Protein AF-A0A257GWW1-F1 (afdb_monomer)

Solvent-accessible surface area (backbone atoms only — not comparable to full-atom values): 23223 Å² total; per-residue (Å²): 109,52,82,45,58,48,83,43,74,52,60,76,87,53,40,47,10,16,30,15,51,49,72,58,60,48,54,22,54,38,44,46,51,26,39,41,52,16,31,53,54,7,60,77,68,75,37,38,17,32,37,35,32,47,45,59,49,66,66,45,72,82,36,73,84,55,78,53,66,35,58,49,56,72,67,57,43,50,52,56,43,38,74,61,56,32,54,30,38,30,38,31,64,57,40,78,67,58,57,62,32,42,39,63,53,44,47,52,48,40,40,44,54,28,38,31,38,42,26,40,21,25,49,63,85,44,65,37,38,32,91,56,71,18,37,61,69,56,48,39,56,57,32,49,79,72,71,22,47,68,50,66,36,73,83,39,63,57,100,91,39,72,52,46,63,69,59,36,52,51,26,29,46,74,37,36,27,59,61,26,16,64,47,36,74,41,59,54,51,53,69,37,47,21,42,88,65,92,59,63,45,52,82,75,73,43,68,56,46,32,27,65,55,81,57,38,46,69,54,43,61,16,34,28,40,29,36,37,39,42,85,88,70,52,76,38,55,32,42,25,42,33,45,72,42,77,90,41,90,72,64,43,63,36,37,35,40,34,53,60,100,65,85,78,88,54,70,72,39,56,34,36,40,30,40,58,37,60,73,45,65,74,75,89,68,96,45,71,64,60,48,29,68,72,70,71,48,83,77,87,40,73,49,71,45,40,36,68,52,95,82,51,26,29,85,86,68,36,44,55,65,55,46,48,68,71,51,53,86,73,64,44,60,25,44,32,43,32,40,76,30,12,50,82,75,41,46,69,57,46,50,50,40,40,64,72,44,34,80,41,40,28,34,42,20,28,16,18,35,52,84,31,90,86,34,96,72,36,26,74,42,48,36,70,56,50,11,51,50,53,24,52,39,26,68,71,42,39,30,57,41,79,59,62,34,63,61,49,48,74,62,26,51,52,38,28,51,65,52,32,67,80,43,67,61,37,76,56,54,50,80,80,58,56,63,64,77,77,108

Secondary structure (DSSP, 8-state):
-EEEETTSPPPGGGTT-EEEES--TT--HHHHHHHHHHHHHHHHHTS-EEEEEEES-HHHHH-TTPPP-BSS-HHHHHHHHHHTT-SEEEEEE--HHHHH--HHHIIIIIIIIIS--SEEEEETT--BSGGG-B-HHHHHHHHHHTT-EEEEEPPPEETTEE--HHHHHHHHHHT-HHHHHHHHTS-EEEEEEPB---SHHHHTT--PPBEE-TTB--PPSEEEEEEEEPTTS-EEEEEEEEEEETTSSS-EEEEEEEETT--S--TT-EEEEEEEEEEE-----SSHHHHHHHH------EEEEEB-STT-BBTTS-BHHHHHHHHGGG--SEEEEEEEEEHHHHHHHHHHHHHH-TTSEEEEEEESSSB-TTSTTSB---HHHHHHHHHHHHHTT--SEE---TT--HHHHHHHHHHHTTSPPPPPPPHHHHTTS--

Structure (mmCIF, N/CA/C/O backbone):
data_AF-A0A257GWW1-F1
#
_entry.id   AF-A0A257GWW1-F1
#
loop_
_atom_site.group_PDB
_atom_site.id
_atom_site.type_symbol
_atom_site.label_atom_id
_atom_site.label_alt_id
_atom_site.label_comp_id
_atom_site.label_asym_id
_atom_site.label_entity_id
_atom_site.label_seq_id
_atom_site.pdbx_PDB_ins_code
_atom_site.Cartn_x
_atom_site.Cartn_y
_atom_site.Cartn_z
_atom_site.occupancy
_atom_site.B_iso_or_equiv
_atom_site.auth_seq_id
_atom_site.auth_comp_id
_atom_site.auth_asym_id
_atom_site.auth_atom_id
_atom_site.pdbx_PDB_model_num
ATOM 1 N N . MET A 1 1 ? -22.238 2.694 3.622 1.00 92.75 1 MET A N 1
ATOM 2 C CA . MET A 1 1 ? -22.025 2.794 5.081 1.00 92.75 1 MET A CA 1
ATOM 3 C C . MET A 1 1 ? -21.641 4.227 5.412 1.00 92.75 1 MET A C 1
ATOM 5 O O . MET A 1 1 ? -20.762 4.756 4.738 1.00 92.75 1 MET A O 1
ATOM 9 N N . GLU A 1 2 ? -22.294 4.856 6.386 1.00 94.31 2 GLU A N 1
ATOM 10 C CA . GLU A 1 2 ? -22.053 6.260 6.765 1.00 94.31 2 GLU A CA 1
ATOM 11 C C . GLU A 1 2 ? -20.828 6.413 7.689 1.00 94.31 2 GLU A C 1
ATOM 13 O O . GLU A 1 2 ? -20.456 5.470 8.395 1.00 94.31 2 GLU A O 1
ATOM 18 N N . ARG A 1 3 ? -20.187 7.591 7.668 1.00 96.38 3 ARG A N 1
ATOM 19 C CA . ARG A 1 3 ? -19.121 7.985 8.603 1.00 96.38 3 ARG A CA 1
ATOM 20 C C . ARG A 1 3 ? -19.656 9.078 9.528 1.00 96.38 3 ARG A C 1
ATOM 22 O O . ARG A 1 3 ? -19.929 10.180 9.068 1.00 96.38 3 ARG A O 1
ATOM 29 N N . LEU A 1 4 ? -19.778 8.763 10.812 1.00 96.31 4 LEU A N 1
ATOM 30 C CA . LEU A 1 4 ? -20.361 9.619 11.844 1.00 96.31 4 LEU A CA 1
ATOM 31 C C . LEU A 1 4 ? -19.269 10.244 12.720 1.00 96.31 4 LEU A C 1
ATOM 33 O O . LEU A 1 4 ? -18.254 9.601 13.000 1.00 96.31 4 LEU A O 1
ATOM 37 N N . ASP A 1 5 ? -19.500 11.468 13.193 1.00 94.25 5 ASP A N 1
ATOM 38 C CA . ASP A 1 5 ? -18.648 12.121 14.191 1.00 94.25 5 ASP A CA 1
ATOM 39 C C . ASP A 1 5 ? -19.022 11.637 15.599 1.00 94.25 5 ASP A C 1
ATOM 41 O O . ASP A 1 5 ? -20.127 11.880 16.082 1.00 94.25 5 ASP A O 1
ATOM 45 N N . GLY A 1 6 ? -18.097 10.943 16.264 1.00 90.12 6 GLY A N 1
ATOM 46 C CA . GLY A 1 6 ? -18.299 10.439 17.624 1.00 90.12 6 GLY A CA 1
ATOM 47 C C . GLY A 1 6 ? -18.198 11.513 18.713 1.00 90.12 6 GLY A C 1
ATOM 48 O O . GLY A 1 6 ? -18.534 11.248 19.869 1.00 90.12 6 GLY A O 1
ATOM 49 N N . ASN A 1 7 ? -17.735 12.719 18.380 1.00 88.56 7 ASN A N 1
ATOM 50 C CA . ASN A 1 7 ? -17.625 13.829 19.327 1.00 88.56 7 ASN A CA 1
ATOM 51 C C . ASN A 1 7 ? -18.934 14.614 19.479 1.00 88.56 7 ASN A C 1
ATOM 53 O O . ASN A 1 7 ? -19.032 15.461 20.367 1.00 88.56 7 ASN A O 1
ATOM 57 N N . ALA A 1 8 ? -19.928 14.322 18.642 1.00 89.62 8 ALA A N 1
ATOM 58 C CA . ALA A 1 8 ? -21.254 14.913 18.677 1.00 89.62 8 ALA A CA 1
ATOM 59 C C . ALA A 1 8 ? -22.328 13.838 18.896 1.00 89.62 8 ALA A C 1
ATOM 61 O O . ALA A 1 8 ? -22.068 12.634 18.857 1.00 89.62 8 ALA A O 1
ATOM 62 N N . LEU A 1 9 ? -23.561 14.287 19.127 1.00 92.12 9 LEU A N 1
ATOM 63 C CA . LEU A 1 9 ? -24.711 13.395 19.165 1.00 92.12 9 LEU A CA 1
ATOM 64 C C . LEU A 1 9 ? -24.921 12.779 17.773 1.00 92.12 9 LEU A C 1
ATOM 66 O O . LEU A 1 9 ? -25.033 13.512 16.789 1.00 92.12 9 LEU A O 1
ATOM 70 N N . ILE A 1 10 ? -24.978 11.449 17.690 1.00 94.94 10 ILE A N 1
ATOM 71 C CA . ILE A 1 10 ? -25.184 10.767 16.404 1.00 94.94 10 ILE A CA 1
ATOM 72 C C . ILE A 1 10 ? -26.666 10.813 15.983 1.00 94.94 10 ILE A C 1
ATOM 74 O O . ILE A 1 10 ? -27.533 10.910 16.859 1.00 94.94 10 ILE A O 1
ATOM 78 N N . PRO A 1 11 ? -26.981 10.700 14.676 1.00 95.88 11 PRO A N 1
ATOM 79 C CA . PRO A 1 11 ? -28.361 10.698 14.193 1.00 95.88 11 PRO A CA 1
ATOM 80 C C . PRO A 1 11 ? -29.212 9.590 14.826 1.00 95.88 11 PRO A C 1
ATOM 82 O O . PRO A 1 11 ? -28.728 8.478 15.044 1.00 95.88 11 PRO A O 1
ATOM 85 N N . ASP A 1 12 ? -30.502 9.866 15.044 1.00 94.25 12 ASP A N 1
ATOM 86 C CA . ASP A 1 12 ? -31.434 8.960 15.734 1.00 94.25 12 ASP A CA 1
ATOM 87 C C . ASP A 1 12 ? -31.506 7.558 15.119 1.00 94.25 12 ASP A C 1
ATOM 89 O O . ASP A 1 12 ? -31.628 6.577 15.848 1.00 94.25 12 ASP A O 1
ATOM 93 N N . ALA A 1 13 ? -31.350 7.444 13.796 1.00 95.69 13 ALA A N 1
ATOM 94 C CA . ALA A 1 13 ? -31.338 6.165 13.084 1.00 95.69 13 ALA A CA 1
ATOM 95 C C . ALA A 1 13 ? -30.204 5.216 13.525 1.00 95.69 13 ALA A C 1
ATOM 97 O O . ALA A 1 13 ? -30.311 4.007 13.328 1.00 95.69 13 ALA A O 1
ATOM 98 N N . PHE A 1 14 ? -29.130 5.750 14.116 1.00 96.19 14 PHE A N 1
ATOM 99 C CA . PHE A 1 14 ? -27.977 4.985 14.597 1.00 96.19 14 PHE A CA 1
ATOM 100 C C . PHE A 1 14 ? -27.933 4.847 16.125 1.00 96.19 14 PHE A C 1
ATOM 102 O O . PHE A 1 14 ? -27.154 4.046 16.648 1.00 96.19 14 PHE A O 1
ATOM 109 N N . ARG A 1 15 ? -28.761 5.602 16.861 1.00 94.56 15 ARG A N 1
ATOM 110 C CA . ARG A 1 15 ? -28.825 5.529 18.328 1.00 94.56 15 ARG A CA 1
ATOM 111 C C . ARG A 1 15 ? -29.354 4.167 18.781 1.00 94.56 15 ARG A C 1
ATOM 113 O O . ARG A 1 15 ? -30.108 3.507 18.073 1.00 94.56 15 ARG A O 1
ATOM 120 N N . GLY A 1 16 ? -28.956 3.718 19.971 1.00 93.69 16 GLY A N 1
ATOM 121 C CA . GLY A 1 16 ? -29.346 2.391 20.472 1.00 93.69 16 GLY A CA 1
ATOM 122 C C . GLY A 1 16 ? -28.517 1.239 19.902 1.00 93.69 16 GLY A C 1
ATOM 123 O O . GLY A 1 16 ? -28.734 0.089 20.286 1.00 93.69 16 GLY A O 1
ATOM 124 N N . GLY A 1 17 ? -27.571 1.516 19.000 1.00 96.75 17 GLY A N 1
ATOM 125 C CA . GLY A 1 17 ? -26.776 0.496 18.327 1.00 96.75 17 GLY A CA 1
ATOM 126 C C . GLY A 1 17 ? -25.852 -0.306 19.245 1.00 96.75 17 GLY A C 1
ATOM 127 O O . GLY A 1 17 ? -25.560 0.077 20.383 1.00 96.75 17 GLY A O 1
ATOM 128 N N . VAL A 1 18 ? -25.367 -1.432 18.723 1.00 98.44 18 VAL A N 1
ATOM 129 C CA . VAL A 1 18 ? -24.271 -2.194 19.336 1.00 98.44 18 VAL A CA 1
ATOM 130 C C . VAL A 1 18 ? -22.959 -1.730 18.718 1.00 98.44 18 VAL A C 1
ATOM 132 O O . VAL A 1 18 ? -22.814 -1.728 17.499 1.00 98.44 18 VAL A O 1
ATOM 135 N N . VAL A 1 19 ? -21.999 -1.358 19.560 1.00 98.25 19 VAL A N 1
ATOM 136 C CA . VAL A 1 19 ? -20.739 -0.734 19.148 1.00 98.25 19 VAL A CA 1
ATOM 137 C C . VAL A 1 19 ? -19.582 -1.724 19.264 1.00 98.25 19 VAL A C 1
ATOM 139 O O . VAL A 1 19 ? -19.234 -2.138 20.366 1.00 98.25 19 VAL A O 1
ATOM 142 N N . ALA A 1 20 ? -18.924 -2.056 18.154 1.00 98.00 20 ALA A N 1
ATOM 143 C CA . ALA A 1 20 ? -17.568 -2.602 18.188 1.00 98.00 20 ALA A CA 1
ATOM 144 C C . ALA A 1 20 ? -16.580 -1.451 18.421 1.00 98.00 20 ALA A C 1
ATOM 146 O O . ALA A 1 20 ? -16.533 -0.522 17.617 1.00 98.00 20 ALA A O 1
ATOM 147 N N . LEU A 1 21 ? -15.792 -1.491 19.495 1.00 96.12 21 LEU A N 1
ATOM 148 C CA . LEU A 1 21 ? -14.905 -0.388 19.882 1.00 96.12 21 LEU A CA 1
ATOM 149 C C . LEU A 1 21 ? -13.426 -0.797 19.803 1.00 96.12 21 LEU A C 1
ATOM 151 O O . LEU A 1 21 ? -13.012 -1.786 20.410 1.00 96.12 21 LEU A O 1
ATOM 155 N N . GLY A 1 22 ? -12.620 -0.018 19.072 1.00 93.56 22 GLY A N 1
ATOM 156 C CA . GLY A 1 22 ? -11.194 -0.295 18.882 1.00 93.56 22 GLY A CA 1
ATOM 157 C C . GLY A 1 22 ? -10.514 0.589 17.830 1.00 93.56 22 GLY A C 1
ATOM 158 O O . GLY A 1 22 ? -11.149 1.347 17.108 1.00 93.56 22 GLY A O 1
ATOM 159 N N . ASN A 1 23 ? -9.185 0.493 17.707 1.00 92.06 23 ASN A N 1
ATOM 160 C CA . ASN A 1 23 ? -8.453 1.255 16.682 1.00 92.06 23 ASN A CA 1
ATOM 161 C C . ASN A 1 23 ? -8.704 0.725 15.262 1.00 92.06 23 ASN A C 1
ATOM 163 O O . ASN A 1 23 ? -8.689 1.505 14.314 1.00 92.06 23 ASN A O 1
ATOM 167 N N . PHE A 1 24 ? -8.925 -0.585 15.114 1.00 95.44 24 PHE A N 1
ATOM 168 C CA . PHE A 1 24 ? -9.261 -1.254 13.851 1.00 95.44 24 PHE A CA 1
ATOM 169 C C . PHE A 1 24 ? -8.314 -0.965 12.667 1.00 95.44 24 PHE A C 1
ATOM 171 O O . PHE A 1 24 ? -8.699 -1.103 11.508 1.00 95.44 24 PHE A O 1
ATOM 178 N N . ASP A 1 25 ? -7.054 -0.602 12.930 1.00 95.19 25 ASP A N 1
ATOM 179 C CA . ASP A 1 25 ? -6.052 -0.391 11.880 1.00 95.19 25 ASP A CA 1
ATOM 180 C C . ASP A 1 25 ? -5.771 -1.715 11.147 1.00 95.19 25 ASP A C 1
ATOM 182 O O . ASP A 1 25 ? -5.497 -2.739 11.774 1.00 95.19 25 ASP A O 1
ATOM 186 N N . GLY A 1 26 ? -5.915 -1.732 9.821 1.00 95.19 26 GLY A N 1
ATOM 187 C CA . GLY A 1 26 ? -5.773 -2.956 9.026 1.00 95.19 26 GLY A CA 1
ATOM 188 C C . GLY A 1 26 ? -7.005 -3.865 8.971 1.00 95.19 26 GLY A C 1
ATOM 189 O O . GLY A 1 26 ? -7.067 -4.691 8.069 1.00 95.19 26 GLY A O 1
ATOM 190 N N . VAL A 1 27 ? -7.991 -3.742 9.873 1.00 97.38 27 VAL A N 1
ATOM 191 C CA . VAL A 1 27 ? -9.197 -4.615 9.911 1.00 97.38 27 VAL A CA 1
ATOM 192 C C . VAL A 1 27 ? -8.842 -6.106 9.697 1.00 97.38 27 VAL A C 1
ATOM 194 O O . VAL A 1 27 ? -9.377 -6.791 8.829 1.00 97.38 27 VAL A O 1
ATOM 197 N N . HIS A 1 28 ? -7.842 -6.586 10.438 1.00 97.62 28 HIS A N 1
ATOM 198 C CA . HIS A 1 28 ? -7.334 -7.958 10.353 1.00 97.62 28 HIS A CA 1
ATOM 199 C C . HIS A 1 28 ? -8.296 -8.984 10.963 1.00 97.62 28 HIS A C 1
ATOM 201 O O . HIS A 1 28 ? -9.263 -8.600 11.619 1.00 97.62 28 HIS A O 1
ATOM 207 N N . ALA A 1 29 ? -8.003 -10.282 10.842 1.00 97.44 29 ALA A N 1
ATOM 208 C CA . ALA A 1 29 ? -8.881 -11.356 11.329 1.00 97.44 29 ALA A CA 1
ATOM 209 C C . ALA A 1 29 ? -9.331 -11.171 12.797 1.00 97.44 29 ALA A C 1
ATOM 211 O O . ALA A 1 29 ? -10.510 -11.305 13.114 1.00 97.44 29 ALA A O 1
ATOM 212 N N . GLY A 1 30 ? -8.421 -10.753 13.690 1.00 96.50 30 GLY A N 1
ATOM 213 C CA . GLY A 1 30 ? -8.778 -10.399 15.074 1.00 96.50 30 GLY A CA 1
ATOM 214 C C . GLY A 1 30 ? -9.817 -9.269 15.193 1.00 96.50 30 GLY A C 1
ATOM 215 O O . GLY A 1 30 ? -10.769 -9.377 15.959 1.00 96.50 30 GLY A O 1
ATOM 216 N N . HIS A 1 31 ? -9.689 -8.208 14.392 1.00 97.31 31 HIS A N 1
ATOM 217 C CA . HIS A 1 31 ? -10.676 -7.127 14.334 1.00 97.31 31 HIS A CA 1
ATOM 218 C C . HIS A 1 31 ? -12.012 -7.611 13.762 1.00 97.31 31 HIS A C 1
ATOM 220 O O . HIS A 1 31 ? -13.064 -7.266 14.295 1.00 97.31 31 HIS A O 1
ATOM 226 N N . GLN A 1 32 ? -11.973 -8.432 12.712 1.00 97.69 32 GLN A N 1
ATOM 227 C CA . GLN A 1 32 ? -13.169 -8.994 12.082 1.00 97.69 32 GLN A CA 1
ATOM 228 C C . GLN A 1 32 ? -13.980 -9.851 13.062 1.00 97.69 32 GLN A C 1
ATOM 230 O O . GLN A 1 32 ? -15.205 -9.807 13.018 1.00 97.69 32 GLN A O 1
ATOM 235 N N . ALA A 1 33 ? -13.336 -10.556 13.998 1.00 97.56 33 ALA A N 1
ATOM 236 C CA . ALA A 1 33 ? -14.035 -11.302 15.045 1.00 97.56 33 ALA A CA 1
ATOM 237 C C . ALA A 1 33 ? -14.796 -10.386 16.026 1.00 97.56 33 ALA A C 1
ATOM 239 O O . ALA A 1 33 ? -15.962 -10.643 16.333 1.00 97.56 33 ALA A O 1
ATOM 240 N N . VAL A 1 34 ? -14.172 -9.286 16.472 1.00 97.88 34 VAL A N 1
ATOM 241 C CA . VAL A 1 34 ? -14.817 -8.267 17.328 1.00 97.88 34 VAL A CA 1
ATOM 242 C C . VAL A 1 34 ? -16.014 -7.639 16.607 1.00 97.88 34 VAL A C 1
ATOM 244 O O . VAL A 1 34 ? -17.113 -7.573 17.159 1.00 97.88 34 VAL A O 1
ATOM 247 N N . ILE A 1 35 ? -15.818 -7.224 15.353 1.00 98.19 35 ILE A N 1
ATOM 248 C CA . ILE A 1 35 ? -16.862 -6.602 14.528 1.00 98.19 35 ILE A CA 1
ATOM 249 C C . ILE A 1 35 ? -17.993 -7.599 14.258 1.00 98.19 35 ILE A C 1
ATOM 251 O O . ILE A 1 35 ? -19.156 -7.277 14.477 1.00 98.19 35 ILE A O 1
ATOM 255 N N . GLY A 1 36 ? -17.669 -8.831 13.863 1.00 98.19 36 GLY A N 1
ATOM 256 C CA . GLY A 1 36 ? -18.648 -9.879 13.580 1.00 98.19 36 GLY A CA 1
ATOM 257 C C . GLY A 1 36 ? -19.525 -10.210 14.788 1.00 98.19 36 GLY A C 1
ATOM 258 O O . GLY A 1 36 ? -20.736 -10.378 14.643 1.00 98.19 36 GLY A O 1
ATOM 259 N N . LYS A 1 37 ? -18.952 -10.222 15.999 1.00 98.31 37 LYS A N 1
ATOM 260 C CA . LYS A 1 37 ? -19.712 -10.389 17.246 1.00 98.31 37 LYS A CA 1
ATOM 261 C C . LYS A 1 37 ? -20.669 -9.218 17.497 1.00 98.31 37 LYS A C 1
ATOM 263 O O . LYS A 1 37 ? -21.825 -9.464 17.847 1.00 98.31 37 LYS A O 1
ATOM 268 N N . ALA A 1 38 ? -20.227 -7.976 17.287 1.00 98.38 38 ALA A N 1
ATOM 269 C CA . ALA A 1 38 ? -21.088 -6.796 17.406 1.00 98.38 38 ALA A CA 1
ATOM 270 C C . ALA A 1 38 ? -22.234 -6.818 16.386 1.00 98.38 38 ALA A C 1
ATOM 272 O O . ALA A 1 38 ? -23.387 -6.626 16.764 1.00 98.38 38 ALA A O 1
ATOM 273 N N . VAL A 1 39 ? -21.934 -7.135 15.123 1.00 98.56 39 VAL A N 1
ATOM 274 C CA . VAL A 1 39 ? -22.922 -7.257 14.040 1.00 98.56 39 VAL A CA 1
ATOM 275 C C . VAL A 1 39 ? -23.950 -8.344 14.354 1.00 98.56 39 VAL A C 1
ATOM 277 O O . VAL A 1 39 ? -25.150 -8.113 14.220 1.00 98.56 39 VAL A O 1
ATOM 280 N N . ALA A 1 40 ? -23.513 -9.517 14.820 1.00 98.44 40 ALA A N 1
ATOM 281 C CA . ALA A 1 40 ? -24.422 -10.595 15.204 1.00 98.44 40 ALA A CA 1
ATOM 282 C C . ALA A 1 40 ? -25.359 -10.178 16.352 1.00 98.44 40 ALA A C 1
ATOM 284 O O . ALA A 1 40 ? -26.560 -10.448 16.299 1.00 98.44 40 ALA A O 1
ATOM 285 N N . LEU A 1 41 ? -24.827 -9.486 17.365 1.00 98.19 41 LEU A N 1
ATOM 286 C CA . LEU A 1 41 ? -25.609 -9.005 18.502 1.00 98.19 41 LEU A CA 1
ATOM 287 C C . LEU A 1 41 ? -26.600 -7.902 18.103 1.00 98.19 41 LEU A C 1
ATOM 289 O O . LEU A 1 41 ? -27.747 -7.928 18.544 1.00 98.19 41 LEU A O 1
ATOM 293 N N . ALA A 1 42 ? -26.174 -6.967 17.252 1.00 98.19 42 ALA A N 1
ATOM 294 C CA . ALA A 1 42 ? -27.011 -5.898 16.715 1.00 98.19 42 ALA A CA 1
ATOM 295 C C . ALA A 1 42 ? -28.207 -6.470 15.942 1.00 98.19 42 ALA A C 1
ATOM 297 O O . ALA A 1 42 ? -29.361 -6.159 16.242 1.00 98.19 42 ALA A O 1
ATOM 298 N N . ARG A 1 43 ? -27.935 -7.411 15.027 1.00 98.06 43 ARG A N 1
ATOM 299 C CA . ARG A 1 43 ? -28.959 -8.108 14.235 1.00 98.06 43 ARG A CA 1
ATOM 300 C C . ARG A 1 43 ? -29.944 -8.875 15.108 1.00 98.06 43 ARG A C 1
ATOM 302 O O . ARG A 1 43 ? -31.144 -8.779 14.879 1.00 98.06 43 ARG A O 1
ATOM 309 N N . ALA A 1 44 ? -29.462 -9.584 16.130 1.00 97.94 44 ALA A N 1
ATOM 310 C CA . ALA A 1 44 ? -30.326 -10.309 17.065 1.00 97.94 44 ALA A CA 1
ATOM 311 C C . 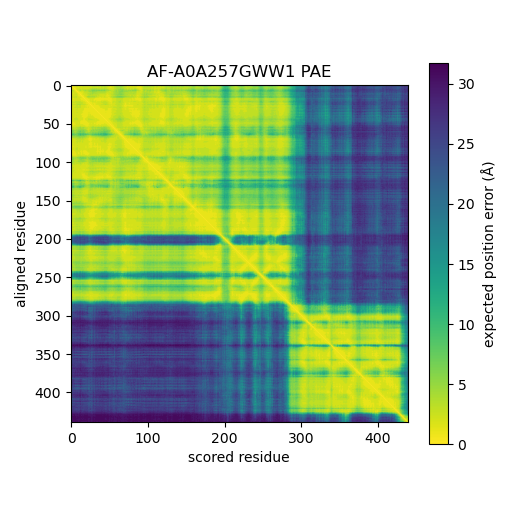ALA A 1 44 ? -31.278 -9.384 17.848 1.00 97.94 44 ALA A C 1
ATOM 313 O O . ALA A 1 44 ? -32.336 -9.824 18.289 1.00 97.94 44 ALA A O 1
ATOM 314 N N . ARG A 1 45 ? -30.908 -8.110 18.016 1.00 97.19 45 ARG A N 1
ATOM 315 C CA . ARG A 1 45 ? -31.694 -7.091 18.725 1.00 97.19 45 ARG A CA 1
ATOM 316 C C . ARG A 1 45 ? -32.510 -6.186 17.801 1.00 97.19 45 ARG A C 1
ATOM 318 O O . ARG A 1 45 ? -33.300 -5.397 18.305 1.00 97.19 45 ARG A O 1
ATOM 325 N N . GLY A 1 46 ? -32.320 -6.273 16.484 1.00 97.38 46 GLY A N 1
ATOM 326 C CA . GLY A 1 46 ? -32.946 -5.359 15.525 1.00 97.38 46 GLY A CA 1
ATOM 327 C C . GLY A 1 46 ? -32.473 -3.906 15.663 1.00 97.38 46 GLY A C 1
ATOM 328 O O . GLY A 1 46 ? -33.253 -2.993 15.414 1.00 97.38 46 GLY A O 1
ATOM 329 N N . VAL A 1 47 ? -31.224 -3.692 16.087 1.00 97.94 47 VAL A N 1
ATOM 330 C CA . VAL A 1 47 ? -30.596 -2.365 16.252 1.00 97.94 47 VAL A CA 1
ATOM 331 C C . VAL A 1 47 ? -29.384 -2.235 15.318 1.00 97.94 47 VAL A C 1
ATOM 333 O O . VAL A 1 47 ? -28.864 -3.263 14.878 1.00 97.94 47 VAL A O 1
ATOM 336 N N . PRO A 1 48 ? -28.902 -1.016 15.014 1.00 97.94 4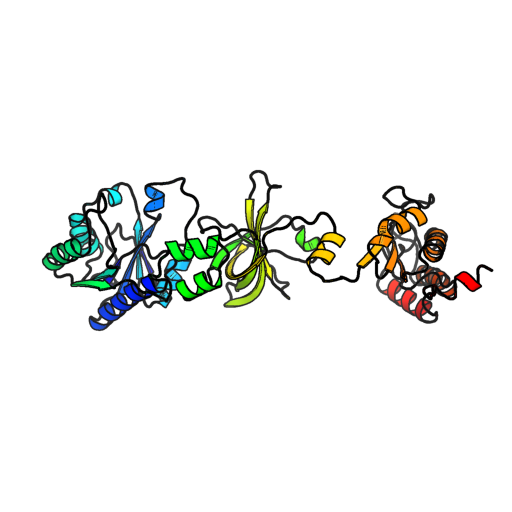8 PRO A N 1
ATOM 337 C CA . PRO A 1 48 ? -27.756 -0.827 14.125 1.00 97.94 48 PRO A CA 1
ATOM 338 C C . PRO A 1 48 ? -26.441 -1.362 14.716 1.00 97.94 48 PRO A C 1
ATOM 340 O O . PRO A 1 48 ? -26.182 -1.260 15.920 1.00 97.94 48 PRO A O 1
ATOM 343 N N . ALA A 1 49 ? -25.587 -1.911 13.855 1.00 98.38 49 ALA A N 1
ATOM 344 C CA . ALA A 1 49 ? -24.219 -2.312 14.155 1.00 98.38 49 ALA A CA 1
ATOM 345 C C . ALA A 1 49 ? -23.257 -1.157 13.852 1.00 98.38 49 ALA A C 1
ATOM 347 O O . ALA A 1 49 ? -23.044 -0.783 12.697 1.00 98.38 49 ALA A O 1
ATOM 348 N N . LEU A 1 50 ? -22.644 -0.605 14.893 1.00 98.38 50 LEU A N 1
ATOM 349 C CA . LEU A 1 50 ? -21.708 0.507 14.786 1.00 98.38 50 LEU A CA 1
ATOM 350 C C . LEU A 1 50 ? -20.282 0.013 15.010 1.00 98.38 50 LEU A C 1
ATOM 352 O O . LEU A 1 50 ? -20.033 -0.827 15.874 1.00 98.38 50 LEU A O 1
ATOM 356 N N . VAL A 1 51 ? -19.323 0.583 14.286 1.00 98.19 51 VAL A N 1
ATOM 357 C CA . VAL A 1 51 ? -17.897 0.380 14.572 1.00 98.19 51 VAL A CA 1
ATOM 358 C C . VAL A 1 51 ? -17.278 1.716 14.934 1.00 98.19 51 VAL A C 1
ATOM 360 O O . VAL A 1 51 ? -17.181 2.608 14.094 1.00 98.19 51 VAL A O 1
ATOM 363 N N . ALA A 1 52 ? -16.852 1.852 16.184 1.00 96.81 52 ALA A N 1
ATOM 364 C CA . ALA A 1 52 ? -16.237 3.060 16.694 1.00 96.81 52 ALA A CA 1
ATOM 365 C C . ALA A 1 52 ? -14.707 2.962 16.685 1.00 96.81 52 ALA A C 1
ATOM 367 O O . ALA A 1 52 ? -14.120 2.038 17.255 1.00 96.81 52 ALA A O 1
ATOM 368 N N . THR A 1 53 ? -14.070 3.942 16.047 1.00 95.19 53 THR A N 1
ATOM 369 C CA . THR A 1 53 ? -12.619 4.050 15.868 1.00 95.19 53 THR A CA 1
ATOM 370 C C . THR A 1 53 ? -12.117 5.450 16.222 1.00 95.19 53 THR A C 1
ATOM 372 O O . THR A 1 53 ? -12.896 6.331 16.577 1.00 95.19 53 THR A O 1
ATOM 375 N N . PHE A 1 54 ? -10.804 5.655 16.139 1.00 92.06 54 PHE A N 1
ATOM 376 C CA . PHE A 1 54 ? -10.136 6.896 16.520 1.00 92.06 54 PHE A CA 1
ATOM 377 C C . PHE A 1 54 ? -9.304 7.432 15.353 1.00 92.06 54 PHE A C 1
ATOM 379 O O . PHE A 1 54 ? -8.489 6.698 14.777 1.00 92.06 54 PHE A O 1
ATOM 386 N N . ASP A 1 55 ? -9.483 8.713 15.030 1.00 90.56 55 ASP A N 1
ATOM 387 C CA . ASP A 1 55 ? -8.644 9.427 14.064 1.00 90.56 55 ASP A CA 1
ATOM 388 C C . ASP A 1 55 ? -8.362 10.876 14.533 1.00 90.56 55 ASP A C 1
ATOM 390 O O . ASP A 1 55 ? -9.299 11.580 14.904 1.00 90.56 55 ASP A O 1
ATOM 394 N N . PRO A 1 56 ? -7.101 11.350 14.567 1.00 88.00 56 PRO A N 1
ATOM 395 C CA . PRO A 1 56 ? -5.884 10.617 14.231 1.00 88.00 56 PRO A CA 1
ATOM 396 C C . PRO A 1 56 ? -5.655 9.437 15.184 1.00 88.00 56 PRO A C 1
ATOM 398 O O . PRO A 1 56 ? -6.146 9.415 16.310 1.00 88.00 56 PRO A O 1
ATOM 401 N N . HIS A 1 57 ? -4.907 8.430 14.727 1.00 87.75 57 HIS A N 1
ATOM 402 C CA . HIS A 1 57 ? -4.598 7.261 15.553 1.00 87.75 57 HIS A CA 1
ATOM 403 C C . HIS A 1 57 ? -4.011 7.703 16.915 1.00 87.75 57 HIS A C 1
ATOM 405 O O . HIS A 1 57 ? -3.074 8.503 16.902 1.00 87.75 57 HIS A O 1
ATOM 411 N N . PRO A 1 58 ? -4.444 7.165 18.076 1.00 85.56 58 PRO A N 1
ATOM 412 C CA . PRO A 1 58 ? -4.063 7.692 19.395 1.00 85.56 58 PRO A CA 1
ATOM 413 C C . PRO A 1 58 ? -2.550 7.821 19.615 1.00 85.56 58 PRO A C 1
ATOM 415 O O . PRO A 1 58 ? -2.074 8.811 20.157 1.00 85.56 58 PRO A O 1
ATOM 418 N N . ILE A 1 59 ? -1.763 6.858 19.119 1.00 85.94 59 ILE A N 1
ATOM 419 C CA . ILE A 1 59 ? -0.288 6.927 19.143 1.00 85.94 59 ILE A CA 1
ATOM 420 C C . ILE A 1 59 ? 0.247 8.207 18.479 1.00 85.94 59 ILE A C 1
ATOM 422 O O . ILE A 1 59 ? 1.174 8.805 19.006 1.00 85.94 59 ILE A O 1
ATOM 426 N N . ARG A 1 60 ? -0.340 8.654 17.361 1.00 85.88 60 ARG A N 1
ATOM 427 C CA . ARG A 1 60 ? 0.078 9.869 16.645 1.00 85.88 60 ARG A CA 1
ATOM 428 C C . ARG A 1 60 ? -0.143 11.130 17.476 1.00 85.88 60 ARG A C 1
ATOM 430 O O . ARG A 1 60 ? 0.614 12.077 17.340 1.00 85.88 60 ARG A O 1
ATOM 437 N N . HIS A 1 61 ? -1.156 11.140 18.339 1.00 83.56 61 HIS A N 1
ATOM 438 C CA . HIS A 1 61 ? -1.407 12.266 19.231 1.00 83.56 61 HIS A CA 1
ATOM 439 C C . HIS A 1 61 ? -0.317 12.395 20.308 1.00 83.56 61 HIS A C 1
ATOM 441 O O . HIS A 1 61 ? 0.156 13.494 20.573 1.00 83.56 61 HIS A O 1
ATOM 447 N N . PHE A 1 62 ? 0.127 11.274 20.890 1.00 83.75 62 PHE A N 1
ATOM 448 C CA . PHE A 1 62 ? 1.199 11.265 21.897 1.00 83.75 62 PHE A CA 1
ATOM 449 C C . PHE A 1 62 ? 2.612 11.309 21.299 1.00 83.75 62 PHE A C 1
ATOM 451 O O . PHE A 1 62 ? 3.551 11.707 21.981 1.00 83.75 62 PHE A O 1
ATOM 458 N N . ALA A 1 63 ? 2.766 10.894 20.041 1.00 86.69 63 ALA A N 1
ATOM 459 C CA . ALA A 1 63 ? 4.016 10.924 19.291 1.00 86.69 63 ALA A CA 1
ATOM 460 C C . ALA A 1 63 ? 3.769 11.474 17.869 1.00 86.69 63 ALA A C 1
ATOM 462 O O . ALA A 1 63 ? 3.679 10.691 16.913 1.00 86.69 63 ALA A O 1
ATOM 463 N N . PRO A 1 64 ? 3.648 12.808 17.716 1.00 84.25 64 PRO A N 1
ATOM 464 C CA . PRO A 1 64 ? 3.393 13.455 16.426 1.00 84.25 64 PRO A CA 1
ATOM 465 C C . PRO A 1 64 ? 4.428 13.092 15.358 1.00 84.25 64 PRO A C 1
ATOM 467 O O . PRO A 1 64 ? 4.051 12.831 14.216 1.00 84.25 64 PRO A O 1
ATOM 470 N N . ASP A 1 65 ? 5.692 12.949 15.764 1.00 86.56 65 ASP A N 1
ATOM 471 C CA . ASP A 1 65 ? 6.841 12.683 14.886 1.00 86.56 65 ASP A CA 1
ATOM 472 C C . ASP A 1 65 ? 7.123 11.187 14.660 1.00 86.56 65 ASP A C 1
ATOM 474 O O . ASP A 1 65 ? 8.148 10.818 14.087 1.00 86.56 65 ASP A O 1
ATOM 478 N N . ALA A 1 66 ? 6.243 10.286 15.116 1.00 87.06 66 ALA A N 1
ATOM 479 C CA . ALA A 1 66 ? 6.443 8.850 14.925 1.00 87.06 66 ALA A CA 1
ATOM 480 C C . ALA A 1 66 ? 6.579 8.488 13.428 1.00 87.06 66 ALA A C 1
ATOM 482 O O . ALA A 1 66 ? 5.888 9.064 12.584 1.00 87.06 66 ALA A O 1
ATOM 483 N N . PRO A 1 67 ? 7.371 7.472 13.053 1.00 89.69 67 PRO A N 1
ATOM 484 C CA . PRO A 1 67 ? 7.383 6.995 11.675 1.00 89.69 67 PRO A CA 1
ATOM 485 C C . PRO A 1 67 ? 5.970 6.594 11.227 1.00 89.69 67 PRO A C 1
ATOM 487 O O . PRO A 1 67 ? 5.150 6.196 12.062 1.00 89.69 67 PRO A O 1
ATOM 490 N N . PRO A 1 68 ? 5.623 6.702 9.941 1.00 92.06 68 PRO A N 1
ATOM 491 C CA . PRO A 1 68 ? 4.315 6.265 9.474 1.00 92.06 68 PRO A CA 1
ATOM 492 C C . PRO A 1 68 ? 4.096 4.761 9.686 1.00 92.06 68 PRO A C 1
ATOM 494 O O . PRO A 1 68 ? 5.002 3.947 9.501 1.00 92.06 68 PRO A O 1
ATOM 497 N N . PHE A 1 69 ? 2.890 4.387 10.114 1.00 93.50 69 PHE A N 1
ATOM 498 C CA . PHE A 1 69 ? 2.605 3.027 10.591 1.00 93.50 69 PHE A CA 1
ATOM 499 C C . PHE A 1 69 ? 1.209 2.511 10.227 1.00 93.50 69 PHE A C 1
ATOM 501 O O . PHE A 1 69 ? 0.856 1.405 10.651 1.00 93.50 69 PHE A O 1
ATOM 508 N N . ARG A 1 70 ? 0.390 3.302 9.515 1.00 95.25 70 ARG A N 1
ATOM 509 C CA . ARG A 1 70 ? -1.002 2.926 9.234 1.00 95.25 70 ARG A CA 1
ATOM 510 C C . ARG A 1 70 ? -1.045 1.742 8.276 1.00 95.25 70 ARG A C 1
ATOM 512 O O . ARG A 1 70 ? -0.310 1.712 7.295 1.00 95.25 70 ARG A O 1
ATOM 519 N N . LEU A 1 71 ? -1.917 0.781 8.548 1.00 97.31 71 LEU A N 1
ATOM 520 C CA . LEU A 1 71 ? -2.162 -0.329 7.628 1.00 97.31 71 LEU A CA 1
ATOM 521 C C . LEU A 1 71 ? -3.253 0.008 6.607 1.00 97.31 71 LEU A C 1
ATOM 523 O O . LEU A 1 71 ? -3.318 -0.638 5.571 1.00 97.31 71 LEU A O 1
ATOM 527 N N . THR A 1 72 ? -4.100 1.000 6.894 1.00 96.69 72 THR A N 1
ATOM 528 C CA . THR A 1 72 ? -5.129 1.501 5.970 1.00 96.69 72 THR A CA 1
ATOM 529 C C . THR A 1 72 ? -5.313 3.011 6.110 1.00 96.69 72 THR A C 1
ATOM 531 O O . THR A 1 72 ? -5.094 3.581 7.191 1.00 96.69 72 THR A O 1
ATOM 534 N N . THR A 1 73 ? -5.821 3.665 5.064 1.00 94.69 73 THR A N 1
ATOM 535 C CA . THR A 1 73 ? -6.467 4.982 5.212 1.00 94.69 73 THR A CA 1
ATOM 536 C C . THR A 1 73 ? -7.781 4.856 5.990 1.00 94.69 73 THR A C 1
ATOM 538 O O . THR A 1 73 ? -8.240 3.757 6.327 1.00 94.69 73 THR A O 1
ATOM 541 N N . LEU A 1 74 ? -8.386 5.999 6.329 1.00 93.88 74 LEU A N 1
ATOM 542 C CA . LEU A 1 74 ? -9.716 6.021 6.938 1.00 93.88 74 LEU A CA 1
ATOM 543 C C . LEU A 1 74 ? -10.794 5.576 5.932 1.00 93.88 74 LEU A C 1
ATOM 545 O O . LEU A 1 74 ? -11.737 4.890 6.321 1.00 93.88 74 LEU A O 1
ATOM 549 N N . ASP A 1 75 ? -10.614 5.903 4.651 1.00 94.25 75 ASP A N 1
ATOM 550 C CA . ASP A 1 75 ? -11.527 5.545 3.559 1.00 94.25 75 ASP A CA 1
ATOM 551 C C . ASP A 1 75 ? -11.492 4.037 3.276 1.00 94.25 75 ASP A C 1
ATOM 553 O O . ASP A 1 75 ? -12.535 3.381 3.332 1.00 94.25 75 ASP A O 1
ATOM 557 N N . GLN A 1 76 ? -10.300 3.445 3.156 1.00 95.50 76 GLN A N 1
ATOM 558 C CA . GLN A 1 76 ? -10.144 1.989 3.089 1.00 95.50 76 GLN A CA 1
ATOM 559 C C . GLN A 1 76 ? -10.720 1.290 4.326 1.00 95.50 76 GLN A C 1
ATOM 561 O O . GLN A 1 76 ? -11.420 0.284 4.214 1.00 95.50 76 GLN A O 1
ATOM 566 N N . ARG A 1 77 ? -10.473 1.827 5.532 1.00 96.44 77 ARG A N 1
ATOM 567 C CA . ARG A 1 77 ? -11.049 1.264 6.764 1.00 96.44 77 ARG A CA 1
ATOM 568 C C . ARG A 1 77 ? -12.572 1.258 6.689 1.00 96.44 77 ARG A C 1
ATOM 570 O O . ARG A 1 77 ? -13.171 0.228 6.970 1.00 96.44 77 ARG A O 1
ATOM 577 N N . GLN A 1 78 ? -13.193 2.361 6.270 1.00 96.56 78 GLN A N 1
ATOM 578 C CA . GLN A 1 78 ? -14.641 2.433 6.074 1.00 96.56 78 GLN A CA 1
ATOM 579 C C . GLN A 1 78 ? -15.129 1.352 5.100 1.00 96.56 78 GLN A C 1
ATOM 581 O O . GLN A 1 78 ? -16.119 0.682 5.388 1.00 96.56 78 GLN A O 1
ATOM 586 N N . HIS A 1 79 ? -14.424 1.141 3.987 1.00 95.12 79 HIS A N 1
ATOM 587 C CA . HIS A 1 79 ? -14.771 0.101 3.021 1.00 95.12 79 HIS A CA 1
ATOM 588 C C . HIS A 1 79 ? -14.749 -1.303 3.647 1.00 95.12 79 HIS A C 1
ATOM 590 O O . HIS A 1 79 ? -15.741 -2.029 3.576 1.00 95.12 79 HIS A O 1
ATOM 596 N N . TYR A 1 80 ? -13.667 -1.666 4.340 1.00 96.44 80 TYR A N 1
ATOM 597 C CA . TYR A 1 80 ? -13.544 -2.985 4.972 1.00 96.44 80 TYR A CA 1
ATOM 598 C C . TYR A 1 80 ? -14.536 -3.197 6.123 1.00 96.44 80 TYR A C 1
ATOM 600 O O . TYR A 1 80 ? -15.042 -4.301 6.313 1.00 96.44 80 TYR A O 1
ATOM 608 N N . LEU A 1 81 ? -14.859 -2.147 6.881 1.00 97.62 81 LEU A N 1
ATOM 609 C CA . LEU A 1 81 ? -15.883 -2.216 7.926 1.00 97.62 81 LEU A CA 1
ATOM 610 C C . LEU A 1 81 ? -17.288 -2.424 7.342 1.00 97.62 81 LEU A C 1
ATOM 612 O O . LEU A 1 81 ? -18.069 -3.199 7.895 1.00 97.62 81 LEU A O 1
ATOM 616 N N . ALA A 1 82 ? -17.591 -1.800 6.201 1.00 97.00 82 ALA A N 1
ATOM 617 C CA . ALA A 1 82 ? -18.845 -2.028 5.489 1.00 97.00 82 ALA A CA 1
ATOM 618 C C . ALA A 1 82 ? -18.950 -3.478 4.987 1.00 97.00 82 ALA A C 1
ATOM 620 O O . ALA A 1 82 ? -19.986 -4.116 5.163 1.00 97.00 82 ALA A O 1
ATOM 621 N N . GLN A 1 83 ? -17.863 -4.029 4.430 1.00 95.62 83 GLN A N 1
ATOM 622 C CA . GLN A 1 83 ? -17.795 -5.441 4.026 1.00 95.62 83 GLN A CA 1
ATOM 623 C C . GLN A 1 83 ? -17.984 -6.401 5.212 1.00 95.62 83 GLN A C 1
ATOM 625 O O . GLN A 1 83 ? -18.600 -7.454 5.061 1.00 95.62 83 GLN A O 1
ATOM 630 N N . ALA A 1 84 ? -17.511 -6.024 6.405 1.00 95.88 84 ALA A N 1
ATOM 631 C CA . ALA A 1 84 ? -17.722 -6.780 7.640 1.00 95.88 84 ALA A CA 1
ATOM 632 C C . ALA A 1 84 ? -19.164 -6.684 8.191 1.00 95.88 84 ALA A C 1
ATOM 634 O O . ALA A 1 84 ? -19.487 -7.341 9.182 1.00 95.88 84 ALA A O 1
ATOM 635 N N . GLY A 1 85 ? -20.042 -5.903 7.550 1.00 96.44 85 GLY A N 1
ATOM 636 C CA . GLY A 1 85 ? -21.468 -5.821 7.867 1.00 96.44 85 GLY A CA 1
ATOM 637 C C . GLY A 1 85 ? -21.850 -4.739 8.875 1.00 96.44 85 GLY A C 1
ATOM 638 O O . GLY A 1 85 ? -22.922 -4.849 9.469 1.00 96.44 85 GLY A O 1
ATOM 639 N N . ALA A 1 86 ? -20.998 -3.732 9.088 1.00 98.00 86 ALA A N 1
ATOM 640 C CA . ALA A 1 86 ? -21.335 -2.564 9.897 1.00 98.00 86 ALA A CA 1
ATOM 641 C C . ALA A 1 86 ? -22.274 -1.599 9.147 1.00 98.00 86 ALA A C 1
ATOM 643 O O . ALA A 1 86 ? -22.125 -1.375 7.943 1.00 98.00 86 ALA A O 1
ATOM 644 N N . ASP A 1 87 ? -23.207 -0.987 9.876 1.00 98.00 87 ASP A N 1
ATOM 645 C CA . ASP A 1 87 ? -24.171 -0.020 9.336 1.00 98.00 87 ASP A CA 1
ATOM 646 C C . ASP A 1 87 ? -23.582 1.401 9.283 1.00 98.00 87 ASP A C 1
ATOM 648 O O . ASP A 1 87 ? -23.833 2.159 8.338 1.00 98.00 87 ASP A O 1
ATOM 652 N N . ALA A 1 88 ? -22.725 1.742 10.254 1.00 97.94 88 ALA A N 1
ATOM 653 C CA . ALA A 1 88 ? -21.967 2.990 10.277 1.00 97.94 88 ALA A CA 1
ATOM 654 C C . ALA A 1 88 ? -20.601 2.849 10.967 1.00 97.94 88 ALA A C 1
ATOM 656 O O . ALA A 1 88 ? -20.414 2.056 11.896 1.00 97.94 88 ALA A O 1
ATOM 657 N N . MET A 1 89 ? -19.652 3.680 10.535 1.00 98.12 89 MET A N 1
ATOM 658 C CA . MET A 1 89 ? -18.382 3.900 11.224 1.00 98.12 89 MET A CA 1
ATOM 659 C C . MET A 1 89 ? -18.470 5.190 12.038 1.00 98.12 89 MET A C 1
ATOM 661 O O . MET A 1 89 ? -18.696 6.257 11.475 1.00 98.12 89 MET A O 1
ATOM 665 N N . VAL A 1 90 ? -18.243 5.105 13.345 1.00 97.69 90 VAL A N 1
ATOM 666 C CA . VAL A 1 90 ? -18.159 6.263 14.242 1.00 97.69 90 VAL A CA 1
ATOM 667 C C . VAL A 1 90 ? -16.689 6.613 14.440 1.00 97.69 90 VAL A C 1
ATOM 669 O O . VAL A 1 90 ? -15.896 5.771 14.860 1.00 97.69 90 VAL A O 1
ATOM 672 N N . VAL A 1 91 ? -16.301 7.846 14.131 1.00 96.25 91 VAL A N 1
ATOM 673 C CA . VAL A 1 91 ? -14.920 8.311 14.285 1.00 96.25 91 VAL A CA 1
ATOM 674 C C . VAL A 1 91 ? -14.861 9.280 15.452 1.00 96.25 91 VAL A C 1
ATOM 676 O O . VAL A 1 91 ? -15.372 10.392 15.369 1.00 96.25 91 VAL A O 1
ATOM 679 N N . PHE A 1 92 ? -14.220 8.868 16.542 1.00 93.38 92 PHE A N 1
ATOM 680 C CA . PHE A 1 92 ? -13.877 9.774 17.628 1.00 93.38 92 PHE A CA 1
ATOM 681 C C . PHE A 1 92 ? -12.633 10.569 17.243 1.00 93.38 92 PHE A C 1
ATOM 683 O O . PHE A 1 92 ? -11.561 9.994 17.011 1.00 93.38 92 PHE A O 1
ATOM 690 N N . HIS A 1 93 ? -12.763 11.895 17.202 1.00 90.38 93 HIS A N 1
ATOM 691 C CA . HIS A 1 93 ? -11.625 12.754 16.923 1.00 90.38 93 HIS A CA 1
ATOM 692 C C . HIS A 1 93 ? -10.709 12.825 18.147 1.00 90.38 93 HIS A C 1
ATOM 694 O O . HIS A 1 93 ? -11.046 13.450 19.163 1.00 90.38 93 HIS A O 1
ATOM 700 N N . PHE A 1 94 ? -9.553 12.159 18.063 1.00 84.88 94 PHE A N 1
ATOM 701 C CA . PHE A 1 94 ? -8.644 12.029 19.198 1.00 84.88 94 PHE A CA 1
ATOM 702 C C . PHE A 1 94 ? -7.890 13.340 19.447 1.00 84.88 94 PHE A C 1
ATOM 704 O O . PHE A 1 94 ? -6.961 13.702 18.727 1.00 84.88 94 PHE A O 1
ATOM 711 N N . SER A 1 95 ? -8.303 14.047 20.498 1.00 85.94 95 SER A N 1
ATOM 712 C CA . SER A 1 95 ? -7.777 15.350 20.911 1.00 85.94 95 SER A CA 1
ATOM 713 C C . SER A 1 95 ? -7.317 15.334 22.372 1.00 85.94 95 SER A C 1
ATOM 715 O O . SER A 1 95 ? -7.595 14.386 23.108 1.00 85.94 95 SER A O 1
ATOM 717 N N . ASN A 1 96 ? -6.685 16.424 22.826 1.00 84.00 96 ASN A N 1
ATOM 718 C CA . ASN A 1 96 ? -6.349 16.614 24.244 1.00 84.00 96 ASN A CA 1
ATOM 719 C C . ASN A 1 96 ? -7.584 16.498 25.152 1.00 84.00 96 ASN A C 1
ATOM 721 O O . ASN A 1 96 ? -7.465 16.046 26.290 1.00 84.00 96 ASN A O 1
ATOM 725 N N . THR A 1 97 ? -8.763 16.887 24.655 1.00 85.12 97 THR A N 1
ATOM 726 C CA . THR A 1 97 ? -10.029 16.722 25.372 1.00 85.12 97 THR A CA 1
ATOM 727 C C . THR A 1 97 ? -10.309 15.241 25.588 1.00 85.12 97 THR A C 1
ATOM 729 O O . THR A 1 97 ? -10.383 14.810 26.735 1.00 85.12 97 THR A O 1
ATOM 732 N N . LEU A 1 98 ? -10.359 14.446 24.510 1.00 84.81 98 LEU A N 1
ATOM 733 C CA . LEU A 1 98 ? -10.649 13.009 24.588 1.00 84.81 98 LEU A CA 1
ATOM 734 C C . LEU A 1 98 ? -9.580 12.240 25.383 1.00 84.81 98 LEU A C 1
ATOM 736 O O . LEU A 1 98 ? -9.911 11.361 26.173 1.00 84.81 98 LEU A O 1
ATOM 740 N N . ALA A 1 99 ? -8.304 12.610 25.246 1.00 86.81 99 ALA A N 1
ATOM 741 C CA . ALA A 1 99 ? -7.197 12.007 25.990 1.00 86.81 99 ALA A CA 1
ATOM 742 C C . ALA A 1 99 ? -7.301 12.208 27.517 1.00 86.81 99 ALA A C 1
ATOM 744 O O . ALA A 1 99 ? -6.736 11.425 28.285 1.00 86.81 99 ALA A O 1
ATOM 745 N N . ASN A 1 100 ? -8.015 13.249 27.961 1.00 88.94 100 ASN A N 1
ATOM 746 C CA . ASN A 1 100 ? -8.237 13.553 29.374 1.00 88.94 100 ASN A CA 1
ATOM 747 C C . ASN A 1 100 ? -9.571 13.028 29.927 1.00 88.94 100 ASN A C 1
ATOM 749 O O . ASN A 1 100 ? -9.775 13.110 31.140 1.00 88.94 100 ASN A O 1
ATOM 753 N N . VAL A 1 101 ? -10.446 12.467 29.087 1.00 90.62 101 VAL A N 1
ATOM 754 C CA . VAL A 1 101 ? -11.714 11.860 29.518 1.00 90.62 101 VAL A CA 1
ATOM 755 C C . VAL A 1 101 ? -11.423 10.625 30.375 1.00 90.62 101 VAL A C 1
ATOM 757 O O . VAL A 1 101 ? -10.627 9.759 30.002 1.00 90.62 101 VAL A O 1
ATOM 760 N N . THR A 1 102 ? -12.041 10.536 31.553 1.00 94.19 102 THR A N 1
ATOM 761 C CA . THR A 1 102 ? -11.917 9.360 32.429 1.00 94.19 102 THR A CA 1
ATOM 762 C C . THR A 1 102 ? -12.621 8.152 31.810 1.00 94.19 102 THR A C 1
ATOM 764 O O . THR A 1 102 ? -13.488 8.297 30.954 1.00 94.19 102 THR A O 1
ATOM 767 N N . ALA A 1 103 ? -12.270 6.936 32.239 1.00 92.56 103 ALA A N 1
ATOM 768 C CA . ALA A 1 103 ? -12.968 5.739 31.765 1.00 92.56 103 ALA A CA 1
ATOM 769 C C . ALA A 1 103 ? -14.483 5.820 32.036 1.00 92.56 103 ALA A C 1
ATOM 771 O O . ALA A 1 103 ? -15.278 5.470 31.173 1.00 92.56 103 ALA A O 1
ATOM 772 N N . GLU A 1 104 ? -14.877 6.351 33.193 1.00 93.50 104 GLU A N 1
ATOM 773 C CA . GLU A 1 104 ? -16.282 6.553 33.546 1.00 93.50 104 GLU A CA 1
ATOM 774 C C . GLU A 1 104 ? -16.993 7.520 32.604 1.00 93.50 104 GLU A C 1
ATOM 776 O O . GLU A 1 104 ? -17.957 7.113 31.961 1.00 93.50 104 GLU A O 1
ATOM 781 N N . ALA A 1 105 ? -16.463 8.735 32.431 1.00 93.44 105 ALA A N 1
ATOM 782 C CA . ALA A 1 105 ? -17.058 9.738 31.550 1.00 93.44 105 ALA A CA 1
ATOM 783 C C . ALA A 1 105 ? -17.131 9.258 30.090 1.00 93.44 105 ALA A C 1
ATOM 785 O O . ALA A 1 105 ? -18.087 9.548 29.377 1.00 93.44 105 ALA A O 1
ATOM 786 N N . PHE A 1 106 ? -16.151 8.469 29.633 1.00 93.94 106 PHE A N 1
ATOM 787 C CA . PHE A 1 106 ? -16.204 7.876 28.297 1.00 93.94 106 PHE A CA 1
ATOM 788 C C . PHE A 1 106 ? -17.394 6.913 28.147 1.00 93.94 106 PHE A C 1
ATOM 790 O O . PHE A 1 106 ? -18.085 6.928 27.132 1.00 93.94 106 PHE A O 1
ATOM 797 N N . VAL A 1 107 ? -17.678 6.088 29.156 1.00 94.88 107 VAL A N 1
ATOM 798 C CA . VAL A 1 107 ? -18.801 5.141 29.091 1.00 94.88 107 VAL A CA 1
ATOM 799 C C . VAL A 1 107 ? -20.144 5.849 29.283 1.00 94.88 107 VAL A C 1
ATOM 801 O O . VAL A 1 107 ? -21.079 5.561 28.538 1.00 94.88 107 VAL A O 1
ATOM 804 N N . THR A 1 108 ? -20.254 6.773 30.239 1.00 94.69 108 THR A N 1
ATOM 805 C CA . THR A 1 108 ? -21.516 7.469 30.536 1.00 94.69 108 THR A CA 1
ATOM 806 C C . THR A 1 108 ? -21.889 8.461 29.445 1.00 94.69 108 THR A C 1
ATOM 808 O O . THR A 1 108 ? -22.995 8.396 28.911 1.00 94.69 108 THR A O 1
ATOM 811 N N . ASP A 1 109 ? -20.964 9.339 29.067 1.00 92.44 109 ASP A N 1
ATOM 812 C CA . ASP A 1 109 ? -21.295 10.523 28.275 1.00 92.44 109 ASP A CA 1
ATOM 813 C C . ASP A 1 109 ? -21.139 10.237 26.784 1.00 92.44 109 ASP A C 1
ATOM 815 O O . ASP A 1 109 ? -21.995 10.608 25.986 1.00 92.44 109 ASP A O 1
ATOM 819 N N . TRP A 1 110 ? -20.082 9.517 26.398 1.00 92.94 110 TRP A N 1
ATOM 820 C CA . TRP A 1 110 ? -19.799 9.247 24.989 1.00 92.94 110 TRP A CA 1
ATOM 821 C C . TRP A 1 110 ? -20.563 8.016 24.504 1.00 92.94 110 TRP A C 1
ATOM 823 O O . TRP A 1 110 ? -21.369 8.111 23.580 1.00 92.94 110 TRP A O 1
ATOM 833 N N . LEU A 1 111 ? -20.368 6.858 25.139 1.00 94.44 111 LEU A N 1
ATOM 834 C CA . LEU A 1 111 ? -21.067 5.639 24.720 1.00 94.44 111 LEU A CA 1
ATOM 835 C C . LEU A 1 111 ? -22.562 5.693 25.075 1.00 94.44 111 LEU A C 1
ATOM 837 O O . LEU A 1 111 ? -23.402 5.446 24.210 1.00 94.44 111 LEU A O 1
ATOM 841 N N . GLY A 1 112 ? -22.901 6.057 26.314 1.00 93.94 112 GLY A N 1
ATOM 842 C CA . GLY A 1 112 ? -24.288 6.146 26.782 1.00 93.94 112 GLY A CA 1
ATOM 843 C C . GLY A 1 112 ? -25.029 7.402 26.310 1.00 93.94 112 GLY A C 1
ATOM 844 O O . GLY A 1 112 ? -26.176 7.315 25.884 1.00 93.94 112 GLY A O 1
ATOM 845 N N . GLY A 1 113 ? -24.392 8.573 26.347 1.00 92.25 113 GLY A N 1
ATOM 846 C CA . GLY A 1 113 ? -25.020 9.841 25.964 1.00 92.25 113 GLY A CA 1
ATOM 847 C C . GLY A 1 113 ? -25.015 10.084 24.453 1.00 92.25 113 GLY A C 1
ATOM 848 O O . GLY A 1 113 ? -26.070 10.069 23.807 1.00 92.25 113 GLY A O 1
ATOM 849 N N . HIS A 1 114 ? -23.830 10.307 23.878 1.00 91.81 114 HIS A N 1
ATOM 850 C CA . HIS A 1 114 ? -23.671 10.694 22.472 1.00 91.81 114 HIS A CA 1
ATOM 851 C C . HIS A 1 114 ? -24.151 9.605 21.517 1.00 91.81 114 HIS A C 1
ATOM 853 O O . HIS A 1 114 ? -24.915 9.905 20.601 1.00 91.81 114 HIS A O 1
ATOM 859 N N . LEU A 1 115 ? -23.747 8.353 21.747 1.00 94.19 115 LEU A N 1
ATOM 860 C CA . LEU A 1 115 ? -24.124 7.223 20.894 1.00 94.19 115 LEU A CA 1
ATOM 861 C C . LEU A 1 115 ? -25.454 6.590 21.325 1.00 94.19 115 LEU A C 1
ATOM 863 O O . LEU A 1 115 ? -26.169 6.038 20.490 1.00 94.19 115 LEU A O 1
ATOM 867 N N . GLY A 1 116 ? -25.804 6.654 22.613 1.00 94.75 116 GLY A N 1
ATOM 868 C CA . GLY A 1 116 ? -26.962 5.919 23.122 1.00 94.75 116 GLY A CA 1
ATOM 869 C C . GLY A 1 116 ? -26.797 4.412 22.965 1.00 94.75 116 GLY A C 1
ATOM 870 O O . GLY A 1 116 ? -27.776 3.747 22.651 1.00 94.75 116 GLY A O 1
ATOM 871 N N . ALA A 1 117 ? -25.576 3.882 23.067 1.00 96.88 117 ALA A N 1
ATOM 872 C CA . ALA A 1 117 ? -25.297 2.480 22.780 1.00 96.88 117 ALA A CA 1
ATOM 873 C C . ALA A 1 117 ? -26.142 1.551 23.671 1.00 96.88 117 ALA A C 1
ATOM 875 O O . ALA A 1 117 ? -26.345 1.829 24.847 1.00 96.88 117 ALA A O 1
ATOM 876 N N . SER A 1 118 ? -26.619 0.428 23.126 1.00 97.00 118 SER A N 1
ATOM 877 C CA . SER A 1 118 ? -27.277 -0.635 23.916 1.00 97.00 118 SER A CA 1
ATOM 878 C C . SER A 1 118 ? -26.335 -1.802 24.226 1.00 97.00 118 SER A C 1
ATOM 880 O O . SER A 1 118 ? -26.616 -2.665 25.065 1.00 97.00 118 SER A O 1
ATOM 882 N N . GLY A 1 119 ? -25.195 -1.856 23.541 1.00 97.38 119 GLY A N 1
ATOM 883 C CA . GLY A 1 119 ? -24.162 -2.844 23.783 1.00 97.38 119 GLY A CA 1
ATOM 884 C C . GLY A 1 119 ? -22.813 -2.414 23.233 1.00 97.38 119 GLY A C 1
ATOM 885 O O . GLY A 1 119 ? -22.737 -1.648 22.276 1.00 97.38 119 GLY A O 1
ATOM 886 N N . VAL A 1 120 ? -21.749 -2.928 23.838 1.00 97.75 120 VAL A N 1
ATOM 887 C CA . VAL A 1 120 ? -20.367 -2.663 23.446 1.00 97.75 120 VAL A CA 1
ATOM 888 C C . VAL A 1 120 ? -19.623 -3.990 23.343 1.00 97.75 120 VAL A C 1
ATOM 890 O O . VAL A 1 120 ? -19.744 -4.847 24.221 1.00 97.75 120 VAL A O 1
ATOM 893 N N . VAL A 1 121 ? -18.855 -4.152 22.271 1.00 97.94 121 VAL A N 1
ATOM 894 C CA . VAL A 1 121 ? -18.003 -5.315 22.023 1.00 97.94 121 VAL A CA 1
ATOM 895 C C . VAL A 1 121 ? -16.567 -4.844 21.820 1.00 97.94 121 VAL A C 1
ATOM 897 O O . VAL A 1 121 ? -16.307 -3.968 20.994 1.00 97.94 121 VAL A O 1
ATOM 900 N N . THR A 1 122 ? -15.626 -5.423 22.563 1.00 96.25 122 THR A N 1
ATOM 901 C CA . THR A 1 122 ? -14.194 -5.083 22.478 1.00 96.25 122 THR A CA 1
ATOM 902 C C . THR A 1 122 ? -13.326 -6.334 22.354 1.00 96.25 122 THR A C 1
ATOM 904 O O . THR A 1 122 ? -13.807 -7.458 22.499 1.00 96.25 122 THR A O 1
ATOM 907 N N . GLY A 1 123 ? -12.026 -6.150 22.114 1.00 93.62 123 GLY A N 1
ATOM 908 C CA . GLY A 1 123 ? -11.032 -7.181 22.432 1.00 93.62 123 GLY A CA 1
ATOM 909 C C . GLY A 1 123 ? -10.833 -7.306 23.947 1.00 93.62 123 GLY A C 1
ATOM 910 O O . GLY A 1 123 ? -11.095 -6.351 24.686 1.00 93.62 123 GLY A O 1
ATOM 911 N N . GLU A 1 124 ? -10.378 -8.466 24.420 1.00 88.81 124 GLU A N 1
ATOM 912 C CA . GLU A 1 124 ? -10.033 -8.683 25.839 1.00 88.81 124 GLU A CA 1
ATOM 913 C C . GLU A 1 124 ? -8.887 -7.785 26.334 1.00 88.81 124 GLU A C 1
ATOM 915 O O . GLU A 1 124 ? -8.866 -7.390 27.499 1.00 88.81 124 GLU A O 1
ATOM 920 N N . ASP A 1 125 ? -7.963 -7.417 25.447 1.00 84.38 125 ASP A N 1
ATOM 921 C CA . ASP A 1 125 ? -6.808 -6.554 25.712 1.00 84.38 125 ASP A CA 1
ATOM 922 C C . ASP A 1 125 ? -7.114 -5.051 25.555 1.00 84.38 125 ASP A C 1
ATOM 924 O O . ASP A 1 125 ? -6.218 -4.204 25.643 1.00 84.38 125 ASP A O 1
ATOM 928 N N . PHE A 1 126 ? -8.382 -4.694 25.330 1.00 88.00 126 PHE A N 1
ATOM 929 C CA . PHE A 1 126 ? -8.786 -3.314 25.107 1.00 88.00 126 PHE A CA 1
ATOM 930 C C . PHE A 1 126 ? -8.629 -2.453 26.368 1.00 88.00 126 PHE A C 1
ATOM 932 O O . PHE A 1 126 ? -9.120 -2.781 27.451 1.00 88.00 126 PHE A O 1
ATOM 939 N N . THR A 1 127 ? -7.989 -1.295 26.196 1.00 89.12 127 THR A N 1
ATOM 940 C CA . THR A 1 127 ? -7.833 -0.275 27.239 1.00 89.12 127 THR A CA 1
ATOM 941 C C . THR A 1 127 ? -8.284 1.089 26.734 1.00 89.12 127 THR A C 1
ATOM 943 O O . THR A 1 127 ? -8.126 1.409 25.554 1.00 89.12 127 THR A O 1
ATOM 946 N N . PHE A 1 128 ? -8.854 1.903 27.624 1.00 89.31 128 PHE A N 1
ATOM 947 C CA . PHE A 1 128 ? -9.413 3.214 27.279 1.00 89.31 128 PHE A CA 1
ATOM 948 C C . PHE A 1 128 ? -9.389 4.190 28.463 1.00 89.31 128 PHE A C 1
ATOM 950 O O . PHE A 1 128 ? -8.998 3.839 29.577 1.00 89.31 128 PHE A O 1
ATOM 957 N N . GLY A 1 129 ? -9.797 5.434 28.207 1.00 86.19 129 GLY A N 1
ATOM 958 C CA . GLY A 1 129 ? -9.791 6.514 29.190 1.00 86.19 129 GLY A CA 1
ATOM 959 C C . GLY A 1 129 ? -8.390 7.036 29.526 1.00 86.19 129 GLY A C 1
ATOM 960 O O . GLY A 1 129 ? -7.359 6.467 29.145 1.00 86.19 129 GLY A O 1
ATOM 961 N N . LYS A 1 130 ? -8.360 8.151 30.259 1.00 86.38 130 LYS A N 1
ATOM 962 C CA . LYS A 1 130 ? -7.135 8.829 30.691 1.00 86.38 130 LYS A CA 1
ATOM 963 C C . LYS A 1 130 ? -6.173 7.848 31.362 1.00 86.38 130 LYS A C 1
ATOM 965 O O . LYS A 1 130 ? -6.545 7.115 32.276 1.00 86.38 130 LYS A O 1
ATOM 970 N N . GLY A 1 131 ? -4.928 7.833 30.886 1.00 82.69 131 GLY A N 1
ATOM 971 C CA . GLY A 1 131 ? -3.870 6.978 31.429 1.00 82.69 131 GLY A CA 1
ATOM 972 C C . GLY A 1 131 ? -4.100 5.472 31.259 1.00 82.69 131 GLY A C 1
ATOM 973 O O . GLY A 1 131 ? -3.478 4.706 31.986 1.00 82.69 131 GLY A O 1
ATOM 974 N N . ARG A 1 132 ? -4.975 5.040 30.331 1.00 85.31 132 ARG A N 1
ATOM 975 C CA . ARG A 1 132 ? -5.398 3.631 30.174 1.00 85.31 132 ARG A CA 1
ATOM 976 C C . ARG A 1 132 ? -6.053 3.056 31.441 1.00 85.31 132 ARG A C 1
ATOM 978 O O . ARG A 1 132 ? -5.910 1.873 31.730 1.00 85.31 132 ARG A O 1
ATOM 985 N N . GLY A 1 133 ? -6.759 3.895 32.205 1.00 85.38 133 GLY A N 1
ATOM 986 C CA . GLY A 1 133 ? -7.421 3.490 33.451 1.00 85.38 133 GLY A CA 1
ATOM 987 C C . GLY A 1 133 ? -8.657 2.599 33.266 1.00 85.38 133 GLY A C 1
ATOM 988 O O . GLY A 1 133 ? -9.116 1.990 34.227 1.00 85.38 133 GLY A O 1
ATOM 989 N N . GLY A 1 134 ? -9.205 2.516 32.052 1.00 88.19 134 GLY A N 1
ATOM 990 C CA . GLY A 1 134 ? -10.322 1.644 31.696 1.00 88.19 134 GLY A CA 1
ATOM 991 C C . GLY A 1 134 ? -9.855 0.333 31.069 1.00 88.19 134 GLY A C 1
ATOM 992 O O . GLY A 1 134 ? -8.958 0.320 30.227 1.00 88.19 134 GLY A O 1
ATOM 993 N N . ASN A 1 135 ? -10.510 -0.760 31.452 1.00 92.06 135 ASN A N 1
ATOM 994 C CA . ASN A 1 135 ? -10.376 -2.099 30.877 1.00 92.06 135 ASN A CA 1
ATOM 995 C C . ASN A 1 135 ? -11.768 -2.745 30.755 1.00 92.06 135 ASN A C 1
ATOM 997 O O . ASN A 1 135 ? -12.771 -2.129 31.124 1.00 92.06 135 ASN A O 1
ATOM 1001 N N . ILE A 1 136 ? -11.849 -3.987 30.271 1.00 91.31 136 ILE A N 1
ATOM 1002 C CA . ILE A 1 136 ? -13.135 -4.680 30.103 1.00 91.31 136 ILE A CA 1
ATOM 1003 C C . ILE A 1 136 ? -13.942 -4.814 31.405 1.00 91.31 136 ILE A C 1
ATOM 1005 O O 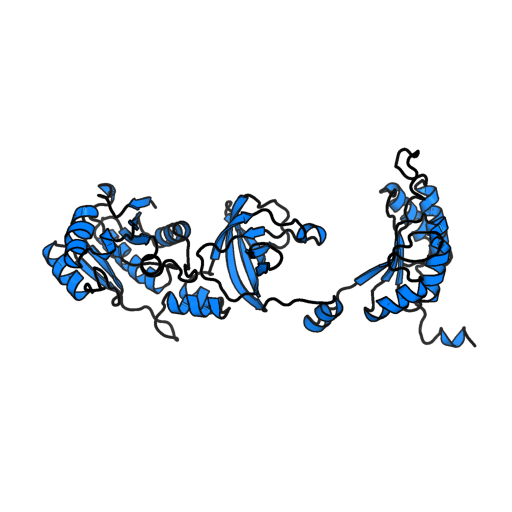. ILE A 1 136 ? -15.168 -4.719 31.379 1.00 91.31 136 ILE A O 1
ATOM 1009 N N . THR A 1 137 ? -13.282 -4.997 32.550 1.00 91.62 137 THR A N 1
ATOM 1010 C CA . THR A 1 137 ? -13.950 -5.110 33.855 1.00 91.62 137 THR A CA 1
ATOM 1011 C C . THR A 1 137 ? -14.614 -3.791 34.235 1.00 91.62 137 THR A C 1
ATOM 1013 O O . THR A 1 137 ? -15.797 -3.779 34.569 1.00 91.62 137 THR A O 1
ATOM 1016 N N . VAL A 1 138 ? -13.881 -2.679 34.104 1.00 92.38 138 VAL A N 1
ATOM 1017 C CA . VAL A 1 138 ? -14.403 -1.322 34.340 1.00 92.38 138 VAL A CA 1
ATOM 1018 C C . VAL A 1 138 ? -15.540 -1.008 33.368 1.00 92.38 138 VAL A C 1
ATOM 1020 O O . VAL A 1 138 ? -16.588 -0.518 33.780 1.00 92.38 138 VAL A O 1
ATOM 1023 N N . LEU A 1 139 ? -15.362 -1.338 32.085 1.00 93.50 139 LEU A N 1
ATOM 1024 C CA . LEU A 1 139 ? -16.388 -1.145 31.064 1.00 93.50 139 LEU A CA 1
ATOM 1025 C C . LEU A 1 139 ? -17.677 -1.878 31.444 1.00 93.50 139 LEU A C 1
ATOM 1027 O O . LEU A 1 139 ? -18.733 -1.258 31.457 1.00 93.50 139 LEU A O 1
ATOM 1031 N N . ARG A 1 140 ? -17.589 -3.161 31.817 1.00 93.94 140 ARG A N 1
ATOM 1032 C CA . ARG A 1 140 ? -18.750 -3.980 32.191 1.00 93.94 140 ARG A CA 1
ATOM 1033 C C . ARG A 1 140 ? -19.466 -3.446 33.433 1.00 93.94 140 ARG A C 1
ATOM 1035 O O . ARG A 1 140 ? -20.693 -3.457 33.462 1.00 93.94 140 ARG A O 1
ATOM 1042 N N . GLU A 1 141 ? -18.727 -2.975 34.436 1.00 94.31 141 GLU A N 1
ATOM 1043 C CA . GLU A 1 141 ? -19.323 -2.413 35.653 1.00 94.31 141 GLU A CA 1
ATOM 1044 C C . GLU A 1 141 ? -20.128 -1.138 35.357 1.00 94.31 141 GLU A C 1
ATOM 1046 O O . GLU A 1 141 ? -21.280 -1.015 35.777 1.00 94.31 141 GLU A O 1
ATOM 1051 N N . ILE A 1 142 ? -19.535 -0.193 34.624 1.00 94.44 142 ILE A N 1
ATOM 1052 C CA . ILE A 1 142 ? -20.150 1.115 34.360 1.00 94.44 142 ILE A CA 1
ATOM 1053 C C . ILE A 1 142 ? -21.278 0.980 33.334 1.00 94.44 142 ILE A C 1
ATOM 1055 O O . ILE A 1 142 ? -22.368 1.508 33.540 1.00 94.44 142 ILE A O 1
ATOM 1059 N N . ALA A 1 143 ? -21.058 0.210 32.269 1.00 93.50 143 ALA A N 1
ATOM 1060 C CA . ALA A 1 143 ? -22.070 -0.065 31.256 1.00 93.50 143 ALA A CA 1
ATOM 1061 C C . ALA A 1 143 ? -23.284 -0.806 31.834 1.00 93.50 143 ALA A C 1
ATOM 1063 O O . ALA A 1 143 ? -24.418 -0.477 31.490 1.00 93.50 143 ALA A O 1
ATOM 1064 N N . GLY A 1 144 ? -23.067 -1.735 32.773 1.00 92.81 144 GLY A N 1
ATOM 1065 C CA . GLY A 1 144 ? -24.149 -2.444 33.456 1.00 92.81 144 GLY A CA 1
ATOM 1066 C C . GLY A 1 144 ? -25.094 -1.507 34.214 1.00 92.81 144 GLY A C 1
ATOM 1067 O O . GLY A 1 144 ? -26.309 -1.687 34.150 1.00 92.81 144 GLY A O 1
ATOM 1068 N N . LYS A 1 145 ? -24.563 -0.451 34.851 1.00 93.69 145 LYS A N 1
ATOM 1069 C CA . LYS A 1 145 ? -25.369 0.590 35.525 1.00 93.69 145 LYS A CA 1
ATOM 1070 C C . LYS A 1 145 ? -26.229 1.402 34.545 1.00 93.69 145 LYS A C 1
ATOM 1072 O O . LYS A 1 145 ? -27.240 1.965 34.951 1.00 93.69 145 LYS A O 1
ATOM 1077 N N . LEU A 1 146 ? -25.847 1.437 33.268 1.00 92.62 146 LEU A N 1
ATOM 1078 C CA . LEU A 1 146 ? -26.536 2.142 32.182 1.00 92.62 146 LEU A CA 1
ATOM 1079 C C . LEU A 1 146 ? -27.451 1.221 31.354 1.00 92.62 146 LEU A C 1
ATOM 1081 O O . LEU A 1 146 ? -28.028 1.662 30.365 1.00 92.62 146 LEU A O 1
ATOM 1085 N N . GLY A 1 147 ? -27.573 -0.062 31.720 1.00 93.62 147 GLY A N 1
ATOM 1086 C CA . GLY A 1 147 ? -28.346 -1.046 30.953 1.00 93.62 147 GLY A CA 1
ATOM 1087 C C . GLY A 1 147 ? -27.685 -1.486 29.640 1.00 93.62 147 GLY A C 1
ATOM 1088 O O . GLY A 1 147 ? -28.340 -2.102 28.802 1.00 93.62 147 GLY A O 1
ATOM 1089 N N . MET A 1 148 ? -26.394 -1.196 29.454 1.00 95.69 148 MET A N 1
ATOM 1090 C CA . MET A 1 148 ? -25.618 -1.592 28.280 1.00 95.69 148 MET A CA 1
ATOM 1091 C C . MET A 1 148 ? -24.951 -2.953 28.493 1.00 95.69 148 MET A C 1
ATOM 1093 O O . MET A 1 148 ? -24.291 -3.190 29.505 1.00 95.69 148 MET A O 1
ATOM 1097 N N . SER A 1 149 ? -25.063 -3.850 27.512 1.00 95.69 149 SER A N 1
ATOM 1098 C CA . SER A 1 149 ? -24.342 -5.132 27.549 1.00 95.69 149 SER A CA 1
ATOM 1099 C C . SER A 1 149 ? -22.878 -4.975 27.136 1.00 95.69 149 SER A C 1
ATOM 1101 O O . SER A 1 149 ? -22.607 -4.290 26.151 1.00 95.69 149 SER A O 1
ATOM 1103 N N . CYS A 1 150 ? -21.955 -5.690 27.781 1.00 95.62 150 CYS A N 1
ATOM 1104 C CA . CYS A 1 150 ? -20.539 -5.681 27.405 1.00 95.62 150 CYS A CA 1
ATOM 1105 C C . CYS A 1 150 ? -19.979 -7.082 27.177 1.00 95.62 150 CYS A C 1
ATOM 1107 O O . CYS A 1 150 ? -19.818 -7.856 28.129 1.00 95.62 150 CYS A O 1
ATOM 1109 N N . ASP A 1 151 ? -19.589 -7.335 25.930 1.00 95.06 151 ASP A N 1
ATOM 1110 C CA . ASP A 1 151 ? -18.941 -8.569 25.501 1.00 95.06 151 ASP A CA 1
ATOM 1111 C C . ASP A 1 151 ? -17.474 -8.294 25.148 1.00 95.06 151 ASP A C 1
ATOM 1113 O O . ASP A 1 151 ? -17.130 -7.239 24.612 1.00 95.06 151 ASP A O 1
ATOM 1117 N N . ALA A 1 152 ? -16.606 -9.264 25.419 1.00 94.56 152 ALA A N 1
ATOM 1118 C CA . ALA A 1 152 ? -15.230 -9.249 24.942 1.00 94.56 152 ALA A CA 1
ATOM 1119 C C . ALA A 1 152 ? -14.972 -10.473 24.073 1.00 94.56 152 ALA A C 1
ATOM 1121 O O . ALA A 1 152 ? -15.488 -11.560 24.342 1.00 94.56 152 ALA A O 1
ATOM 1122 N N . VAL A 1 153 ? -14.185 -10.272 23.024 1.00 95.88 153 VAL A N 1
ATOM 1123 C CA . VAL A 1 153 ? -13.715 -11.334 22.143 1.00 95.88 153 VAL A CA 1
ATOM 1124 C C . VAL A 1 153 ? -12.252 -11.599 22.469 1.00 95.88 153 VAL A C 1
ATOM 1126 O O . VAL A 1 153 ? -11.431 -10.677 22.462 1.00 95.88 153 VAL A O 1
ATOM 1129 N N . GLY A 1 154 ? -11.945 -12.858 22.778 1.00 93.75 154 GLY A N 1
ATOM 1130 C CA . GLY A 1 154 ? -10.575 -13.307 22.993 1.00 93.75 154 GLY A CA 1
ATOM 1131 C C . GLY A 1 154 ? -9.714 -13.169 21.734 1.00 93.75 154 GLY A C 1
ATOM 1132 O O . GLY A 1 154 ? -10.242 -13.038 20.624 1.00 93.75 154 GLY A O 1
ATOM 1133 N N . PRO A 1 155 ? -8.381 -13.182 21.881 1.00 93.06 155 PRO A N 1
ATOM 1134 C CA . PRO A 1 155 ? -7.478 -13.029 20.752 1.00 93.06 155 PRO A CA 1
ATOM 1135 C C . PRO A 1 155 ? -7.685 -14.155 19.735 1.00 93.06 155 PRO A C 1
ATOM 1137 O O . PRO A 1 155 ? -7.692 -15.336 20.078 1.00 93.06 155 PRO A O 1
ATOM 1140 N N . VAL A 1 156 ? -7.815 -13.783 18.462 1.00 96.00 156 VAL A N 1
ATOM 1141 C CA . VAL A 1 156 ? -7.748 -14.746 17.359 1.00 96.00 156 VAL A CA 1
ATOM 1142 C C . VAL A 1 156 ? -6.283 -15.110 17.148 1.00 96.00 156 VAL A C 1
ATOM 1144 O O . VAL A 1 156 ? -5.446 -14.216 17.006 1.00 96.00 156 VAL A O 1
ATOM 1147 N N . CYS A 1 157 ? -5.984 -16.405 17.113 1.00 96.00 157 CYS A N 1
ATOM 1148 C CA . CYS A 1 157 ? -4.633 -16.930 16.941 1.00 96.00 157 CYS A CA 1
ATOM 1149 C C . CYS A 1 157 ? -4.514 -17.751 15.654 1.00 96.00 157 CYS A C 1
ATOM 1151 O O . CYS A 1 157 ? -5.479 -18.378 15.221 1.00 96.00 157 CYS A O 1
ATOM 1153 N N . ASP A 1 158 ? -3.315 -17.760 15.084 1.00 94.19 158 ASP A N 1
ATOM 1154 C CA . ASP A 1 158 ? -2.841 -18.796 14.163 1.00 94.19 158 ASP A CA 1
ATOM 1155 C C . ASP A 1 158 ? -1.713 -19.600 14.836 1.00 94.19 158 ASP A C 1
ATOM 1157 O O . ASP A 1 158 ? -1.474 -19.456 16.041 1.00 94.19 158 ASP A O 1
ATOM 1161 N N . ASP A 1 159 ? -1.014 -20.431 14.063 1.00 91.56 159 ASP A N 1
ATOM 1162 C CA . ASP A 1 159 ? 0.085 -21.273 14.552 1.00 91.56 159 ASP A CA 1
ATOM 1163 C C . ASP A 1 159 ? 1.234 -20.462 15.191 1.00 91.56 159 ASP A C 1
ATOM 1165 O O . ASP A 1 159 ? 1.932 -20.962 16.073 1.00 91.56 159 ASP A O 1
ATOM 1169 N N . ASP A 1 160 ? 1.381 -19.183 14.823 1.00 92.19 160 ASP A N 1
ATOM 1170 C CA . ASP A 1 160 ? 2.414 -18.266 15.322 1.00 92.19 160 ASP A CA 1
ATOM 1171 C C . ASP A 1 160 ? 1.915 -17.369 16.479 1.00 92.19 160 ASP A C 1
ATOM 1173 O O . ASP A 1 160 ? 2.584 -16.405 16.880 1.00 92.19 160 ASP A O 1
ATOM 1177 N N . GLY A 1 161 ? 0.706 -17.617 17.001 1.00 94.44 161 GLY A N 1
ATOM 1178 C CA . GLY A 1 161 ? 0.109 -16.904 18.137 1.00 94.44 161 GLY A CA 1
ATOM 1179 C C . GLY A 1 161 ? -0.925 -15.828 17.756 1.00 94.44 161 GLY A C 1
ATOM 1180 O O . GLY A 1 161 ? -1.557 -15.925 16.703 1.00 94.44 161 GLY A O 1
ATOM 1181 N N . PRO A 1 162 ? -1.125 -14.782 18.585 1.00 95.62 162 PRO A N 1
ATOM 1182 C CA . PRO A 1 162 ? -2.177 -13.785 18.368 1.00 95.62 162 PRO A CA 1
ATOM 1183 C C . PRO A 1 162 ? -2.002 -12.925 17.106 1.00 95.62 162 PRO A C 1
ATOM 1185 O O . PRO A 1 162 ? -0.968 -12.279 16.893 1.00 95.62 162 PRO A O 1
ATOM 1188 N N . ILE A 1 163 ? -3.071 -12.822 16.317 1.00 96.94 163 ILE A N 1
ATOM 1189 C CA . ILE A 1 163 ? -3.155 -11.955 15.138 1.00 96.94 163 ILE A CA 1
ATOM 1190 C C . ILE A 1 163 ? -3.300 -10.495 15.584 1.00 96.94 163 ILE A C 1
ATOM 1192 O O . ILE A 1 163 ? -4.304 -10.109 16.183 1.00 96.94 163 ILE A O 1
ATOM 1196 N N . SER A 1 164 ? -2.317 -9.654 15.253 1.00 95.94 164 SER A N 1
ATOM 1197 C CA . SER A 1 164 ? -2.296 -8.240 15.648 1.00 95.94 164 SER A CA 1
ATOM 1198 C C . SER A 1 164 ? -1.714 -7.324 14.573 1.00 95.94 164 SER A C 1
ATOM 1200 O O . SER A 1 164 ? -0.872 -7.731 13.767 1.00 95.94 164 SER A O 1
ATOM 1202 N N . SER A 1 165 ? -2.083 -6.039 14.627 1.00 95.69 165 SER A N 1
ATOM 1203 C CA . SER A 1 165 ? -1.505 -4.996 13.765 1.00 95.69 165 SER A CA 1
ATOM 1204 C C . SER A 1 165 ? 0.023 -4.938 13.873 1.00 95.69 165 SER A C 1
ATOM 1206 O O . SER A 1 165 ? 0.709 -4.744 12.877 1.00 95.69 165 SER A O 1
ATOM 1208 N N . SER A 1 166 ? 0.586 -5.150 15.067 1.00 95.25 166 SER A N 1
ATOM 1209 C CA . SER A 1 166 ? 2.040 -5.166 15.272 1.00 95.25 166 SER A CA 1
ATOM 1210 C C . SER A 1 166 ? 2.727 -6.312 14.528 1.00 95.25 166 SER A C 1
ATOM 1212 O O . SER A 1 166 ? 3.808 -6.112 13.977 1.00 95.25 166 SER A O 1
ATOM 1214 N N . ARG A 1 167 ? 2.109 -7.500 14.476 1.00 97.19 167 ARG A N 1
ATOM 1215 C CA . ARG A 1 167 ? 2.663 -8.654 13.753 1.00 97.19 167 ARG A CA 1
ATOM 1216 C C . ARG A 1 167 ? 2.574 -8.467 12.237 1.00 97.19 167 ARG A C 1
ATOM 1218 O O . ARG A 1 167 ? 3.537 -8.759 11.539 1.00 97.19 167 ARG A O 1
ATOM 1225 N N . ILE A 1 168 ? 1.484 -7.866 11.753 1.00 98.44 168 ILE A N 1
ATOM 1226 C CA . ILE A 1 168 ? 1.326 -7.482 10.340 1.00 98.44 168 ILE A CA 1
ATOM 1227 C C . ILE A 1 168 ? 2.391 -6.462 9.931 1.00 98.44 168 ILE A C 1
ATOM 1229 O O . ILE A 1 168 ? 3.051 -6.638 8.910 1.00 98.44 168 ILE A O 1
ATOM 1233 N N . ARG A 1 169 ? 2.612 -5.422 10.748 1.00 98.06 169 ARG A N 1
ATOM 1234 C CA . ARG A 1 169 ? 3.644 -4.414 10.468 1.00 98.06 169 ARG A CA 1
ATOM 1235 C C . ARG A 1 169 ? 5.035 -5.039 10.368 1.00 98.06 169 ARG A C 1
ATOM 1237 O O . ARG A 1 169 ? 5.761 -4.726 9.432 1.00 98.06 169 ARG A O 1
ATOM 1244 N N . LYS A 1 170 ? 5.376 -5.962 11.276 1.00 98.06 170 LYS A N 1
ATOM 1245 C CA . LYS A 1 170 ? 6.647 -6.704 11.226 1.00 98.06 170 LYS A CA 1
ATOM 1246 C C . LYS A 1 170 ? 6.787 -7.527 9.944 1.00 98.06 170 LYS A C 1
ATOM 1248 O O . LYS A 1 170 ? 7.831 -7.439 9.309 1.00 98.06 170 LYS A O 1
ATOM 1253 N N . ALA A 1 171 ? 5.745 -8.264 9.551 1.00 98.19 171 ALA A N 1
ATOM 1254 C CA . ALA A 1 171 ? 5.752 -9.065 8.325 1.00 98.19 171 ALA A CA 1
ATOM 1255 C C . ALA A 1 171 ? 5.980 -8.193 7.076 1.00 98.19 171 ALA A C 1
ATOM 1257 O O . ALA A 1 171 ? 6.861 -8.469 6.266 1.00 98.19 171 ALA A O 1
ATOM 1258 N N . LEU A 1 172 ? 5.270 -7.067 6.959 1.00 98.31 172 LEU A N 1
ATOM 1259 C CA . LEU A 1 172 ? 5.458 -6.128 5.847 1.00 98.31 172 LEU A CA 1
ATOM 1260 C C . LEU A 1 172 ? 6.866 -5.511 5.837 1.00 98.31 172 LEU A C 1
ATOM 1262 O O . LEU A 1 172 ? 7.491 -5.406 4.782 1.00 98.31 172 LEU A O 1
ATOM 1266 N N . GLN A 1 173 ? 7.403 -5.148 7.005 1.00 97.50 173 GLN A N 1
ATOM 1267 C CA . GLN A 1 173 ? 8.759 -4.601 7.139 1.00 97.50 173 GLN A CA 1
ATOM 1268 C C . GLN A 1 173 ? 9.860 -5.617 6.797 1.00 97.50 173 GLN A C 1
ATOM 1270 O O . GLN A 1 173 ? 10.937 -5.213 6.359 1.00 97.50 173 GLN A O 1
ATOM 1275 N N . SER A 1 174 ? 9.610 -6.923 6.950 1.00 96.69 174 SER A N 1
ATOM 1276 C CA . SER A 1 174 ? 10.529 -7.978 6.497 1.00 96.69 174 SER A CA 1
ATOM 1277 C C . SER A 1 174 ? 10.340 -8.375 5.026 1.00 96.69 174 SER A C 1
ATOM 1279 O O . SER A 1 174 ? 11.194 -9.076 4.474 1.00 96.69 174 SER A O 1
ATOM 1281 N N . GLY A 1 175 ? 9.276 -7.893 4.371 1.00 96.00 175 GLY A N 1
ATOM 1282 C CA . GLY A 1 175 ? 8.892 -8.262 3.003 1.00 96.00 175 GLY A CA 1
ATOM 1283 C C . GLY A 1 175 ? 8.070 -9.555 2.915 1.00 96.00 175 GLY A C 1
ATOM 1284 O O . GLY A 1 175 ? 7.932 -10.116 1.835 1.00 96.00 175 GLY A O 1
ATOM 1285 N N . ASP A 1 176 ? 7.533 -10.046 4.033 1.00 97.81 176 ASP A N 1
ATOM 1286 C CA . ASP A 1 176 ? 6.678 -11.236 4.089 1.00 97.81 176 ASP A CA 1
ATOM 1287 C C . ASP A 1 176 ? 5.212 -10.861 3.799 1.00 97.81 176 ASP A C 1
ATOM 1289 O O . ASP A 1 176 ? 4.381 -10.669 4.695 1.00 97.81 176 ASP A O 1
ATOM 1293 N N . CYS A 1 177 ? 4.911 -10.699 2.507 1.00 97.75 177 CYS A N 1
ATOM 1294 C CA . CYS A 1 177 ? 3.565 -10.389 2.022 1.00 97.75 177 CYS A CA 1
ATOM 1295 C C . CYS A 1 177 ? 2.565 -11.519 2.294 1.00 97.75 177 CYS A C 1
ATOM 1297 O O . CYS A 1 177 ? 1.381 -11.242 2.488 1.00 97.75 177 CYS A O 1
ATOM 1299 N N . GLU A 1 178 ? 3.016 -12.773 2.328 1.00 97.06 178 GLU A N 1
ATOM 1300 C CA . GLU A 1 178 ? 2.152 -13.938 2.521 1.00 97.06 178 GLU A CA 1
ATOM 1301 C C . GLU A 1 178 ? 1.589 -13.965 3.942 1.00 97.06 178 GLU A C 1
ATOM 1303 O O . GLU A 1 178 ? 0.370 -14.028 4.130 1.00 97.06 178 GLU A O 1
ATOM 1308 N N . THR A 1 179 ? 2.456 -13.820 4.949 1.00 98.00 179 THR A N 1
ATOM 1309 C CA . THR A 1 179 ? 2.010 -13.698 6.338 1.00 98.00 179 THR A CA 1
ATOM 1310 C C . THR A 1 179 ? 1.111 -12.482 6.498 1.00 98.00 179 THR A C 1
ATOM 1312 O O . THR A 1 179 ? 0.013 -12.614 7.035 1.00 98.00 179 THR A O 1
ATOM 1315 N N . ALA A 1 180 ? 1.499 -11.307 5.989 1.00 98.44 180 ALA A N 1
ATOM 1316 C CA . ALA A 1 180 ? 0.646 -10.120 6.072 1.00 98.44 180 ALA A CA 1
ATOM 1317 C C . ALA A 1 180 ? -0.754 -10.367 5.476 1.00 98.44 180 ALA A C 1
ATOM 1319 O O . ALA A 1 180 ? -1.751 -10.031 6.117 1.00 98.44 180 ALA A O 1
ATOM 1320 N N . THR A 1 181 ? -0.822 -11.022 4.314 1.00 98.38 181 THR A N 1
ATOM 1321 C CA . THR A 1 181 ? -2.070 -11.377 3.624 1.00 98.38 181 THR A CA 1
ATOM 1322 C C . THR A 1 181 ? -2.939 -12.308 4.458 1.00 98.38 181 THR A C 1
ATOM 1324 O O . THR A 1 181 ? -4.127 -12.041 4.645 1.00 98.38 181 THR A O 1
ATOM 1327 N N . ARG A 1 182 ? -2.351 -13.374 5.014 1.00 97.94 182 ARG A N 1
ATOM 1328 C CA . ARG A 1 182 ? -3.053 -14.327 5.886 1.00 97.94 182 ARG A CA 1
ATOM 1329 C C . ARG A 1 182 ? -3.674 -13.626 7.094 1.00 97.94 182 ARG A C 1
ATOM 1331 O O . ARG A 1 182 ? -4.848 -13.825 7.387 1.00 97.94 182 ARG A O 1
ATOM 1338 N N . LEU A 1 183 ? -2.907 -12.764 7.763 1.00 98.38 183 LEU A N 1
ATOM 1339 C CA . LEU A 1 183 ? -3.358 -12.048 8.960 1.00 98.38 183 LEU A CA 1
ATOM 1340 C C . LEU A 1 183 ? -4.437 -10.998 8.654 1.00 98.38 183 LEU A C 1
ATOM 1342 O O . LEU A 1 183 ? -5.379 -10.830 9.433 1.00 98.38 183 LEU A O 1
ATOM 1346 N N . LEU A 1 184 ? -4.306 -10.290 7.531 1.00 98.12 184 LEU A N 1
ATOM 1347 C CA . LEU A 1 184 ? -5.271 -9.294 7.055 1.00 98.12 184 LEU A CA 1
ATOM 1348 C C . LEU A 1 184 ? -6.509 -9.911 6.390 1.00 98.12 184 LEU A C 1
ATOM 1350 O O . LEU A 1 184 ? -7.474 -9.181 6.170 1.00 98.12 184 LEU A O 1
ATOM 1354 N N . THR A 1 185 ? -6.459 -11.211 6.074 1.00 97.38 185 THR A N 1
ATOM 1355 C CA . THR A 1 185 ? -7.405 -11.969 5.232 1.00 97.38 185 THR A CA 1
ATOM 1356 C C . THR A 1 185 ? -7.539 -11.439 3.799 1.00 97.38 185 THR A C 1
ATOM 1358 O O . THR A 1 185 ? -8.524 -11.725 3.121 1.00 97.38 185 THR A O 1
ATOM 1361 N N . ARG A 1 186 ? -6.575 -10.627 3.360 1.00 97.62 186 ARG A N 1
ATOM 1362 C CA . ARG A 1 186 ? -6.480 -9.982 2.043 1.00 97.62 186 ARG A CA 1
ATOM 1363 C C . ARG A 1 186 ? -5.072 -9.401 1.863 1.00 97.62 186 ARG A C 1
ATOM 1365 O O . ARG A 1 186 ? -4.424 -9.141 2.880 1.00 97.62 186 ARG A O 1
ATOM 1372 N N . PRO A 1 187 ? -4.598 -9.159 0.631 1.00 98.06 187 PRO A N 1
ATOM 1373 C CA . PRO A 1 187 ? -3.329 -8.474 0.409 1.00 98.06 187 PRO A CA 1
ATOM 1374 C C . PRO A 1 187 ? -3.275 -7.114 1.113 1.00 98.06 187 PRO A C 1
ATOM 1376 O O . PRO A 1 187 ? -4.278 -6.407 1.210 1.00 98.06 187 PRO A O 1
ATOM 1379 N N . PHE A 1 188 ? -2.097 -6.729 1.607 1.00 98.50 188 PHE A N 1
ATOM 1380 C CA . PHE A 1 188 ? -1.880 -5.340 2.012 1.00 98.50 188 PHE A CA 1
ATOM 1381 C C . PHE A 1 188 ? -1.940 -4.456 0.769 1.00 98.50 188 PHE A C 1
ATOM 1383 O O . PHE A 1 188 ? -1.336 -4.804 -0.244 1.00 98.50 188 PHE A O 1
ATOM 1390 N N . ALA A 1 189 ? -2.633 -3.324 0.850 1.00 97.75 189 ALA A N 1
ATOM 1391 C CA . ALA A 1 189 ? -2.831 -2.464 -0.300 1.00 97.75 189 ALA A CA 1
ATOM 1392 C C . ALA A 1 189 ? -2.626 -0.987 0.034 1.00 97.75 189 ALA A C 1
ATOM 1394 O O . ALA A 1 189 ? -3.014 -0.514 1.106 1.00 97.75 189 ALA A O 1
ATOM 1395 N N . VAL A 1 190 ? -2.021 -0.267 -0.909 1.00 97.69 190 VAL A N 1
ATOM 1396 C CA . VAL A 1 190 ? -1.833 1.184 -0.847 1.00 97.69 190 VAL A CA 1
ATOM 1397 C C . VAL A 1 190 ? -2.755 1.828 -1.867 1.00 97.69 190 VAL A C 1
ATOM 1399 O O . VAL A 1 190 ? -2.639 1.565 -3.060 1.00 97.69 190 VAL A O 1
ATOM 1402 N N . GLU A 1 191 ? -3.650 2.682 -1.390 1.00 95.62 191 GLU A N 1
ATOM 1403 C CA . GLU A 1 191 ? -4.537 3.495 -2.219 1.00 95.62 191 GLU A CA 1
ATOM 1404 C C . GLU A 1 191 ? -4.032 4.940 -2.291 1.00 95.62 191 GLU A C 1
ATOM 1406 O O . GLU A 1 191 ? -3.691 5.535 -1.261 1.00 95.62 191 GLU A O 1
ATOM 1411 N N . GLY A 1 192 ? -4.013 5.510 -3.498 1.00 93.94 192 GLY A N 1
ATOM 1412 C CA . GLY A 1 192 ? -3.700 6.922 -3.700 1.00 93.94 192 GLY A CA 1
ATOM 1413 C C . GLY A 1 192 ? -3.833 7.382 -5.155 1.00 93.94 192 GLY A C 1
ATOM 1414 O O . GLY A 1 192 ? -3.911 6.555 -6.066 1.00 93.94 192 GLY A O 1
ATOM 1415 N N . PRO A 1 193 ? -3.871 8.707 -5.390 1.00 93.56 193 PRO A N 1
ATOM 1416 C CA . PRO A 1 193 ? -3.914 9.266 -6.733 1.00 93.56 193 PRO A CA 1
ATOM 1417 C C . PRO A 1 193 ? -2.589 9.038 -7.463 1.00 93.56 193 PRO A C 1
ATOM 1419 O O . PRO A 1 193 ? -1.510 9.258 -6.903 1.00 93.56 193 PRO A O 1
ATOM 1422 N N . VAL A 1 194 ? -2.668 8.658 -8.737 1.00 91.50 194 VAL A N 1
ATOM 1423 C CA . VAL A 1 194 ? -1.488 8.529 -9.593 1.00 91.50 194 VAL A CA 1
ATOM 1424 C C . VAL A 1 194 ? -0.947 9.910 -9.951 1.00 91.50 194 VAL A C 1
ATOM 1426 O O . VAL A 1 194 ? -1.600 10.716 -10.616 1.00 91.50 194 VAL A O 1
ATOM 1429 N N . GLN A 1 195 ? 0.290 10.166 -9.543 1.00 87.62 195 GLN A N 1
ATOM 1430 C CA . GLN A 1 195 ? 1.007 11.406 -9.794 1.00 87.62 195 GLN A CA 1
ATOM 1431 C C . GLN A 1 195 ? 1.720 11.389 -11.148 1.00 87.62 195 GLN A C 1
ATOM 1433 O O . GLN A 1 195 ? 2.191 10.356 -11.636 1.00 87.62 195 GLN A O 1
ATOM 1438 N N . HIS A 1 196 ? 1.885 12.575 -11.732 1.00 75.00 196 HIS A N 1
ATOM 1439 C CA . HIS A 1 196 ? 2.771 12.763 -12.873 1.00 75.00 196 HIS A CA 1
ATOM 1440 C C . HIS A 1 196 ? 4.240 12.594 -12.448 1.00 75.00 196 HIS A C 1
ATOM 1442 O O . HIS A 1 196 ? 4.768 13.390 -11.678 1.00 75.00 196 HIS A O 1
ATOM 1448 N N . GLY A 1 197 ? 4.909 11.562 -12.968 1.00 67.06 197 GLY A N 1
ATOM 1449 C CA . GLY A 1 197 ? 6.362 11.392 -12.844 1.00 67.06 197 GLY A CA 1
ATOM 1450 C C . GLY A 1 197 ? 7.163 12.083 -13.954 1.00 67.06 197 GLY A C 1
ATOM 1451 O O . GLY A 1 197 ? 6.593 12.591 -14.922 1.00 67.06 197 GLY A O 1
ATOM 1452 N N . ASP A 1 198 ? 8.497 11.990 -13.884 1.00 58.12 198 ASP A N 1
ATOM 1453 C CA . ASP A 1 198 ? 9.474 12.611 -14.810 1.00 58.12 198 ASP A CA 1
ATOM 1454 C C . ASP A 1 198 ? 9.409 12.117 -16.272 1.00 58.12 198 ASP A C 1
ATOM 1456 O O . ASP A 1 198 ? 10.256 12.453 -17.098 1.00 58.12 198 ASP A O 1
ATOM 1460 N N . LYS A 1 199 ? 8.429 11.272 -16.620 1.00 57.91 199 LYS A N 1
ATOM 1461 C CA . LYS A 1 199 ? 8.230 10.658 -17.949 1.00 57.91 199 LYS A CA 1
ATOM 1462 C C . LYS A 1 199 ? 9.432 9.847 -18.476 1.00 57.91 199 LYS A C 1
ATOM 1464 O O . LYS A 1 199 ? 9.369 9.353 -19.600 1.00 57.91 199 LYS A O 1
ATOM 1469 N N . ASN A 1 200 ? 10.482 9.633 -17.677 1.00 53.50 200 ASN A N 1
ATOM 1470 C CA . ASN A 1 200 ? 11.685 8.887 -18.067 1.00 53.50 200 ASN A CA 1
ATOM 1471 C C . ASN A 1 200 ? 11.392 7.413 -18.401 1.00 53.50 200 ASN A C 1
ATOM 1473 O O . ASN A 1 200 ? 11.918 6.906 -19.389 1.00 53.50 200 ASN A O 1
ATOM 1477 N N . GLY A 1 201 ? 10.484 6.754 -17.669 1.00 51.12 201 GLY A N 1
ATOM 1478 C CA . GLY A 1 201 ? 10.056 5.377 -17.960 1.00 51.12 201 GLY A CA 1
ATOM 1479 C C . GLY A 1 201 ? 9.399 5.214 -19.337 1.00 51.12 201 GLY A C 1
ATOM 1480 O O . GLY A 1 201 ? 9.603 4.202 -20.005 1.00 51.12 201 GLY A O 1
ATOM 1481 N N . ARG A 1 202 ? 8.714 6.254 -19.846 1.00 53.19 202 ARG A N 1
ATOM 1482 C CA . ARG A 1 202 ? 8.087 6.216 -21.181 1.00 53.19 202 ARG A CA 1
ATOM 1483 C C . ARG A 1 202 ? 9.112 6.103 -22.309 1.00 53.19 202 ARG A C 1
ATOM 1485 O O . ARG A 1 202 ? 8.813 5.473 -23.316 1.00 53.19 202 ARG A O 1
ATOM 1492 N N . LYS A 1 203 ? 10.320 6.659 -22.139 1.00 44.03 203 LYS A N 1
ATOM 1493 C CA . LYS A 1 203 ? 11.410 6.530 -23.128 1.00 44.03 203 LYS A CA 1
ATOM 1494 C C . LYS A 1 203 ? 11.936 5.093 -23.237 1.00 44.03 203 LYS A C 1
ATOM 1496 O O . LYS A 1 203 ? 12.481 4.736 -24.272 1.00 44.03 203 LYS A O 1
ATOM 1501 N N . LEU A 1 204 ? 11.746 4.287 -22.190 1.00 42.44 204 LEU A N 1
ATOM 1502 C CA . LEU A 1 204 ? 12.103 2.866 -22.129 1.00 42.44 204 LEU A CA 1
ATOM 1503 C C . LEU A 1 204 ? 10.904 1.936 -22.410 1.00 42.44 204 LEU A C 1
ATOM 1505 O O . LEU A 1 204 ? 11.078 0.725 -22.401 1.00 42.44 204 LEU A O 1
ATOM 1509 N N . GLY A 1 205 ? 9.704 2.479 -22.663 1.00 44.41 205 GLY A N 1
ATOM 1510 C CA . GLY A 1 205 ? 8.482 1.700 -22.910 1.00 44.41 205 GLY A CA 1
ATOM 1511 C C . GLY A 1 205 ? 7.675 1.314 -21.660 1.00 44.41 205 GLY A C 1
ATOM 1512 O O . GLY A 1 205 ? 6.698 0.584 -21.786 1.00 44.41 205 GLY A O 1
ATOM 1513 N N . PHE A 1 206 ? 8.026 1.826 -20.474 1.00 52.56 206 PHE A N 1
ATOM 1514 C CA . PHE A 1 206 ? 7.396 1.475 -19.195 1.00 52.56 206 PHE A CA 1
ATOM 1515 C C . PHE A 1 206 ? 6.686 2.696 -18.574 1.00 52.56 206 PHE A C 1
ATOM 1517 O O . PHE A 1 206 ? 7.325 3.491 -17.876 1.00 52.56 206 PHE A O 1
ATOM 1524 N N . PRO A 1 207 ? 5.380 2.916 -18.821 1.00 58.28 207 PRO A N 1
ATOM 1525 C CA . PRO A 1 207 ? 4.620 3.917 -18.079 1.00 58.28 207 PRO A CA 1
ATOM 1526 C C . PRO A 1 207 ? 4.483 3.446 -16.624 1.00 58.28 207 PRO A C 1
ATOM 1528 O O . PRO A 1 207 ? 3.829 2.441 -16.355 1.00 58.28 207 PRO A O 1
ATOM 1531 N N . THR A 1 208 ? 5.141 4.132 -15.690 1.00 64.62 208 THR A N 1
ATOM 1532 C CA . THR A 1 208 ? 4.971 3.896 -14.251 1.00 64.62 208 THR A CA 1
ATOM 1533 C C . THR A 1 208 ? 3.950 4.876 -13.689 1.00 64.62 208 THR A C 1
ATOM 1535 O O . THR A 1 208 ? 3.989 6.075 -13.994 1.00 64.62 208 THR A O 1
ATOM 1538 N N . ALA A 1 209 ? 3.023 4.362 -12.886 1.00 81.44 209 ALA A N 1
ATOM 1539 C CA . ALA A 1 209 ? 2.103 5.173 -12.101 1.00 81.44 209 ALA A CA 1
ATOM 1540 C C . ALA A 1 209 ? 2.768 5.454 -10.749 1.00 81.44 209 ALA A C 1
ATOM 1542 O O . ALA A 1 209 ? 3.131 4.518 -10.054 1.00 81.44 209 ALA A O 1
ATOM 1543 N N . ASN A 1 210 ? 2.977 6.721 -10.389 1.00 88.31 210 ASN A N 1
ATOM 1544 C CA . ASN A 1 210 ? 3.654 7.073 -9.139 1.00 88.31 210 ASN A CA 1
ATOM 1545 C C . ASN A 1 210 ? 2.618 7.344 -8.048 1.00 88.31 210 ASN A C 1
ATOM 1547 O O . ASN A 1 210 ? 1.741 8.180 -8.246 1.00 88.31 210 ASN A O 1
ATOM 1551 N N . ILE A 1 211 ? 2.735 6.687 -6.897 1.00 92.00 211 ILE A N 1
ATOM 1552 C CA . ILE A 1 211 ? 1.821 6.841 -5.760 1.00 92.00 211 ILE A CA 1
ATOM 1553 C C . ILE A 1 211 ? 2.624 7.227 -4.513 1.00 92.00 211 ILE A C 1
ATOM 1555 O O . ILE A 1 211 ? 3.684 6.659 -4.240 1.00 92.00 211 ILE A O 1
ATOM 1559 N N . ASP A 1 212 ? 2.113 8.199 -3.757 1.00 91.81 212 ASP A N 1
ATOM 1560 C CA . ASP A 1 212 ? 2.683 8.621 -2.475 1.00 91.81 212 ASP A CA 1
ATOM 1561 C C . ASP A 1 212 ? 2.280 7.651 -1.355 1.00 91.81 212 ASP A C 1
ATOM 1563 O O . ASP A 1 212 ? 1.106 7.313 -1.195 1.00 91.81 212 ASP A O 1
ATOM 1567 N N . MET A 1 213 ? 3.253 7.221 -0.552 1.00 92.81 213 MET A N 1
ATOM 1568 C CA . MET A 1 213 ? 3.028 6.324 0.587 1.00 92.81 213 MET A CA 1
ATOM 1569 C C . MET A 1 213 ? 2.377 7.020 1.794 1.00 92.81 213 MET A C 1
ATOM 1571 O O . MET A 1 213 ? 1.940 6.351 2.732 1.00 92.81 213 MET A O 1
ATOM 1575 N N . GLY A 1 214 ? 2.325 8.352 1.824 1.00 91.38 214 GLY A N 1
ATOM 1576 C CA . GLY A 1 214 ? 1.630 9.160 2.822 1.00 91.38 214 GLY A CA 1
ATOM 1577 C C . GLY A 1 214 ? 1.882 8.695 4.257 1.00 91.38 214 GLY A C 1
ATOM 1578 O O . GLY A 1 214 ? 3.016 8.682 4.736 1.00 91.38 214 GLY A O 1
ATOM 1579 N N . ASN A 1 215 ? 0.818 8.272 4.948 1.00 91.62 215 ASN A N 1
ATOM 1580 C CA . ASN A 1 215 ? 0.870 7.777 6.330 1.00 91.62 215 ASN A CA 1
ATOM 1581 C C . ASN A 1 215 ? 0.899 6.243 6.466 1.00 91.62 215 ASN A C 1
ATOM 1583 O O . ASN A 1 215 ? 0.874 5.737 7.598 1.00 91.62 215 ASN A O 1
ATOM 1587 N N . TYR A 1 216 ? 0.937 5.507 5.353 1.00 95.50 216 TYR A N 1
ATOM 1588 C CA . TYR A 1 216 ? 1.017 4.050 5.383 1.00 95.50 216 TYR A CA 1
ATOM 1589 C C . TYR A 1 216 ? 2.306 3.587 6.064 1.00 95.50 216 TYR A C 1
ATOM 1591 O O . TYR A 1 216 ? 3.333 4.260 6.035 1.00 95.50 216 TYR A O 1
ATOM 1599 N N . LEU A 1 217 ? 2.280 2.412 6.676 1.00 95.81 217 LEU A N 1
ATOM 1600 C CA . LEU A 1 217 ? 3.503 1.688 6.990 1.00 95.81 217 LEU A CA 1
ATOM 1601 C C . LEU A 1 217 ? 4.358 1.585 5.719 1.00 95.81 217 LEU A C 1
ATOM 1603 O O . LEU A 1 217 ? 3.818 1.423 4.628 1.00 95.81 217 LEU A O 1
ATOM 1607 N N . ARG A 1 218 ? 5.681 1.645 5.864 1.00 94.25 218 ARG A N 1
ATOM 1608 C CA . ARG A 1 218 ? 6.611 1.302 4.785 1.00 94.25 218 ARG A CA 1
ATOM 1609 C C . ARG A 1 218 ? 6.919 -0.194 4.861 1.00 94.25 218 ARG A C 1
ATOM 1611 O O . ARG A 1 218 ? 7.563 -0.608 5.832 1.00 94.25 218 ARG A O 1
ATOM 1618 N N . PRO A 1 219 ? 6.461 -1.015 3.894 1.00 96.44 219 PRO A N 1
ATOM 1619 C CA . PRO A 1 219 ? 7.026 -2.340 3.690 1.00 96.44 219 PRO A CA 1
ATOM 1620 C C . PRO A 1 219 ? 8.530 -2.265 3.413 1.00 96.44 219 PRO A C 1
ATOM 1622 O O . PRO A 1 219 ? 9.096 -1.189 3.207 1.00 96.44 219 PRO A O 1
ATOM 1625 N N . ARG A 1 220 ? 9.185 -3.423 3.367 1.00 96.00 220 ARG A N 1
ATOM 1626 C CA . ARG A 1 220 ? 10.588 -3.518 2.950 1.00 96.00 220 ARG A CA 1
ATOM 1627 C C . ARG A 1 220 ? 10.805 -2.830 1.592 1.00 96.00 220 ARG A C 1
ATOM 1629 O O . ARG A 1 220 ? 10.117 -3.154 0.632 1.00 96.00 220 ARG A O 1
ATOM 1636 N N . TYR A 1 221 ? 11.772 -1.925 1.474 1.00 94.81 221 TYR A N 1
ATOM 1637 C CA . TYR A 1 221 ? 12.091 -1.319 0.175 1.00 94.81 221 TYR A CA 1
ATOM 1638 C C . TYR A 1 221 ? 12.563 -2.377 -0.838 1.00 94.81 221 TYR A C 1
ATOM 1640 O O . TYR A 1 221 ? 13.345 -3.277 -0.500 1.00 94.81 221 TYR A O 1
ATOM 1648 N N . GLY A 1 222 ? 12.068 -2.293 -2.073 1.00 92.81 222 GLY A N 1
ATOM 1649 C CA . GLY A 1 222 ? 12.342 -3.266 -3.125 1.00 92.81 222 GLY A CA 1
ATOM 1650 C C . GLY A 1 222 ? 11.234 -3.420 -4.160 1.00 92.81 222 GLY A C 1
ATOM 1651 O O . GLY A 1 222 ? 10.299 -2.629 -4.247 1.00 92.81 222 GLY A O 1
ATOM 1652 N N . ILE A 1 223 ? 11.371 -4.481 -4.950 1.00 92.56 223 ILE A N 1
ATOM 1653 C CA . ILE A 1 223 ? 10.475 -4.843 -6.042 1.00 92.56 223 ILE A CA 1
ATOM 1654 C C . ILE A 1 223 ? 9.457 -5.870 -5.551 1.00 92.56 223 ILE A C 1
ATOM 1656 O O . ILE A 1 223 ? 9.830 -6.867 -4.926 1.00 92.56 223 ILE A O 1
ATOM 1660 N N . TYR A 1 224 ? 8.193 -5.653 -5.894 1.00 97.38 224 TYR A N 1
ATOM 1661 C CA . TYR A 1 224 ? 7.062 -6.497 -5.524 1.00 97.38 224 TYR A CA 1
ATOM 1662 C C . TYR A 1 224 ? 6.280 -6.961 -6.750 1.00 97.38 224 TYR A C 1
ATOM 1664 O O . TYR A 1 224 ? 6.145 -6.212 -7.714 1.00 97.38 224 TYR A O 1
ATOM 1672 N N . ALA A 1 225 ? 5.715 -8.165 -6.684 1.00 96.56 225 ALA A N 1
ATOM 1673 C CA . ALA A 1 225 ? 4.597 -8.565 -7.528 1.00 96.56 225 ALA A CA 1
ATOM 1674 C C . ALA A 1 225 ? 3.318 -7.946 -6.953 1.00 96.56 225 ALA A C 1
ATOM 1676 O O . ALA A 1 225 ? 3.036 -8.112 -5.758 1.00 96.56 225 ALA A O 1
ATOM 1677 N N . VAL A 1 226 ? 2.565 -7.232 -7.789 1.00 97.81 226 VAL A N 1
ATOM 1678 C CA . VAL A 1 226 ? 1.395 -6.455 -7.364 1.00 97.81 226 VAL A CA 1
ATOM 1679 C C . VAL A 1 226 ? 0.190 -6.656 -8.276 1.00 97.81 226 VAL A C 1
ATOM 1681 O O . VAL A 1 226 ? 0.327 -7.070 -9.432 1.00 97.81 226 VAL A O 1
ATOM 1684 N N . ARG A 1 227 ? -0.990 -6.295 -7.767 1.00 97.94 227 ARG A N 1
ATOM 1685 C CA . ARG A 1 227 ? -2.187 -6.062 -8.581 1.00 97.94 227 ARG A CA 1
ATOM 1686 C C . ARG A 1 227 ? -2.718 -4.655 -8.342 1.00 97.94 227 ARG A C 1
ATOM 1688 O O . ARG A 1 227 ? -2.774 -4.206 -7.208 1.00 97.94 227 ARG A O 1
ATOM 1695 N N . GLY A 1 228 ? -3.069 -3.952 -9.410 1.00 96.81 228 GLY A N 1
ATOM 1696 C CA . GLY A 1 228 ? -3.723 -2.648 -9.350 1.00 96.81 228 GLY A CA 1
ATOM 1697 C C . GLY A 1 228 ? -5.224 -2.797 -9.540 1.00 96.81 228 GLY A C 1
ATOM 1698 O O . GLY A 1 228 ? -5.637 -3.388 -10.535 1.00 96.81 228 GLY A O 1
ATOM 1699 N N . LEU A 1 229 ? -6.023 -2.259 -8.627 1.00 96.25 229 LEU A N 1
ATOM 1700 C CA . LEU A 1 229 ? -7.468 -2.114 -8.752 1.00 96.25 229 LEU A CA 1
ATOM 1701 C C . LEU A 1 229 ? -7.793 -0.692 -9.226 1.00 96.25 229 LEU A C 1
ATOM 1703 O O . LEU A 1 229 ? -7.428 0.291 -8.575 1.00 96.25 229 LEU A O 1
ATOM 1707 N N . LEU A 1 230 ? -8.465 -0.596 -10.372 1.00 94.81 230 LEU A N 1
ATOM 1708 C CA . LEU A 1 230 ? -8.911 0.667 -10.960 1.00 94.81 230 LEU A CA 1
ATOM 1709 C C . LEU A 1 230 ? -10.291 1.094 -10.420 1.00 94.81 230 LEU A C 1
ATOM 1711 O O . LEU A 1 230 ? -11.056 0.237 -9.966 1.00 94.81 230 LEU A O 1
ATOM 1715 N N . PRO A 1 231 ? -10.674 2.383 -10.545 1.00 91.62 231 PRO A N 1
ATOM 1716 C CA . PRO A 1 231 ? -11.991 2.878 -10.125 1.00 91.62 231 PRO A CA 1
ATOM 1717 C C . PRO A 1 231 ? -13.184 2.169 -10.778 1.00 91.62 231 PRO A C 1
ATOM 1719 O O . PRO A 1 231 ? -14.268 2.114 -10.202 1.00 91.62 231 PRO A O 1
ATOM 1722 N N . ASP A 1 232 ? -12.997 1.630 -11.984 1.00 92.88 232 ASP A N 1
ATOM 1723 C CA . ASP A 1 232 ? -14.018 0.880 -12.721 1.00 92.88 232 ASP A CA 1
ATOM 1724 C C . ASP A 1 232 ? -14.113 -0.605 -12.314 1.00 92.88 232 ASP A C 1
ATOM 1726 O O . ASP A 1 232 ? -14.927 -1.349 -12.864 1.00 92.88 232 ASP A O 1
ATOM 1730 N N . GLY A 1 233 ? -13.298 -1.040 -11.347 1.00 93.50 233 GLY A N 1
ATOM 1731 C CA . GLY A 1 233 ? -13.273 -2.402 -10.818 1.00 93.50 233 GLY A CA 1
ATOM 1732 C C . GLY A 1 233 ? -12.354 -3.370 -11.567 1.00 93.50 233 GLY A C 1
ATOM 1733 O O . GLY A 1 233 ? -12.276 -4.542 -11.187 1.00 93.50 233 GLY A O 1
ATOM 1734 N N . ARG A 1 234 ? -11.649 -2.935 -12.622 1.00 94.88 234 ARG A N 1
ATOM 1735 C CA . ARG A 1 234 ? -10.669 -3.787 -13.315 1.00 94.88 234 ARG A CA 1
ATOM 1736 C C . ARG A 1 234 ? -9.432 -4.023 -12.452 1.00 94.88 234 ARG A C 1
ATOM 1738 O O . ARG A 1 234 ? -8.932 -3.113 -11.797 1.00 94.88 234 ARG A O 1
ATOM 1745 N N . PHE A 1 235 ? -8.897 -5.240 -12.540 1.00 96.38 235 PHE A N 1
ATOM 1746 C CA . PHE A 1 235 ? -7.609 -5.601 -11.953 1.00 96.38 235 PHE A CA 1
ATOM 1747 C C . PHE A 1 235 ? -6.520 -5.704 -13.019 1.00 96.38 235 PHE A C 1
ATOM 1749 O O . PHE A 1 235 ? -6.702 -6.381 -14.033 1.00 96.38 235 PHE A O 1
ATOM 1756 N N . LEU A 1 236 ? -5.362 -5.115 -12.737 1.00 95.00 236 LEU A N 1
ATOM 1757 C CA . LEU A 1 236 ? -4.167 -5.164 -13.572 1.00 95.00 236 LEU A CA 1
ATOM 1758 C C . LEU A 1 236 ? -3.037 -5.872 -12.831 1.00 95.00 236 LEU A C 1
ATOM 1760 O O . LEU A 1 236 ? -2.730 -5.522 -11.697 1.00 95.00 236 LEU A O 1
ATOM 1764 N N . ASN A 1 237 ? -2.384 -6.842 -13.465 1.00 96.00 237 ASN A N 1
ATOM 1765 C CA . ASN A 1 237 ? -1.194 -7.468 -12.889 1.00 96.00 237 ASN A CA 1
ATOM 1766 C C . ASN A 1 237 ? 0.038 -6.609 -13.190 1.00 96.00 237 ASN A C 1
ATOM 1768 O O . ASN A 1 237 ? 0.142 -6.027 -14.271 1.00 96.00 237 ASN A O 1
ATOM 1772 N N . GLY A 1 238 ? 0.982 -6.544 -12.255 1.00 92.62 238 GLY A N 1
ATOM 1773 C CA . GLY A 1 238 ? 2.182 -5.744 -12.449 1.00 92.62 238 GLY A CA 1
ATOM 1774 C C . GLY A 1 238 ? 3.316 -6.065 -11.490 1.00 92.62 238 GLY A C 1
ATOM 1775 O O . GLY A 1 238 ? 3.224 -6.937 -10.623 1.00 92.62 238 GLY A O 1
ATOM 1776 N N . ALA A 1 239 ? 4.393 -5.305 -11.645 1.00 93.56 239 ALA A N 1
ATOM 1777 C CA . ALA A 1 239 ? 5.474 -5.223 -10.678 1.00 93.56 239 ALA A CA 1
ATOM 1778 C C . ALA A 1 239 ? 5.576 -3.786 -10.167 1.00 93.56 239 ALA A C 1
ATOM 1780 O O . ALA A 1 239 ? 5.432 -2.855 -10.953 1.00 93.56 239 ALA A O 1
ATOM 1781 N N . ALA A 1 240 ? 5.835 -3.587 -8.879 1.00 93.19 240 ALA A N 1
ATOM 1782 C CA . ALA A 1 240 ? 6.023 -2.254 -8.315 1.00 93.19 240 ALA A CA 1
ATOM 1783 C C . ALA A 1 240 ? 7.397 -2.107 -7.680 1.00 93.19 240 ALA A C 1
ATOM 1785 O O . ALA A 1 240 ? 7.858 -3.013 -6.982 1.00 93.19 240 ALA A O 1
ATOM 1786 N N . ASN A 1 241 ? 8.025 -0.953 -7.897 1.00 92.50 241 ASN A N 1
ATOM 1787 C CA . ASN A 1 241 ? 9.163 -0.525 -7.097 1.00 92.50 241 ASN A CA 1
ATOM 1788 C C . ASN A 1 241 ? 8.666 0.314 -5.918 1.00 92.50 241 ASN A C 1
ATOM 1790 O O . ASN A 1 241 ? 8.008 1.329 -6.129 1.00 92.50 241 ASN A O 1
ATOM 1794 N N . LEU A 1 242 ? 8.987 -0.091 -4.694 1.00 93.25 242 LEU A N 1
ATOM 1795 C CA . LEU A 1 242 ? 8.857 0.754 -3.513 1.00 93.25 242 LEU A CA 1
ATOM 1796 C C . LEU A 1 242 ? 10.261 1.190 -3.107 1.00 93.25 242 LEU A C 1
ATOM 1798 O O . LEU A 1 242 ? 11.047 0.355 -2.649 1.00 93.25 242 LEU A O 1
ATOM 1802 N N . GLY A 1 243 ? 10.553 2.481 -3.246 1.00 89.19 243 GLY A N 1
ATOM 1803 C CA . GLY A 1 243 ? 11.908 2.992 -3.074 1.00 89.19 243 GLY A CA 1
ATOM 1804 C C . GLY A 1 243 ? 11.988 4.481 -2.771 1.00 89.19 243 GLY A C 1
ATOM 1805 O O . GLY A 1 243 ? 10.994 5.213 -2.800 1.00 89.19 243 GLY A O 1
ATOM 1806 N N . ILE A 1 244 ? 13.210 4.926 -2.485 1.00 83.56 244 ILE A N 1
ATOM 1807 C CA . ILE A 1 244 ? 13.539 6.341 -2.291 1.00 83.56 244 ILE A CA 1
ATOM 1808 C C . ILE A 1 244 ? 14.185 6.853 -3.573 1.00 83.56 244 ILE A C 1
ATOM 1810 O O . ILE A 1 244 ? 15.152 6.275 -4.067 1.00 83.56 244 ILE A O 1
ATOM 1814 N N . ARG A 1 245 ? 13.685 7.971 -4.100 1.00 72.69 245 ARG A N 1
ATOM 1815 C CA . ARG A 1 245 ? 14.305 8.700 -5.210 1.00 72.69 245 ARG A CA 1
ATOM 1816 C C . ARG A 1 245 ? 15.233 9.785 -4.636 1.00 72.69 245 ARG A C 1
ATOM 1818 O O . ARG A 1 245 ? 14.752 10.880 -4.341 1.00 72.69 245 ARG A O 1
ATOM 1825 N N . PRO A 1 246 ? 16.551 9.529 -4.483 1.00 65.81 246 PRO A N 1
ATOM 1826 C CA . PRO A 1 246 ? 17.481 10.494 -3.886 1.00 65.81 246 PRO A CA 1
ATOM 1827 C C . PRO A 1 246 ? 17.747 11.706 -4.787 1.00 65.81 246 PRO A C 1
ATOM 1829 O O . PRO A 1 246 ? 18.314 12.691 -4.338 1.00 65.81 246 PRO A O 1
ATOM 1832 N N . THR A 1 247 ? 17.373 11.626 -6.066 1.00 59.38 247 THR A N 1
ATOM 1833 C CA . THR A 1 247 ? 17.569 12.688 -7.060 1.00 59.38 247 THR A CA 1
ATOM 1834 C C . THR A 1 247 ? 16.557 13.830 -6.949 1.00 59.38 247 THR A C 1
ATOM 1836 O O . THR A 1 247 ? 16.737 14.841 -7.620 1.00 59.38 247 THR A O 1
ATOM 1839 N N . PHE A 1 248 ? 15.499 13.682 -6.146 1.00 60.44 248 PHE A N 1
ATOM 1840 C CA . PHE A 1 248 ? 14.570 14.772 -5.836 1.00 60.44 248 PHE A CA 1
ATOM 1841 C C . PHE A 1 248 ? 15.083 15.579 -4.641 1.00 60.44 248 PHE A C 1
ATOM 1843 O O . PHE A 1 248 ? 15.665 15.008 -3.721 1.00 60.44 248 PHE A O 1
ATOM 1850 N N . ASP A 1 249 ? 14.825 16.888 -4.643 1.00 53.62 249 ASP A N 1
ATOM 1851 C CA . ASP A 1 249 ? 15.050 17.761 -3.489 1.00 53.62 249 ASP A CA 1
ATOM 1852 C C . ASP A 1 249 ? 13.705 18.346 -3.008 1.00 53.62 249 ASP A C 1
ATOM 1854 O O . ASP A 1 249 ? 13.109 19.163 -3.721 1.00 53.62 249 ASP A O 1
ATOM 1858 N N . PRO A 1 250 ? 13.169 17.901 -1.853 1.00 74.81 250 PRO A N 1
ATOM 1859 C CA . PRO A 1 250 ? 13.687 16.832 -0.990 1.00 74.81 250 PRO A CA 1
ATOM 1860 C C . PRO A 1 250 ? 13.474 15.422 -1.590 1.00 74.81 250 PRO A C 1
ATOM 1862 O O . PRO A 1 250 ? 12.585 15.250 -2.434 1.00 74.81 250 PRO A O 1
ATOM 1865 N N . PRO A 1 251 ? 14.233 14.395 -1.145 1.00 75.06 251 PRO A N 1
ATOM 1866 C CA . PRO A 1 251 ? 14.044 13.013 -1.582 1.00 75.06 251 PRO A CA 1
ATOM 1867 C C . PRO A 1 251 ? 12.602 12.548 -1.393 1.00 75.06 251 PRO A C 1
ATOM 1869 O O . PRO A 1 251 ? 11.995 12.792 -0.349 1.00 75.06 251 PRO A O 1
ATOM 1872 N N . LYS A 1 252 ? 12.058 11.858 -2.399 1.00 78.94 252 LYS A N 1
ATOM 1873 C CA . LYS A 1 252 ? 10.678 11.359 -2.372 1.00 78.94 252 LYS A CA 1
ATOM 1874 C C . LYS A 1 252 ? 10.642 9.843 -2.242 1.00 78.94 252 LYS A C 1
ATOM 1876 O O . LYS A 1 252 ? 11.307 9.134 -2.996 1.00 78.94 252 LYS A O 1
ATOM 1881 N N . GLU A 1 253 ? 9.843 9.363 -1.297 1.00 86.75 253 GLU A N 1
ATOM 1882 C CA . GLU A 1 253 ? 9.434 7.962 -1.185 1.00 86.75 253 GLU A CA 1
ATOM 1883 C C . GLU A 1 253 ? 8.256 7.729 -2.129 1.00 86.75 253 GLU A C 1
ATOM 1885 O O . GLU A 1 253 ? 7.230 8.397 -2.000 1.00 86.75 253 GLU A O 1
ATOM 1890 N N . LEU A 1 254 ? 8.394 6.804 -3.077 1.00 88.44 254 LEU A N 1
ATOM 1891 C CA . LEU A 1 254 ? 7.346 6.525 -4.057 1.00 88.44 254 LEU A CA 1
ATOM 1892 C C . LEU A 1 254 ? 7.111 5.025 -4.197 1.00 88.44 254 LEU A C 1
ATOM 1894 O O . LEU A 1 254 ? 8.043 4.217 -4.154 1.00 88.44 254 LEU A O 1
ATOM 1898 N N . LEU A 1 255 ? 5.843 4.683 -4.406 1.00 93.19 255 LEU A N 1
ATOM 1899 C CA . LEU A 1 255 ? 5.416 3.404 -4.941 1.00 93.19 255 LEU A CA 1
ATOM 1900 C C . LEU A 1 255 ? 5.193 3.570 -6.447 1.00 93.19 255 LEU A C 1
ATOM 1902 O O . LEU A 1 255 ? 4.403 4.408 -6.873 1.00 93.19 255 LEU A O 1
ATOM 1906 N N . GLU A 1 256 ? 5.898 2.781 -7.247 1.00 91.31 256 GLU A N 1
ATOM 1907 C CA . GLU A 1 256 ? 5.929 2.899 -8.705 1.00 91.31 256 GLU A CA 1
ATOM 1908 C C . GLU A 1 256 ? 5.512 1.570 -9.356 1.00 91.31 256 GLU A C 1
ATOM 1910 O O . GLU A 1 256 ? 6.373 0.792 -9.784 1.00 91.31 256 GLU A O 1
ATOM 1915 N N . PRO A 1 257 ? 4.207 1.245 -9.404 1.00 91.88 257 PRO A N 1
ATOM 1916 C CA . PRO A 1 257 ? 3.688 0.145 -10.202 1.00 91.88 257 PRO A CA 1
ATOM 1917 C C . PRO A 1 257 ? 3.932 0.336 -11.700 1.00 91.88 257 PRO A C 1
ATOM 1919 O O . PRO A 1 257 ? 3.739 1.408 -12.281 1.00 91.88 257 PRO A O 1
ATOM 1922 N N . HIS A 1 258 ? 4.277 -0.777 -12.330 1.00 89.38 258 HIS A N 1
ATOM 1923 C CA . HIS A 1 258 ? 4.248 -1.010 -13.758 1.00 89.38 258 HIS A CA 1
ATOM 1924 C C . HIS A 1 258 ? 3.273 -2.156 -14.037 1.00 89.38 258 HIS A C 1
ATOM 1926 O O . HIS A 1 258 ? 3.519 -3.299 -13.644 1.00 89.38 258 HIS A O 1
ATOM 1932 N N . PHE A 1 259 ? 2.163 -1.841 -14.701 1.00 90.38 259 PHE A N 1
ATOM 1933 C CA . PHE A 1 259 ? 1.144 -2.816 -15.074 1.00 90.38 259 PHE A CA 1
ATOM 1934 C C . PHE A 1 259 ? 1.423 -3.398 -16.459 1.00 90.38 259 PHE A C 1
ATOM 1936 O O . PHE A 1 259 ? 1.737 -2.666 -17.400 1.00 90.38 259 PHE A O 1
ATOM 1943 N N . PHE A 1 260 ? 1.305 -4.718 -16.577 1.00 86.69 260 PHE A N 1
ATOM 1944 C CA . PHE A 1 260 ? 1.561 -5.441 -17.819 1.00 86.69 260 PHE A CA 1
ATOM 1945 C C . PHE A 1 260 ? 0.417 -5.243 -18.815 1.00 86.69 260 PHE A C 1
ATOM 1947 O O . PHE A 1 260 ? -0.745 -5.149 -18.424 1.00 86.69 260 PHE A O 1
ATOM 1954 N N . ASP A 1 261 ? 0.760 -5.179 -20.103 1.00 84.94 261 ASP A N 1
ATOM 1955 C CA . ASP A 1 261 ? -0.189 -5.100 -21.223 1.00 84.94 261 ASP A CA 1
ATOM 1956 C C . ASP A 1 261 ? -1.217 -3.952 -21.134 1.00 84.94 261 ASP A C 1
ATOM 1958 O O . ASP A 1 261 ? -2.278 -3.996 -21.758 1.00 84.94 261 ASP A O 1
ATOM 1962 N N . PHE A 1 262 ? -0.887 -2.886 -20.399 1.00 84.50 262 PHE A N 1
ATOM 1963 C CA . PHE A 1 262 ? -1.775 -1.757 -20.138 1.00 84.50 262 PHE A CA 1
ATOM 1964 C C . PHE A 1 262 ? -1.251 -0.459 -20.767 1.00 84.50 262 PHE A C 1
ATOM 1966 O O . PHE A 1 262 ? -0.068 -0.133 -20.662 1.00 84.50 262 PHE A O 1
ATOM 1973 N N . LYS A 1 263 ? -2.131 0.283 -21.453 1.00 82.06 263 LYS A N 1
ATOM 1974 C CA . LYS A 1 263 ? -1.759 1.469 -22.256 1.00 82.06 263 LYS A CA 1
ATOM 1975 C C . LYS A 1 263 ? -2.605 2.714 -21.984 1.00 82.06 263 LYS A C 1
ATOM 1977 O O . LYS A 1 263 ? -2.335 3.752 -22.585 1.00 82.06 263 LYS A O 1
ATOM 1982 N N . GLU A 1 264 ? -3.632 2.613 -21.144 1.00 85.25 264 GLU A N 1
ATOM 1983 C CA . GLU A 1 264 ? -4.476 3.761 -20.805 1.00 85.25 264 GLU A CA 1
ATOM 1984 C C . GLU A 1 264 ? -3.747 4.692 -19.827 1.00 85.25 264 GLU A C 1
ATOM 1986 O O . GLU A 1 264 ? -2.767 4.312 -19.179 1.00 85.25 264 GLU A O 1
ATOM 1991 N N . ASP A 1 265 ? -4.220 5.931 -19.742 1.00 84.75 265 ASP A N 1
ATOM 1992 C CA . ASP A 1 265 ? -3.690 6.912 -18.805 1.00 84.75 265 ASP A CA 1
ATOM 1993 C C . ASP A 1 265 ? -4.359 6.758 -17.431 1.00 84.75 265 ASP A C 1
ATOM 1995 O O . ASP A 1 265 ? -5.584 6.697 -17.342 1.00 84.75 265 ASP A O 1
ATOM 1999 N N . LEU A 1 266 ? -3.551 6.704 -16.370 1.00 86.56 266 LEU A N 1
ATOM 2000 C CA . LEU A 1 266 ? -4.014 6.603 -14.985 1.00 86.56 266 LEU A CA 1
ATOM 2001 C C . LEU A 1 266 ? -3.847 7.904 -14.200 1.00 86.56 266 LEU A C 1
ATOM 2003 O O . LEU A 1 266 ? -4.227 7.922 -13.034 1.00 86.56 266 LEU A O 1
ATOM 2007 N N . TYR A 1 267 ? -3.271 8.971 -14.772 1.00 87.00 267 TYR A N 1
ATOM 2008 C CA . TYR A 1 267 ? -3.009 10.197 -14.009 1.00 87.00 267 TYR A CA 1
ATOM 2009 C C . TYR A 1 267 ? -4.266 10.743 -13.338 1.00 87.00 267 TYR A C 1
ATOM 2011 O O . TYR A 1 267 ? -5.354 10.712 -13.908 1.00 87.00 267 TYR A O 1
ATOM 2019 N N . GLU A 1 268 ? -4.082 11.229 -12.109 1.00 87.25 268 GLU A N 1
ATOM 2020 C CA . GLU A 1 268 ? -5.125 11.784 -11.237 1.00 87.25 268 GLU A CA 1
ATOM 2021 C C . GLU A 1 268 ? -6.188 10.772 -10.777 1.00 87.25 268 GLU A C 1
ATOM 2023 O O . GLU A 1 268 ? -6.951 11.068 -9.857 1.00 87.25 268 GLU A O 1
ATOM 2028 N N . GLN A 1 269 ? -6.205 9.554 -11.327 1.00 91.50 269 GLN A N 1
ATOM 2029 C CA . GLN A 1 269 ? -7.069 8.487 -10.840 1.00 91.50 269 GLN A CA 1
ATOM 2030 C C . GLN A 1 269 ? -6.539 7.947 -9.515 1.00 91.50 269 GLN A C 1
ATOM 2032 O O . GLN A 1 269 ? -5.338 7.724 -9.349 1.00 91.50 269 GLN A O 1
ATOM 2037 N N . VAL A 1 270 ? -7.451 7.707 -8.575 1.00 93.38 270 VAL A N 1
ATOM 2038 C CA . VAL A 1 270 ? -7.154 6.978 -7.342 1.00 93.38 270 VAL A CA 1
ATOM 2039 C C . VAL A 1 270 ? -7.189 5.491 -7.659 1.00 93.38 270 VAL A C 1
ATOM 2041 O O . VAL A 1 270 ? -8.221 4.978 -8.084 1.00 93.38 270 VAL A O 1
ATOM 2044 N N . ILE A 1 271 ? -6.062 4.811 -7.474 1.00 95.38 271 ILE A N 1
ATOM 2045 C CA . ILE A 1 271 ? -5.955 3.362 -7.661 1.00 95.38 271 ILE A CA 1
ATOM 2046 C C . ILE A 1 271 ? -5.498 2.713 -6.360 1.00 95.38 271 ILE A C 1
ATOM 2048 O O . ILE A 1 271 ? -4.789 3.337 -5.565 1.00 95.38 271 ILE A O 1
ATOM 2052 N N . GLU A 1 272 ? -5.871 1.453 -6.163 1.00 96.62 272 GLU A N 1
ATOM 2053 C CA . GLU A 1 272 ? -5.384 0.630 -5.055 1.00 96.62 272 GLU A CA 1
ATOM 2054 C C . GLU A 1 272 ? -4.356 -0.381 -5.579 1.00 96.62 272 GLU A C 1
ATOM 2056 O O . GLU A 1 272 ? -4.587 -1.051 -6.581 1.00 96.62 272 GLU A O 1
ATOM 2061 N N . VAL A 1 273 ? -3.193 -0.475 -4.931 1.00 97.81 273 VAL A N 1
ATOM 2062 C CA . VAL A 1 273 ? -2.101 -1.382 -5.316 1.00 97.81 273 VAL A CA 1
ATOM 2063 C C . VAL A 1 273 ? -1.903 -2.434 -4.233 1.00 97.81 273 VAL A C 1
ATOM 2065 O O . VAL A 1 273 ? -1.365 -2.144 -3.165 1.00 97.81 273 VAL A O 1
ATOM 2068 N N . GLU A 1 274 ? -2.320 -3.660 -4.533 1.00 98.31 274 GLU A N 1
ATOM 2069 C CA . GLU A 1 274 ? -2.215 -4.853 -3.695 1.00 98.31 274 GLU A CA 1
ATOM 2070 C C . GLU A 1 274 ? -0.814 -5.475 -3.783 1.00 98.31 274 GLU A C 1
ATOM 2072 O O . GLU A 1 274 ? -0.320 -5.792 -4.866 1.00 98.31 274 GLU A O 1
ATOM 2077 N N . PHE A 1 275 ? -0.179 -5.703 -2.635 1.00 98.38 275 PHE A N 1
ATOM 2078 C CA . PHE A 1 275 ? 1.133 -6.334 -2.507 1.00 98.38 275 PHE A CA 1
ATOM 2079 C C . PHE A 1 275 ? 0.973 -7.846 -2.322 1.00 98.38 275 PHE A C 1
ATOM 2081 O O . PHE A 1 275 ? 0.526 -8.297 -1.266 1.00 98.38 275 PHE A O 1
ATOM 2088 N N . HIS A 1 276 ? 1.388 -8.636 -3.316 1.00 97.88 276 HIS A N 1
ATOM 2089 C CA . HIS A 1 276 ? 1.252 -10.097 -3.279 1.00 97.88 276 HIS A CA 1
ATOM 2090 C C . HIS A 1 276 ? 2.535 -10.819 -2.867 1.00 97.88 276 HIS A C 1
ATOM 2092 O O . HIS A 1 276 ? 2.481 -11.756 -2.076 1.00 97.88 276 HIS A O 1
ATOM 2098 N N . SER A 1 277 ? 3.689 -10.405 -3.393 1.00 96.69 277 SER A N 1
ATOM 2099 C CA . SER A 1 277 ? 4.969 -11.047 -3.078 1.00 96.69 277 SER A CA 1
ATOM 2100 C C . SER A 1 277 ? 6.117 -10.062 -3.177 1.00 96.69 277 SER A C 1
ATOM 2102 O O . SER A 1 277 ? 6.216 -9.317 -4.151 1.00 96.69 277 SER A O 1
ATOM 2104 N N . PHE A 1 278 ? 7.036 -10.109 -2.218 1.00 97.00 278 PHE A N 1
ATOM 2105 C CA . PHE A 1 278 ? 8.340 -9.477 -2.367 1.00 97.00 278 PHE A CA 1
ATOM 2106 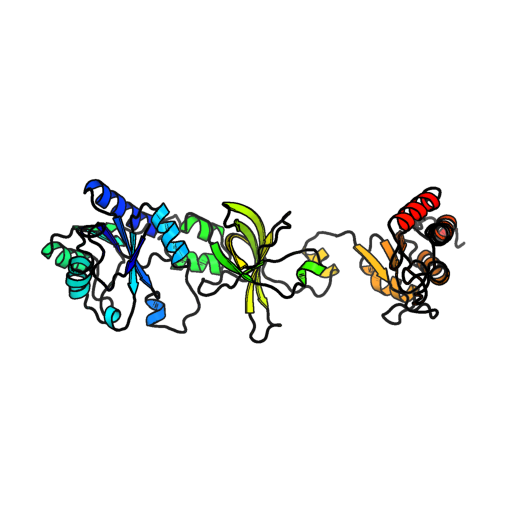C C . PHE A 1 278 ? 9.187 -10.286 -3.351 1.00 97.00 278 PHE A C 1
ATOM 2108 O O . PHE A 1 278 ? 9.297 -11.504 -3.221 1.00 97.00 278 PHE A O 1
ATOM 2115 N N . ILE A 1 279 ? 9.768 -9.619 -4.346 1.00 89.88 279 ILE A N 1
ATOM 2116 C CA . ILE A 1 279 ? 10.618 -10.255 -5.360 1.00 89.88 279 ILE A CA 1
ATOM 2117 C C . ILE A 1 279 ? 12.083 -10.119 -4.948 1.00 89.88 279 ILE A C 1
ATOM 2119 O O . ILE A 1 279 ? 12.807 -11.110 -4.880 1.00 89.88 279 ILE A O 1
ATOM 2123 N N . ARG A 1 280 ? 12.543 -8.888 -4.688 1.00 87.38 280 ARG A N 1
ATOM 2124 C CA . ARG A 1 280 ? 13.936 -8.603 -4.300 1.00 87.38 280 ARG A CA 1
ATOM 2125 C C . ARG A 1 280 ? 14.121 -7.165 -3.805 1.00 87.38 280 ARG A C 1
ATOM 2127 O O . ARG A 1 280 ? 13.331 -6.303 -4.177 1.00 87.38 280 ARG A O 1
ATOM 2134 N N . PRO A 1 281 ? 15.203 -6.860 -3.065 1.00 88.25 281 PRO A N 1
ATOM 2135 C CA . PRO A 1 281 ? 15.586 -5.481 -2.763 1.00 88.25 281 PRO A CA 1
ATOM 2136 C C . PRO A 1 281 ? 15.883 -4.651 -4.022 1.00 88.25 281 PRO A C 1
ATOM 2138 O O . PRO A 1 281 ? 16.198 -5.200 -5.091 1.00 88.25 281 PRO A O 1
ATOM 2141 N N . GLU A 1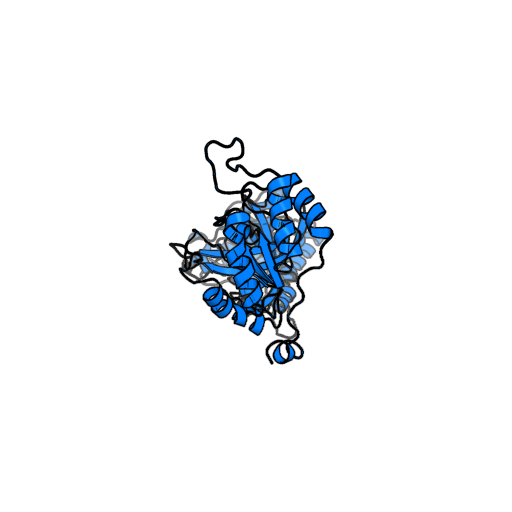 282 ? 15.839 -3.324 -3.871 1.00 80.12 282 GLU A N 1
ATOM 2142 C CA . GLU A 1 282 ? 16.372 -2.397 -4.870 1.00 80.12 282 GLU A CA 1
ATOM 2143 C C . GLU A 1 282 ? 17.859 -2.689 -5.102 1.00 80.12 282 GLU A C 1
ATOM 2145 O O . GLU A 1 282 ? 18.618 -2.980 -4.174 1.00 80.12 282 GLU A O 1
ATOM 2150 N N . LYS A 1 283 ? 18.273 -2.641 -6.367 1.00 69.69 283 LYS A N 1
ATOM 2151 C CA . LYS A 1 283 ? 19.669 -2.785 -6.773 1.00 69.69 283 LYS A CA 1
ATOM 2152 C C . LYS A 1 283 ? 19.971 -1.741 -7.829 1.00 69.69 283 LYS A C 1
ATOM 2154 O O . LYS A 1 283 ? 19.188 -1.569 -8.763 1.00 69.69 283 LYS A O 1
ATOM 2159 N N . LYS A 1 284 ? 21.104 -1.067 -7.668 1.00 66.50 284 LYS A N 1
ATOM 2160 C CA . LYS A 1 284 ? 21.699 -0.255 -8.721 1.00 66.50 284 LYS A CA 1
ATOM 2161 C C . LYS A 1 284 ? 22.487 -1.196 -9.626 1.00 66.50 284 LYS A C 1
ATOM 2163 O O . LYS A 1 284 ? 23.221 -2.036 -9.118 1.00 66.50 284 LYS A O 1
ATOM 2168 N N . PHE A 1 285 ? 22.293 -1.064 -10.929 1.00 62.72 285 PHE A N 1
ATOM 2169 C CA . PHE A 1 285 ? 23.092 -1.763 -11.928 1.00 62.72 285 PHE A CA 1
ATOM 2170 C C . PHE A 1 285 ? 23.930 -0.711 -12.635 1.00 62.72 285 PHE A C 1
ATOM 2172 O O . PHE A 1 285 ? 23.377 0.283 -13.115 1.00 62.72 285 PHE A O 1
ATOM 2179 N N . ASP A 1 286 ? 25.243 -0.907 -12.660 1.00 61.47 286 ASP A N 1
ATOM 2180 C CA . ASP A 1 286 ? 26.160 0.028 -13.305 1.00 61.47 286 ASP A CA 1
ATOM 2181 C C . ASP A 1 286 ? 26.350 -0.332 -14.795 1.00 61.47 286 ASP A C 1
ATOM 2183 O O . ASP A 1 286 ? 26.791 0.506 -15.584 1.00 61.47 286 ASP A O 1
ATOM 2187 N N . SER A 1 287 ? 25.936 -1.539 -15.218 1.00 70.25 287 SER A N 1
ATOM 2188 C CA . SER A 1 287 ? 25.902 -1.956 -16.627 1.00 70.25 287 SER A CA 1
ATOM 2189 C C . SER A 1 287 ? 24.802 -2.979 -16.956 1.00 70.25 287 SER A C 1
ATOM 2191 O O . SER A 1 287 ? 24.237 -3.641 -16.085 1.00 70.25 287 SER A O 1
ATOM 2193 N N . LEU A 1 288 ? 24.507 -3.131 -18.253 1.00 68.38 288 LEU A N 1
ATOM 2194 C CA . LEU A 1 288 ? 23.602 -4.166 -18.763 1.00 68.38 288 LEU A CA 1
ATOM 2195 C C . LEU A 1 288 ? 24.173 -5.583 -18.565 1.00 68.38 288 LEU A C 1
ATOM 2197 O O . LEU A 1 288 ? 23.405 -6.519 -18.355 1.00 68.38 288 LEU A O 1
ATOM 2201 N N . ASP A 1 289 ? 25.499 -5.740 -18.600 1.00 73.62 289 ASP A N 1
ATOM 2202 C CA . ASP A 1 289 ? 26.157 -7.032 -18.379 1.00 73.62 289 ASP A CA 1
ATOM 2203 C C . ASP A 1 289 ? 25.962 -7.523 -16.937 1.00 73.62 289 ASP A C 1
ATOM 2205 O O . ASP A 1 289 ? 25.606 -8.684 -16.739 1.00 73.62 289 ASP A O 1
ATOM 2209 N N . GLU A 1 290 ? 26.079 -6.633 -15.942 1.00 72.06 290 GLU A N 1
ATOM 2210 C CA . GLU A 1 290 ? 25.778 -6.959 -14.536 1.00 72.06 290 GLU A CA 1
ATOM 2211 C C . GLU A 1 290 ? 24.321 -7.396 -14.347 1.00 72.06 290 GLU A C 1
ATOM 2213 O O . GLU A 1 290 ? 24.036 -8.325 -13.587 1.00 72.06 290 GLU A O 1
ATOM 2218 N N . LEU A 1 291 ? 23.387 -6.749 -15.055 1.00 70.56 291 LEU A N 1
ATOM 2219 C CA . LEU A 1 291 ? 21.981 -7.140 -15.029 1.00 70.56 291 LEU A CA 1
ATOM 2220 C C . LEU A 1 291 ? 21.801 -8.568 -15.565 1.00 70.56 291 LEU A C 1
ATOM 2222 O O . LEU A 1 291 ? 21.161 -9.376 -14.897 1.00 70.56 291 LEU A O 1
ATOM 2226 N N . MET A 1 292 ? 22.378 -8.887 -16.730 1.00 79.62 292 MET A N 1
ATOM 2227 C CA . MET A 1 292 ? 22.252 -10.211 -17.362 1.00 79.62 292 MET A CA 1
ATOM 2228 C C . MET A 1 292 ? 22.922 -11.325 -16.552 1.00 79.62 292 MET A C 1
ATOM 2230 O O . MET A 1 292 ? 22.380 -12.424 -16.445 1.00 79.62 292 MET A O 1
ATOM 2234 N N . GLU A 1 293 ? 24.098 -11.060 -15.980 1.00 80.38 293 GLU A N 1
ATOM 2235 C CA . GLU A 1 293 ? 24.801 -12.029 -15.135 1.00 80.38 293 GLU A CA 1
ATOM 2236 C C . GLU A 1 293 ? 23.984 -12.361 -13.883 1.00 80.38 293 GLU A C 1
ATOM 2238 O O . GLU A 1 293 ? 23.867 -13.524 -13.500 1.00 80.38 293 GLU A O 1
ATOM 2243 N N . GLN A 1 294 ? 23.349 -11.355 -13.280 1.00 66.94 294 GLN A N 1
ATOM 2244 C CA . GLN A 1 294 ? 22.583 -11.556 -12.059 1.00 66.94 294 GLN A CA 1
ATOM 2245 C C . GLN A 1 294 ? 21.205 -12.192 -12.293 1.00 66.94 294 GLN A C 1
ATOM 2247 O O . GLN A 1 294 ? 20.728 -12.935 -11.433 1.00 66.94 294 GLN A O 1
ATOM 2252 N N . THR A 1 295 ? 20.523 -11.867 -13.396 1.00 73.12 295 THR A N 1
ATOM 2253 C CA . THR A 1 295 ? 19.219 -12.476 -13.716 1.00 73.12 295 THR A CA 1
ATOM 2254 C C . THR A 1 295 ? 19.365 -13.873 -14.308 1.00 73.12 295 THR A C 1
ATOM 2256 O O . THR A 1 295 ? 18.408 -14.642 -14.281 1.00 73.12 295 THR A O 1
ATOM 2259 N N . GLY A 1 296 ? 20.541 -14.205 -14.851 1.00 78.50 296 GLY A N 1
ATOM 2260 C CA . GLY A 1 296 ? 20.749 -15.407 -15.658 1.00 78.50 296 GLY A CA 1
ATOM 2261 C C . GLY A 1 296 ? 20.080 -15.330 -17.035 1.00 78.50 296 GLY A C 1
ATOM 2262 O O . GLY A 1 296 ? 20.126 -16.295 -17.796 1.00 78.50 296 GLY A O 1
ATOM 2263 N N . GLU A 1 297 ? 19.467 -14.192 -17.373 1.00 75.38 297 GLU A N 1
ATOM 2264 C CA . GLU A 1 297 ? 18.772 -13.971 -18.634 1.00 75.38 297 GLU A CA 1
ATOM 2265 C C . GLU A 1 297 ? 19.660 -13.165 -19.586 1.00 75.38 297 GLU A C 1
ATOM 2267 O O . GLU A 1 297 ? 20.075 -12.043 -19.289 1.00 75.38 297 GLU A O 1
ATOM 2272 N N . ARG A 1 298 ? 19.944 -13.730 -20.765 1.00 78.06 298 ARG A N 1
ATOM 2273 C CA . ARG A 1 298 ? 20.683 -13.037 -21.824 1.00 78.06 298 ARG A CA 1
ATOM 2274 C C . ARG A 1 298 ? 19.699 -12.414 -22.807 1.00 78.06 298 ARG A C 1
ATOM 2276 O O . ARG A 1 298 ? 19.132 -13.113 -23.644 1.00 78.06 298 ARG A O 1
ATOM 2283 N N . LEU A 1 299 ? 19.528 -11.097 -22.736 1.00 80.00 299 LEU A N 1
ATOM 2284 C CA . LEU A 1 299 ? 18.696 -10.380 -23.702 1.00 80.00 299 LEU A CA 1
ATOM 2285 C C . LEU A 1 299 ? 19.413 -10.275 -25.062 1.00 80.00 299 LEU A C 1
ATOM 2287 O O . LEU A 1 299 ? 20.631 -10.071 -25.101 1.00 80.00 299 LEU A O 1
ATOM 2291 N N . PRO A 1 300 ? 18.692 -10.377 -26.193 1.00 83.88 300 PRO A N 1
ATOM 2292 C CA . PRO A 1 300 ? 19.267 -10.108 -27.504 1.00 83.88 300 PRO A CA 1
ATOM 2293 C C . PRO A 1 300 ? 19.511 -8.600 -27.663 1.00 83.88 300 PRO A C 1
ATOM 2295 O O . PRO A 1 300 ? 18.573 -7.821 -27.815 1.00 83.88 300 PRO A O 1
ATOM 2298 N N . VAL A 1 301 ? 20.777 -8.179 -27.634 1.00 88.75 301 VAL A N 1
ATOM 2299 C CA . VAL A 1 301 ? 21.157 -6.760 -27.755 1.00 88.75 301 VAL A CA 1
ATOM 2300 C C . VAL A 1 301 ? 21.574 -6.436 -29.187 1.00 88.75 301 VAL A C 1
ATOM 2302 O O . VAL A 1 301 ? 22.404 -7.137 -29.763 1.00 88.75 301 VAL A O 1
ATOM 2305 N N . ILE A 1 302 ? 21.049 -5.347 -29.750 1.00 92.38 302 ILE A N 1
ATOM 2306 C CA . ILE A 1 302 ? 21.577 -4.721 -30.971 1.00 92.38 302 ILE A CA 1
ATOM 2307 C C . ILE A 1 302 ? 22.237 -3.403 -30.566 1.00 92.38 302 ILE A C 1
ATOM 2309 O O . ILE A 1 302 ? 21.612 -2.585 -29.895 1.00 92.38 302 ILE A O 1
ATOM 2313 N N . ILE A 1 303 ? 23.497 -3.200 -30.955 1.00 92.44 303 ILE A N 1
ATOM 2314 C CA . ILE A 1 303 ? 24.273 -1.998 -30.617 1.00 92.44 303 ILE A CA 1
ATOM 2315 C C . ILE A 1 303 ? 24.530 -1.207 -31.897 1.00 92.44 303 ILE A C 1
ATOM 2317 O O . ILE A 1 303 ? 25.052 -1.758 -32.862 1.00 92.44 303 ILE A O 1
ATOM 2321 N N . SER A 1 304 ? 24.217 0.087 -31.912 1.00 91.12 304 SER A N 1
ATOM 2322 C CA . SER A 1 304 ? 24.505 0.951 -33.060 1.00 91.12 304 SER A CA 1
ATOM 2323 C C . SER A 1 304 ? 25.335 2.163 -32.663 1.00 91.12 304 SER A C 1
ATOM 2325 O O . SER A 1 304 ? 25.041 2.822 -31.666 1.00 91.12 304 SER A O 1
ATOM 2327 N N . GLY A 1 305 ? 26.375 2.446 -33.447 1.00 89.88 305 GLY A N 1
ATOM 2328 C CA . GLY A 1 305 ? 27.200 3.644 -33.330 1.00 89.88 305 GLY A CA 1
ATOM 2329 C C . GLY A 1 305 ? 26.756 4.728 -34.312 1.00 89.88 305 GLY A C 1
ATOM 2330 O O . GLY A 1 305 ? 26.404 4.439 -35.452 1.00 89.88 305 GLY A O 1
ATOM 2331 N N . THR A 1 306 ? 26.806 5.992 -33.897 1.00 88.12 306 THR A N 1
ATOM 2332 C CA . THR A 1 306 ? 26.491 7.129 -34.776 1.00 88.12 306 THR A CA 1
ATOM 2333 C C . THR A 1 306 ? 27.761 7.833 -35.224 1.00 88.12 306 THR A C 1
ATOM 2335 O O . THR A 1 306 ? 28.471 8.372 -34.376 1.00 88.12 306 THR A O 1
ATOM 2338 N N . VAL A 1 307 ? 28.029 7.833 -36.536 1.00 80.62 307 VAL A N 1
ATOM 2339 C CA . VAL A 1 307 ? 29.177 8.515 -37.163 1.00 80.62 307 VAL A CA 1
ATOM 2340 C C . VAL A 1 307 ? 28.770 9.934 -37.532 1.00 80.62 307 VAL A C 1
ATOM 2342 O O . VAL A 1 307 ? 27.894 10.117 -38.367 1.00 80.62 307 VAL A O 1
ATOM 2345 N N . THR A 1 308 ? 29.380 10.936 -36.907 1.00 72.50 308 THR A N 1
ATOM 2346 C CA . THR A 1 308 ? 28.871 12.318 -36.951 1.00 72.50 308 THR A CA 1
ATOM 2347 C C . THR A 1 308 ? 29.367 13.152 -38.121 1.00 72.50 308 THR A C 1
ATOM 2349 O O . THR A 1 308 ? 28.766 14.178 -38.426 1.00 72.50 308 THR A O 1
ATOM 2352 N N . ASP A 1 309 ? 30.458 12.748 -38.765 1.00 69.75 309 ASP A N 1
ATOM 2353 C CA . ASP A 1 309 ? 31.073 13.488 -39.862 1.00 69.75 309 ASP A CA 1
ATOM 2354 C C . ASP A 1 309 ? 31.957 12.576 -40.736 1.00 69.75 309 ASP A C 1
ATOM 2356 O O . ASP A 1 309 ? 32.118 11.379 -40.486 1.00 69.75 309 ASP A O 1
ATOM 2360 N N . ALA A 1 310 ? 32.560 13.160 -41.772 1.00 68.62 310 ALA A N 1
ATOM 2361 C CA . ALA A 1 310 ? 33.458 12.470 -42.696 1.00 68.62 310 ALA A CA 1
ATOM 2362 C C . ALA A 1 310 ? 34.797 12.020 -42.067 1.00 68.62 310 ALA A C 1
ATOM 2364 O O . ALA A 1 310 ? 35.610 11.393 -42.749 1.00 68.62 310 ALA A O 1
ATOM 2365 N N . SER A 1 311 ? 35.057 12.306 -40.782 1.00 74.69 311 SER A N 1
ATOM 2366 C CA . SER A 1 311 ? 36.238 11.784 -40.077 1.00 74.69 311 SER A CA 1
ATOM 2367 C C . SER A 1 311 ? 36.096 10.307 -39.699 1.00 74.69 311 SER A C 1
ATOM 2369 O O . SER A 1 311 ? 37.084 9.686 -39.303 1.00 74.69 311 SER A O 1
ATOM 2371 N N . GLY A 1 312 ? 34.892 9.732 -39.815 1.00 70.81 312 GLY A N 1
ATOM 2372 C CA . GLY A 1 312 ? 34.639 8.325 -39.492 1.00 70.81 312 GLY A CA 1
ATOM 2373 C C . GLY A 1 312 ? 34.646 8.012 -38.003 1.00 70.81 312 GLY A C 1
ATOM 2374 O O . GLY A 1 312 ? 34.757 6.847 -37.613 1.00 70.81 312 GLY A O 1
ATOM 2375 N N . ARG A 1 313 ? 34.561 9.047 -37.164 1.00 82.75 313 ARG A N 1
ATOM 2376 C CA . ARG A 1 313 ? 34.489 8.905 -35.715 1.00 82.75 313 ARG A CA 1
ATOM 2377 C C . ARG A 1 313 ? 33.041 8.852 -35.258 1.00 82.75 313 ARG A C 1
ATOM 2379 O O . ARG A 1 313 ? 32.189 9.592 -35.749 1.00 82.75 313 ARG A O 1
ATOM 2386 N N . ILE A 1 314 ? 32.775 7.975 -34.297 1.00 82.81 314 ILE A N 1
ATOM 2387 C CA . ILE A 1 314 ? 31.491 7.958 -33.603 1.00 82.81 314 ILE A CA 1
ATOM 2388 C C . ILE A 1 314 ? 31.417 9.088 -32.568 1.00 82.81 314 ILE A C 1
ATOM 2390 O O . ILE A 1 314 ? 32.439 9.687 -32.239 1.00 82.81 314 ILE A O 1
ATOM 2394 N N . LEU A 1 315 ? 30.233 9.350 -32.005 1.00 78.88 315 LEU A N 1
ATOM 2395 C CA . LEU A 1 315 ? 30.001 10.401 -30.993 1.00 78.88 315 LEU A CA 1
ATOM 2396 C C . LEU A 1 315 ? 30.993 10.406 -29.813 1.00 78.88 315 LEU A C 1
ATOM 2398 O O . LEU A 1 315 ? 31.263 11.455 -29.238 1.00 78.88 315 LEU A O 1
ATOM 2402 N N . SER A 1 316 ? 31.559 9.252 -29.455 1.00 75.94 316 SER A N 1
ATOM 2403 C CA . SER A 1 316 ? 32.586 9.123 -28.412 1.00 75.94 316 SER A CA 1
ATOM 2404 C C . SER A 1 316 ? 34.016 9.446 -28.887 1.00 75.94 316 SER A C 1
ATOM 2406 O O . SER A 1 316 ? 34.972 9.246 -28.141 1.00 75.94 316 SER A O 1
ATOM 2408 N N . GLY A 1 317 ? 34.200 9.899 -30.132 1.00 82.00 317 GLY A N 1
ATOM 2409 C CA . GLY A 1 317 ? 35.496 10.192 -30.760 1.00 82.00 317 GLY A CA 1
ATOM 2410 C C . GLY A 1 317 ? 36.258 8.963 -31.279 1.00 82.00 317 GLY A C 1
ATOM 2411 O O . GLY A 1 317 ? 37.358 9.097 -31.830 1.00 82.00 317 GLY A O 1
ATOM 2412 N N . GLN A 1 318 ? 35.696 7.763 -31.117 1.00 85.31 318 GLN A N 1
ATOM 2413 C CA . GLN A 1 318 ? 36.324 6.494 -31.494 1.00 85.31 318 GLN A CA 1
ATOM 2414 C C . GLN A 1 318 ? 36.193 6.225 -32.997 1.00 85.31 318 GLN A C 1
ATOM 2416 O O . GLN A 1 318 ? 35.185 6.567 -33.606 1.00 85.31 318 GLN A O 1
ATOM 2421 N N . THR A 1 319 ? 37.192 5.573 -33.592 1.00 89.62 319 THR A N 1
ATOM 2422 C CA . THR A 1 319 ? 37.066 4.996 -34.941 1.00 89.62 319 THR A CA 1
ATOM 2423 C C . THR A 1 319 ? 36.144 3.774 -34.918 1.00 89.62 319 THR A C 1
ATOM 2425 O O . THR A 1 319 ? 35.910 3.190 -33.857 1.00 89.62 319 THR A O 1
ATOM 2428 N N . VAL A 1 320 ? 35.658 3.335 -36.080 1.00 89.81 320 VAL A N 1
ATOM 2429 C CA . VAL A 1 320 ? 34.794 2.147 -36.203 1.00 89.81 320 VAL A CA 1
ATOM 2430 C C . VAL A 1 320 ? 35.419 0.875 -35.590 1.00 89.81 320 VAL A C 1
ATOM 2432 O O . VAL A 1 320 ? 34.731 0.197 -34.822 1.00 89.81 320 VAL A O 1
ATOM 2435 N N . PRO A 1 321 ? 36.715 0.553 -35.798 1.00 90.75 321 PRO A N 1
ATOM 2436 C CA . PRO A 1 321 ? 37.342 -0.591 -35.133 1.00 90.75 321 PRO A CA 1
ATOM 2437 C C . PRO A 1 321 ? 37.455 -0.427 -33.617 1.00 90.75 321 PRO A C 1
ATOM 2439 O O . PRO A 1 321 ? 37.281 -1.392 -32.874 1.00 90.75 321 PRO A O 1
ATOM 2442 N N . ALA A 1 322 ? 37.741 0.789 -33.140 1.00 88.56 322 ALA A N 1
ATOM 2443 C CA . ALA A 1 322 ? 37.821 1.067 -31.708 1.00 88.56 322 ALA A CA 1
ATOM 2444 C C . ALA A 1 322 ? 36.446 0.938 -31.035 1.00 88.56 322 ALA A C 1
ATOM 2446 O O . ALA A 1 322 ? 36.359 0.390 -29.938 1.00 88.56 322 ALA A O 1
ATOM 2447 N N . PHE A 1 323 ? 35.383 1.371 -31.718 1.00 91.75 323 PHE A N 1
ATOM 2448 C CA . PHE A 1 323 ? 33.999 1.161 -31.303 1.00 91.75 323 PHE A CA 1
ATOM 2449 C C . PHE A 1 323 ? 33.652 -0.328 -31.208 1.00 91.75 323 PHE A C 1
ATOM 2451 O O . PHE A 1 323 ? 33.169 -0.775 -30.174 1.00 91.75 323 PHE A O 1
ATOM 2458 N N . TRP A 1 324 ? 33.942 -1.130 -32.238 1.00 93.69 324 TRP A N 1
ATOM 2459 C CA . TRP A 1 324 ? 33.666 -2.567 -32.162 1.00 93.69 324 TRP A CA 1
ATOM 2460 C C . TRP A 1 324 ? 34.428 -3.236 -31.009 1.00 93.69 324 TRP A C 1
ATOM 2462 O O . TRP A 1 324 ? 33.841 -3.973 -30.215 1.00 93.69 324 TRP A O 1
ATOM 2472 N N . ASN A 1 325 ? 35.718 -2.930 -30.856 1.00 90.69 325 ASN A N 1
ATOM 2473 C CA . ASN A 1 325 ? 36.524 -3.468 -29.761 1.00 90.69 325 ASN A CA 1
ATOM 2474 C C . ASN A 1 325 ? 36.002 -3.065 -28.378 1.00 90.69 325 ASN A C 1
ATOM 2476 O O . ASN A 1 325 ? 36.115 -3.860 -27.445 1.00 90.69 325 ASN A O 1
ATOM 2480 N N . SER A 1 326 ? 35.416 -1.873 -28.235 1.00 88.75 326 SER A N 1
ATOM 2481 C CA . SER A 1 326 ? 34.866 -1.438 -26.954 1.00 88.75 326 SER A CA 1
ATOM 2482 C C . SER A 1 326 ? 33.560 -2.139 -26.602 1.00 88.75 326 SER A C 1
ATOM 2484 O O . SER A 1 326 ? 33.318 -2.312 -25.418 1.00 88.75 326 SER A O 1
ATOM 2486 N N . VAL A 1 327 ? 32.754 -2.595 -27.570 1.00 90.31 327 VAL A N 1
ATOM 2487 C CA . VAL A 1 327 ? 31.418 -3.178 -27.304 1.00 90.31 327 VAL A CA 1
ATOM 2488 C C . VAL A 1 327 ? 31.314 -4.689 -27.530 1.00 90.31 327 VAL A C 1
ATOM 2490 O O . VAL A 1 327 ? 30.338 -5.306 -27.107 1.00 90.31 327 VAL A O 1
ATOM 2493 N N . ARG A 1 328 ? 32.311 -5.329 -28.158 1.00 91.06 328 ARG A N 1
ATOM 2494 C CA . ARG A 1 328 ? 32.270 -6.772 -28.478 1.00 91.06 328 ARG A CA 1
ATOM 2495 C C . ARG A 1 328 ? 32.108 -7.688 -27.263 1.00 91.06 328 ARG A C 1
ATOM 2497 O O . ARG A 1 328 ? 31.588 -8.794 -27.400 1.00 91.06 328 ARG A O 1
ATOM 2504 N N . HIS A 1 329 ? 32.528 -7.241 -26.078 1.00 87.62 329 HIS A N 1
ATOM 2505 C CA . HIS A 1 329 ? 32.395 -7.999 -24.830 1.00 87.62 329 HIS A CA 1
ATOM 2506 C C . HIS A 1 329 ? 30.926 -8.273 -24.459 1.00 87.62 329 HIS A C 1
ATOM 2508 O O . HIS A 1 329 ? 30.633 -9.338 -23.917 1.00 87.62 329 HIS A O 1
ATOM 2514 N N . ALA A 1 330 ? 30.002 -7.392 -24.862 1.00 85.06 330 ALA A N 1
ATOM 2515 C CA . ALA A 1 330 ? 28.564 -7.550 -24.645 1.00 85.06 330 ALA A CA 1
ATOM 2516 C C . ALA A 1 330 ? 27.935 -8.670 -25.502 1.00 85.06 330 ALA A C 1
ATOM 2518 O O . ALA A 1 330 ? 26.774 -9.030 -25.294 1.00 85.06 330 ALA A O 1
ATOM 2519 N N . ARG A 1 331 ? 28.685 -9.250 -26.456 1.00 88.31 331 ARG A N 1
ATOM 2520 C CA . ARG A 1 331 ? 28.225 -10.302 -27.386 1.00 88.31 331 ARG A CA 1
ATOM 2521 C C . ARG A 1 331 ? 26.872 -9.954 -28.039 1.00 88.31 331 ARG A C 1
ATOM 2523 O O . ARG A 1 331 ? 25.916 -10.719 -27.893 1.00 88.31 331 ARG A O 1
ATOM 2530 N N . PRO A 1 332 ? 26.758 -8.794 -28.715 1.00 91.50 332 PRO A N 1
ATOM 2531 C CA . PRO A 1 332 ? 25.486 -8.366 -29.280 1.00 91.50 332 PRO A CA 1
ATOM 2532 C C . PRO A 1 332 ? 25.030 -9.308 -30.397 1.00 91.50 332 PRO A C 1
ATOM 2534 O O . PRO A 1 332 ? 25.851 -9.889 -31.107 1.00 91.50 332 PRO A O 1
ATOM 2537 N N . LEU A 1 333 ? 23.714 -9.405 -30.592 1.00 92.56 333 LEU A N 1
ATOM 2538 C CA . LEU A 1 333 ? 23.111 -10.076 -31.741 1.00 92.56 333 LEU A CA 1
ATOM 2539 C C . LEU A 1 333 ? 23.568 -9.414 -33.046 1.00 92.56 333 LEU A C 1
ATOM 2541 O O . LEU A 1 333 ? 23.923 -10.115 -33.993 1.00 92.56 333 LEU A O 1
ATOM 2545 N N . ALA A 1 334 ? 23.571 -8.079 -33.079 1.00 94.56 334 ALA A N 1
ATOM 2546 C CA . ALA A 1 334 ? 24.070 -7.292 -34.197 1.00 94.56 334 ALA A CA 1
ATOM 2547 C C . ALA A 1 334 ? 24.772 -6.013 -33.722 1.00 94.56 334 ALA A C 1
ATOM 2549 O O . ALA A 1 334 ? 24.383 -5.414 -32.717 1.00 94.56 334 ALA A O 1
ATOM 2550 N N . VAL A 1 335 ? 25.777 -5.576 -34.477 1.00 96.00 335 VAL A N 1
ATOM 2551 C CA . VAL A 1 335 ? 26.412 -4.262 -34.340 1.00 96.00 335 VAL A CA 1
ATOM 2552 C C . VAL A 1 335 ? 26.190 -3.468 -35.620 1.00 96.00 335 VAL A C 1
ATOM 2554 O O . VAL A 1 335 ? 26.152 -4.041 -36.704 1.00 96.00 335 V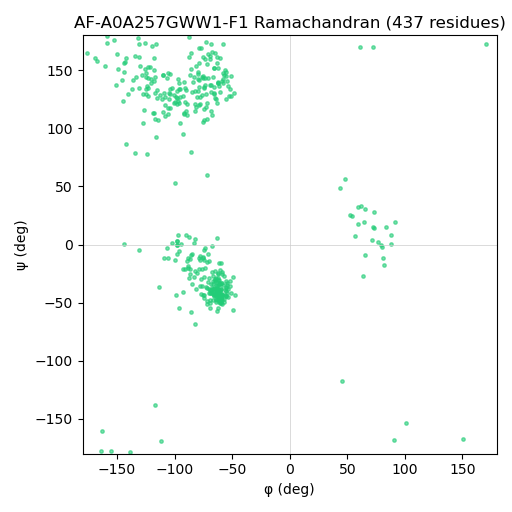AL A O 1
ATOM 2557 N N . GLY A 1 336 ? 25.999 -2.161 -35.538 1.00 94.38 336 GLY A N 1
ATOM 2558 C CA . GLY A 1 336 ? 25.744 -1.369 -36.732 1.00 94.38 336 GLY A CA 1
ATOM 2559 C C . GLY A 1 336 ? 26.115 0.083 -36.620 1.00 94.38 336 GLY A C 1
ATOM 2560 O O . GLY A 1 336 ? 26.634 0.532 -35.597 1.00 94.38 336 GLY A O 1
ATOM 2561 N N . LEU A 1 337 ? 25.831 0.795 -37.706 1.00 91.88 337 LEU A N 1
ATOM 2562 C CA . LEU A 1 337 ? 25.923 2.243 -37.756 1.00 91.88 337 LEU A CA 1
ATOM 2563 C C . LEU A 1 337 ? 24.583 2.851 -38.156 1.00 91.88 337 LEU 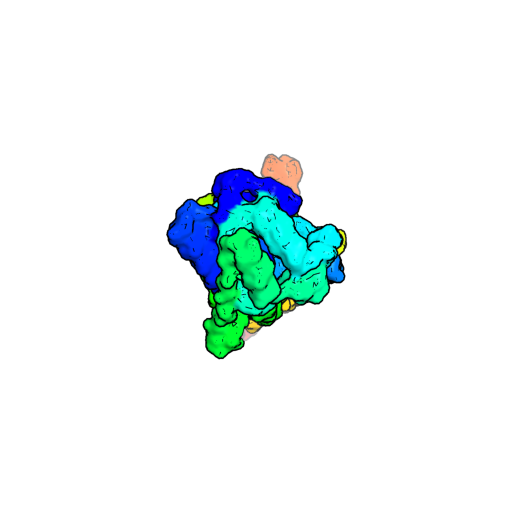A C 1
ATOM 2565 O O . LEU A 1 337 ? 23.857 2.317 -39.004 1.00 91.88 337 LEU A O 1
ATOM 2569 N N . ASN A 1 338 ? 24.289 3.995 -37.551 1.00 87.44 338 ASN A N 1
ATOM 2570 C CA . ASN A 1 338 ? 23.074 4.752 -37.796 1.00 87.44 338 ASN A CA 1
ATOM 2571 C C . ASN A 1 338 ? 23.317 6.251 -37.793 1.00 87.44 338 ASN A C 1
ATOM 2573 O O . ASN A 1 338 ? 24.245 6.721 -37.144 1.00 87.44 338 ASN A O 1
ATOM 2577 N N . CYS A 1 339 ? 22.377 6.986 -38.391 1.00 70.44 339 CYS A N 1
ATOM 2578 C CA . CYS A 1 339 ? 22.243 8.436 -38.244 1.00 70.44 339 CYS A CA 1
ATOM 2579 C C . CYS A 1 339 ? 23.463 9.260 -38.733 1.00 70.44 339 CYS A C 1
ATOM 2581 O O . CYS A 1 339 ? 24.518 8.735 -39.083 1.00 70.44 339 CYS A O 1
ATOM 2583 N N . ALA A 1 340 ? 23.254 10.578 -38.797 1.00 63.00 340 ALA A N 1
ATOM 2584 C CA . ALA A 1 340 ? 24.151 11.672 -39.199 1.00 63.00 340 ALA A CA 1
ATOM 2585 C C . ALA A 1 340 ? 24.653 11.698 -40.655 1.00 63.00 340 ALA A C 1
ATOM 2587 O O . ALA A 1 340 ? 24.864 12.785 -41.191 1.00 63.00 340 ALA A O 1
ATOM 2588 N N . LEU A 1 341 ? 24.745 10.558 -41.335 1.00 66.88 341 LEU A N 1
ATOM 2589 C CA . LEU A 1 341 ? 25.189 10.472 -42.724 1.00 66.88 341 LEU A CA 1
ATOM 2590 C C . LEU A 1 341 ? 24.156 9.744 -43.602 1.00 66.88 341 LEU A C 1
ATOM 2592 O O . LEU A 1 341 ? 23.508 8.791 -43.161 1.00 66.88 341 LEU A O 1
ATOM 2596 N N . GLY A 1 342 ? 24.005 10.190 -44.852 1.00 84.12 342 GLY A N 1
ATOM 2597 C CA . GLY A 1 342 ? 23.277 9.443 -45.884 1.00 84.12 342 GLY A CA 1
ATOM 2598 C C . GLY A 1 342 ? 24.014 8.156 -46.269 1.00 84.12 342 GLY A C 1
ATOM 2599 O O . GLY A 1 342 ? 25.203 7.997 -45.963 1.00 84.12 342 GLY A O 1
ATOM 2600 N N . ALA A 1 343 ? 23.333 7.239 -46.964 1.00 86.62 343 ALA A N 1
ATOM 2601 C CA . ALA A 1 343 ? 23.894 5.927 -47.298 1.00 86.62 343 ALA A CA 1
ATOM 2602 C C . ALA A 1 343 ? 25.242 6.048 -48.036 1.00 86.62 343 ALA A C 1
ATOM 2604 O O . ALA A 1 343 ? 26.201 5.370 -47.680 1.00 86.62 343 ALA A O 1
ATOM 2605 N N . ALA A 1 344 ? 25.373 6.985 -48.979 1.00 87.19 344 ALA A N 1
ATOM 2606 C CA . ALA A 1 344 ? 26.617 7.199 -49.722 1.00 87.19 344 ALA A CA 1
ATOM 2607 C C . ALA A 1 344 ? 27.851 7.422 -48.823 1.00 87.19 344 ALA A C 1
ATOM 2609 O O . ALA A 1 344 ? 28.895 6.809 -49.045 1.00 87.19 344 ALA A O 1
ATOM 2610 N N . VAL A 1 345 ? 27.732 8.259 -47.787 1.00 87.31 345 VAL A N 1
ATOM 2611 C CA . VAL A 1 345 ? 28.861 8.600 -46.901 1.00 87.31 345 VAL A CA 1
ATOM 2612 C C . VAL A 1 345 ? 29.097 7.509 -45.850 1.00 87.31 345 VAL A C 1
ATOM 2614 O O . VAL A 1 345 ? 30.212 7.338 -45.369 1.00 87.31 345 VAL A O 1
ATOM 2617 N N . MET A 1 346 ? 28.071 6.721 -45.520 1.00 88.62 346 MET A N 1
ATOM 2618 C CA . MET A 1 346 ? 28.160 5.652 -44.521 1.00 88.62 346 MET A CA 1
ATOM 2619 C C . MET A 1 346 ? 28.880 4.388 -45.033 1.00 88.62 346 MET A C 1
ATOM 2621 O O . MET A 1 346 ? 29.389 3.599 -44.234 1.00 88.62 346 MET A O 1
ATOM 2625 N N . ARG A 1 347 ? 28.957 4.194 -46.357 1.00 91.38 347 ARG A N 1
ATOM 2626 C CA . ARG A 1 347 ? 29.529 2.994 -46.995 1.00 91.38 347 ARG A CA 1
ATOM 2627 C C . ARG A 1 347 ? 30.915 2.573 -46.479 1.00 91.38 347 ARG A C 1
ATOM 2629 O O . ARG A 1 347 ? 31.022 1.420 -46.062 1.00 91.38 347 ARG A O 1
ATOM 2636 N N . PRO A 1 348 ? 31.962 3.427 -46.493 1.00 91.12 348 PRO A N 1
ATOM 2637 C CA . PRO A 1 348 ? 33.304 3.007 -46.077 1.00 91.12 348 PRO A CA 1
ATOM 2638 C C . PRO A 1 348 ? 33.341 2.510 -44.626 1.00 91.12 348 PRO A C 1
ATOM 2640 O O . PRO A 1 348 ? 34.063 1.569 -44.312 1.00 91.12 348 PRO A O 1
ATOM 2643 N N . TYR A 1 349 ? 32.512 3.086 -43.756 1.00 91.31 349 TYR A N 1
ATOM 2644 C CA . TYR A 1 349 ? 32.443 2.728 -42.340 1.00 91.31 349 TYR A CA 1
ATOM 2645 C C . TYR A 1 349 ? 31.698 1.413 -42.106 1.00 91.31 349 TYR A C 1
ATOM 2647 O O . TYR A 1 349 ? 32.089 0.627 -41.248 1.00 91.31 349 TYR A O 1
ATOM 2655 N N . ILE A 1 350 ? 30.652 1.138 -42.891 1.00 93.00 350 ILE A N 1
ATOM 2656 C CA . ILE A 1 350 ? 29.964 -0.159 -42.86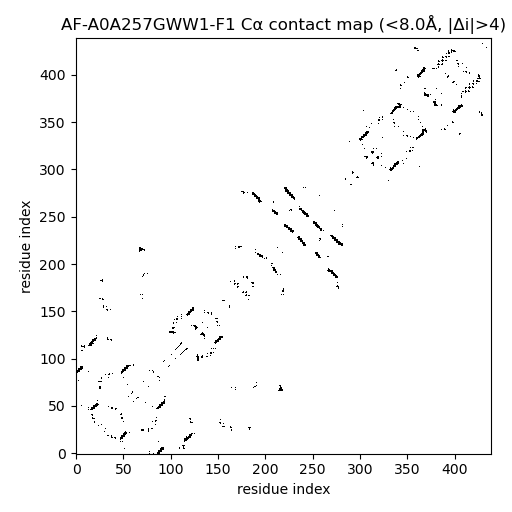9 1.00 93.00 350 ILE A CA 1
ATOM 2657 C C . ILE A 1 350 ? 30.858 -1.265 -43.426 1.00 93.00 350 ILE A C 1
ATOM 2659 O O . ILE A 1 350 ? 30.890 -2.357 -42.862 1.00 93.00 350 ILE A O 1
ATOM 2663 N N . GLU A 1 351 ? 31.622 -0.988 -44.482 1.00 93.19 351 GLU A N 1
ATOM 2664 C CA . GLU A 1 351 ? 32.617 -1.927 -45.003 1.00 93.19 351 GLU A CA 1
ATOM 2665 C C . GLU A 1 351 ? 33.705 -2.231 -43.960 1.00 93.19 351 GLU A C 1
ATOM 2667 O O . GLU A 1 351 ? 34.037 -3.394 -43.728 1.00 93.19 351 GLU A O 1
ATOM 2672 N N . GLU A 1 352 ? 34.245 -1.203 -43.300 1.00 91.75 352 GLU A N 1
ATOM 2673 C CA . GLU A 1 352 ? 35.234 -1.367 -42.232 1.00 91.75 352 GLU A CA 1
ATOM 2674 C C . GLU A 1 352 ? 34.662 -2.167 -41.054 1.00 91.75 352 GLU A C 1
ATOM 2676 O O . GLU A 1 352 ? 35.292 -3.126 -40.601 1.00 91.75 352 GLU A O 1
ATOM 2681 N N . LEU A 1 353 ? 33.441 -1.845 -40.610 1.00 92.62 353 LEU A N 1
ATOM 2682 C CA . LEU A 1 353 ? 32.757 -2.575 -39.542 1.00 92.62 353 LEU A CA 1
ATOM 2683 C C . LEU A 1 353 ? 32.539 -4.046 -39.922 1.00 92.62 353 LEU A C 1
ATOM 2685 O O . LEU A 1 353 ? 32.802 -4.935 -39.115 1.00 92.62 353 LEU A O 1
ATOM 2689 N N . ALA A 1 354 ? 32.126 -4.317 -41.163 1.00 92.94 354 ALA A N 1
ATOM 2690 C CA . ALA A 1 354 ? 31.925 -5.672 -41.670 1.00 92.94 354 ALA A CA 1
ATOM 2691 C C . ALA A 1 354 ? 33.225 -6.494 -41.724 1.00 92.94 354 ALA A C 1
ATOM 2693 O O . ALA A 1 354 ? 33.164 -7.718 -41.574 1.00 92.94 354 ALA A O 1
ATOM 2694 N N . LYS A 1 355 ? 34.387 -5.847 -41.898 1.00 91.31 355 LYS A N 1
ATOM 2695 C CA . LYS A 1 355 ? 35.707 -6.499 -41.835 1.00 91.31 355 LYS A CA 1
ATOM 2696 C C . LYS A 1 355 ? 36.110 -6.839 -40.399 1.00 91.31 355 LYS A C 1
ATOM 2698 O O . LYS A 1 355 ? 36.567 -7.950 -40.150 1.00 91.31 355 LYS A O 1
ATOM 2703 N N . VAL A 1 356 ? 35.940 -5.910 -39.455 1.00 92.19 356 VAL A N 1
ATOM 2704 C CA . VAL A 1 356 ? 36.420 -6.093 -38.068 1.00 92.19 356 VAL A CA 1
ATOM 2705 C C . VAL A 1 356 ? 35.458 -6.888 -37.179 1.00 92.19 356 VAL A C 1
ATOM 2707 O O . VAL A 1 356 ? 35.906 -7.563 -36.254 1.00 92.19 356 VAL A O 1
ATOM 2710 N N . ALA A 1 357 ? 34.154 -6.856 -37.462 1.00 92.44 357 ALA A N 1
ATOM 2711 C CA . ALA A 1 357 ? 33.115 -7.587 -36.732 1.00 92.44 357 ALA A CA 1
ATOM 2712 C C . ALA A 1 357 ? 32.702 -8.876 -37.469 1.00 92.44 357 ALA A C 1
ATOM 2714 O O . ALA A 1 357 ? 31.529 -9.115 -37.773 1.00 92.44 357 ALA A O 1
ATOM 2715 N N . GLY A 1 358 ? 33.696 -9.706 -37.807 1.00 88.25 358 GLY A N 1
ATOM 2716 C CA . GLY A 1 358 ? 33.548 -10.967 -38.551 1.00 88.25 358 GLY A CA 1
ATOM 2717 C C . GLY A 1 358 ? 32.547 -11.960 -37.946 1.00 88.25 358 GLY A C 1
ATOM 2718 O O . GLY A 1 358 ? 31.826 -12.640 -38.671 1.00 88.25 358 GLY A O 1
ATOM 2719 N N . ASP A 1 359 ? 32.466 -12.004 -36.620 1.00 88.38 359 ASP A N 1
ATOM 2720 C CA . ASP A 1 359 ? 31.717 -12.972 -35.812 1.00 88.38 359 ASP A CA 1
ATOM 2721 C C . ASP A 1 359 ? 30.304 -12.506 -35.414 1.00 88.38 359 ASP A C 1
ATOM 2723 O O . ASP A 1 359 ? 29.570 -13.245 -34.752 1.00 88.38 359 ASP A O 1
ATOM 2727 N N . THR A 1 360 ? 29.880 -11.310 -35.835 1.00 93.56 360 THR A N 1
ATOM 2728 C CA . THR A 1 360 ? 28.570 -10.754 -35.473 1.00 93.56 360 THR A CA 1
ATOM 2729 C C . THR A 1 360 ? 27.785 -10.232 -36.673 1.00 93.56 360 THR A C 1
ATOM 2731 O O . THR A 1 360 ? 28.340 -10.031 -37.755 1.00 93.56 360 THR A O 1
ATOM 2734 N N . PHE A 1 361 ? 26.466 -10.073 -36.522 1.00 96.12 361 PHE A N 1
ATOM 2735 C CA . PHE A 1 361 ? 25.627 -9.536 -37.597 1.00 96.12 361 PHE A CA 1
ATOM 2736 C C . PHE A 1 361 ? 25.795 -8.019 -37.728 1.00 96.12 361 PHE A C 1
ATOM 2738 O O . PHE A 1 361 ? 25.936 -7.322 -36.727 1.00 96.12 361 PHE A O 1
ATOM 2745 N N . ILE A 1 362 ? 25.742 -7.500 -38.955 1.00 96.12 362 ILE A N 1
ATOM 2746 C CA . ILE A 1 362 ? 25.909 -6.068 -39.227 1.00 96.12 362 ILE A CA 1
ATOM 2747 C C . ILE A 1 362 ? 24.560 -5.416 -39.517 1.00 96.12 362 ILE A C 1
ATOM 2749 O O . ILE A 1 362 ? 23.813 -5.894 -40.375 1.00 96.12 362 ILE A O 1
ATOM 2753 N N . SER A 1 363 ? 24.254 -4.312 -38.836 1.00 96.00 363 SER A N 1
ATOM 2754 C CA . SER A 1 363 ? 23.087 -3.476 -39.135 1.00 96.00 363 SER A CA 1
ATOM 2755 C C . SER A 1 363 ? 23.482 -2.118 -39.726 1.00 96.00 363 SER A C 1
ATOM 2757 O O . SER A 1 363 ? 24.531 -1.567 -39.398 1.00 96.00 363 SER A O 1
ATOM 2759 N N . CYS A 1 364 ? 22.662 -1.582 -40.628 1.00 94.50 364 CYS A N 1
ATOM 2760 C CA . CYS A 1 364 ? 22.863 -0.258 -41.215 1.00 94.50 364 CYS A CA 1
ATOM 2761 C C . CYS A 1 364 ? 21.521 0.429 -41.464 1.00 94.50 364 CYS A C 1
ATOM 2763 O O . CYS A 1 364 ? 20.665 -0.114 -42.161 1.00 94.50 364 CYS A O 1
ATOM 2765 N N . TYR A 1 365 ? 21.332 1.621 -40.908 1.00 93.88 365 TYR A N 1
ATOM 2766 C CA . TYR A 1 365 ? 20.121 2.409 -41.140 1.00 93.88 365 TYR A CA 1
ATOM 2767 C C . TYR A 1 365 ? 20.460 3.908 -41.234 1.00 93.88 365 TYR A C 1
ATOM 2769 O O . TYR A 1 365 ? 20.464 4.618 -40.222 1.00 93.88 365 TYR A O 1
ATOM 2777 N N . PRO A 1 366 ? 20.814 4.391 -42.442 1.00 91.88 366 PRO A N 1
ATOM 2778 C CA . PRO A 1 366 ? 21.207 5.775 -42.682 1.00 91.88 366 PRO A CA 1
ATOM 2779 C C . PRO A 1 366 ? 19.995 6.710 -42.773 1.00 91.88 366 PRO A C 1
ATOM 2781 O O . PRO A 1 366 ? 18.846 6.274 -42.874 1.00 91.88 366 PRO A O 1
ATOM 2784 N N . ASN A 1 367 ? 20.264 8.015 -42.759 1.00 91.00 367 ASN A N 1
ATOM 2785 C CA . ASN A 1 367 ? 19.266 9.020 -43.125 1.00 91.00 367 ASN A CA 1
ATOM 2786 C C . ASN A 1 367 ? 18.968 8.957 -44.635 1.00 91.00 367 ASN A C 1
ATOM 2788 O O . ASN A 1 367 ? 19.784 8.434 -45.400 1.00 91.00 367 ASN A O 1
ATOM 2792 N N . ALA A 1 368 ? 17.845 9.541 -45.066 1.00 90.94 368 ALA A N 1
ATOM 2793 C CA . ALA A 1 368 ? 17.532 9.774 -46.482 1.00 90.94 368 ALA A CA 1
ATOM 2794 C C . ALA A 1 368 ? 18.412 10.905 -47.065 1.00 90.94 368 ALA A C 1
ATOM 2796 O O . ALA A 1 368 ? 17.939 11.953 -47.496 1.00 90.94 368 ALA A O 1
ATOM 2797 N N . GLY A 1 369 ? 19.728 10.712 -47.036 1.00 87.62 369 GLY A N 1
ATOM 2798 C CA . GLY A 1 369 ? 20.713 11.724 -47.401 1.00 87.62 369 GLY A CA 1
ATOM 2799 C C . GLY A 1 369 ? 21.165 12.587 -46.231 1.00 87.62 369 GLY A C 1
ATOM 2800 O O . GLY A 1 369 ? 20.945 12.277 -45.057 1.00 87.62 369 GLY A O 1
ATOM 2801 N N . LEU A 1 370 ? 21.863 13.672 -46.560 1.00 84.50 370 LEU A N 1
ATOM 2802 C CA . LEU A 1 370 ? 22.266 14.676 -45.579 1.00 84.50 370 LEU A CA 1
ATOM 2803 C C . LEU A 1 370 ? 21.084 15.613 -45.274 1.00 84.50 370 LEU A C 1
ATOM 2805 O O . LEU A 1 370 ? 20.277 15.861 -46.169 1.00 84.50 370 LEU A O 1
ATOM 2809 N N . PRO A 1 371 ? 20.972 16.146 -44.042 1.00 83.25 371 PRO A N 1
ATOM 2810 C CA . PRO A 1 371 ? 19.959 17.147 -43.728 1.00 83.25 371 PRO A CA 1
ATOM 2811 C C . PRO A 1 371 ? 20.057 18.347 -44.677 1.00 83.25 371 PRO A C 1
ATOM 2813 O O . PRO A 1 371 ? 21.114 18.977 -44.772 1.00 83.25 371 PRO A O 1
ATOM 2816 N N . ASN A 1 372 ? 18.951 18.680 -45.339 1.00 83.38 372 ASN A N 1
ATOM 2817 C CA . ASN A 1 372 ? 18.845 19.824 -46.234 1.00 83.38 372 ASN A CA 1
ATOM 2818 C C . ASN A 1 372 ? 17.631 20.683 -45.842 1.00 83.38 372 ASN A C 1
ATOM 2820 O O . ASN A 1 372 ? 16.498 20.320 -46.155 1.00 83.38 372 ASN A O 1
ATOM 2824 N N . PRO A 1 373 ? 17.838 21.849 -45.200 1.00 82.81 373 PRO A N 1
ATOM 2825 C CA . PRO A 1 373 ? 16.752 22.755 -44.819 1.00 82.81 373 PRO A CA 1
ATOM 2826 C C . PRO A 1 373 ? 15.935 23.307 -45.995 1.00 82.81 373 PRO A C 1
ATOM 2828 O O . PRO A 1 373 ? 14.869 23.872 -45.773 1.00 82.81 373 PRO A O 1
ATOM 2831 N N . MET A 1 374 ? 16.449 23.204 -47.226 1.00 83.56 374 MET A N 1
ATOM 2832 C CA . MET A 1 374 ? 15.752 23.634 -48.442 1.00 83.56 374 MET A CA 1
ATOM 2833 C C . MET A 1 374 ? 14.869 22.530 -49.043 1.00 83.56 374 MET A C 1
ATOM 2835 O O . MET A 1 374 ? 14.075 22.819 -49.936 1.00 83.56 374 MET A O 1
ATOM 2839 N N . ALA A 1 375 ? 15.001 21.282 -48.583 1.00 81.75 375 ALA A N 1
ATOM 2840 C CA . ALA A 1 375 ? 14.158 20.176 -49.016 1.00 81.75 375 ALA A CA 1
ATOM 2841 C C . ALA A 1 375 ? 12.805 20.214 -48.296 1.00 81.75 375 ALA A C 1
ATOM 2843 O O . ALA A 1 375 ? 12.739 20.484 -47.098 1.00 81.75 375 ALA A O 1
ATOM 2844 N N . GLU A 1 376 ? 11.726 19.870 -49.001 1.00 74.81 376 GLU A N 1
ATOM 2845 C CA . GLU A 1 376 ? 10.357 19.874 -48.457 1.00 74.81 376 GLU A CA 1
ATOM 2846 C C . GLU A 1 376 ? 10.202 18.955 -47.230 1.00 74.81 376 GLU A C 1
ATOM 2848 O O . GLU A 1 376 ? 9.483 19.271 -46.285 1.00 74.81 376 GLU A O 1
ATOM 2853 N N . THR A 1 377 ? 10.939 17.844 -47.205 1.00 74.31 377 THR A N 1
ATOM 2854 C CA . THR A 1 377 ? 10.957 16.860 -46.110 1.00 74.31 377 THR A CA 1
ATOM 2855 C C . THR A 1 377 ? 12.132 17.059 -45.142 1.00 74.31 377 THR A C 1
ATOM 2857 O O . THR A 1 377 ? 12.286 16.292 -44.189 1.00 74.31 377 THR A O 1
ATOM 2860 N N . GLY A 1 378 ? 12.988 18.061 -45.384 1.00 83.62 378 GLY A N 1
ATOM 2861 C CA . GLY A 1 378 ? 14.266 18.258 -44.693 1.00 83.62 378 GLY A CA 1
ATOM 2862 C C . GLY A 1 378 ? 15.399 17.327 -45.154 1.00 83.62 378 GLY A C 1
ATOM 2863 O O . GLY A 1 378 ? 16.495 17.393 -44.592 1.00 83.62 378 GLY A O 1
ATOM 2864 N N . PHE A 1 379 ? 15.148 16.465 -46.148 1.00 88.69 379 PHE A N 1
ATOM 2865 C CA . PHE A 1 379 ? 16.071 15.456 -46.676 1.00 88.69 379 PHE A CA 1
ATOM 2866 C C . PHE A 1 379 ? 15.877 15.270 -48.191 1.00 88.69 379 PHE A C 1
ATOM 2868 O O . PHE A 1 379 ? 14.752 15.298 -48.679 1.00 88.69 379 PHE A O 1
ATOM 2875 N N . ASP A 1 380 ? 16.966 15.079 -48.938 1.00 85.75 380 ASP A N 1
ATOM 2876 C CA . ASP A 1 380 ? 16.928 15.081 -50.411 1.00 85.75 380 ASP A CA 1
ATOM 2877 C C . ASP A 1 380 ? 16.739 13.700 -51.060 1.00 85.75 380 ASP A C 1
ATOM 2879 O O . ASP A 1 380 ? 16.367 13.626 -52.234 1.00 85.75 380 ASP A O 1
ATOM 2883 N N . GLU A 1 381 ? 17.045 12.593 -50.370 1.00 91.19 381 GLU A N 1
ATOM 2884 C CA . GLU A 1 381 ? 16.981 11.276 -51.015 1.00 91.19 381 GLU A CA 1
ATOM 2885 C C . GLU A 1 381 ? 15.545 10.760 -51.106 1.00 91.19 381 GLU A C 1
ATOM 2887 O O . GLU A 1 381 ? 14.781 10.805 -50.146 1.00 91.19 381 GLU A O 1
ATOM 2892 N N . THR A 1 382 ? 15.198 10.227 -52.278 1.00 94.06 382 THR A N 1
ATOM 2893 C CA . THR A 1 382 ? 13.924 9.544 -52.513 1.00 94.06 382 THR A CA 1
ATOM 2894 C C . THR A 1 382 ? 14.012 8.063 -52.114 1.00 94.06 382 THR A C 1
ATOM 2896 O O . THR A 1 382 ? 15.123 7.513 -52.031 1.00 94.06 382 THR A O 1
ATOM 2899 N N . PRO A 1 383 ? 12.867 7.360 -51.968 1.00 96.00 383 PRO A N 1
ATOM 2900 C CA . PRO A 1 383 ? 12.836 5.917 -51.725 1.00 96.00 383 PRO A CA 1
ATOM 2901 C C . PRO A 1 383 ? 13.739 5.114 -52.670 1.00 96.00 383 PRO A C 1
ATOM 2903 O O . PRO A 1 383 ? 14.484 4.232 -52.234 1.00 96.00 383 PRO A O 1
ATOM 2906 N N . GLU A 1 384 ? 13.729 5.443 -53.963 1.00 96.19 384 GLU A N 1
ATOM 2907 C CA . GLU A 1 384 ? 14.508 4.756 -54.996 1.00 96.19 384 GLU A CA 1
ATOM 2908 C C . GLU A 1 384 ? 16.013 4.948 -54.807 1.00 96.19 384 GLU A C 1
ATOM 2910 O O . GLU A 1 384 ? 16.787 4.012 -55.036 1.00 96.19 384 GLU A O 1
ATOM 2915 N N . VAL A 1 385 ? 16.432 6.150 -54.396 1.00 95.00 385 VAL A N 1
ATOM 2916 C CA . VAL A 1 385 ? 17.842 6.488 -54.180 1.00 95.00 385 VAL A CA 1
ATOM 2917 C C . VAL A 1 385 ? 18.373 5.740 -52.963 1.00 95.00 385 VAL A C 1
ATOM 2919 O O . VAL A 1 385 ? 19.342 4.986 -53.104 1.00 95.00 385 VAL A O 1
ATOM 2922 N N . THR A 1 386 ? 17.715 5.874 -51.808 1.00 94.31 386 THR A N 1
ATOM 2923 C CA . THR A 1 386 ? 18.131 5.199 -50.569 1.00 94.31 386 THR A CA 1
ATOM 2924 C C . THR A 1 386 ? 18.079 3.678 -50.728 1.00 94.31 386 THR A C 1
ATOM 2926 O O . THR A 1 386 ? 19.032 2.977 -50.374 1.00 94.31 386 THR A O 1
ATOM 2929 N N . GLY A 1 387 ? 17.013 3.150 -51.341 1.00 95.75 387 GLY A N 1
ATOM 2930 C CA . GLY A 1 387 ? 16.869 1.722 -51.611 1.00 95.75 387 GLY A CA 1
ATOM 2931 C C . GLY A 1 387 ? 17.970 1.172 -52.519 1.00 95.75 387 GLY A C 1
ATOM 2932 O O . GLY A 1 387 ? 18.496 0.089 -52.259 1.00 95.75 387 GLY A O 1
ATOM 2933 N N . ARG A 1 388 ? 18.354 1.901 -53.578 1.00 96.69 388 ARG A N 1
ATOM 2934 C CA . ARG A 1 388 ? 19.472 1.505 -54.452 1.00 96.69 388 ARG A CA 1
ATOM 2935 C C . ARG A 1 388 ? 20.790 1.463 -53.681 1.00 96.69 388 ARG A C 1
ATOM 2937 O O . ARG A 1 388 ? 21.507 0.477 -53.801 1.00 96.69 388 ARG A O 1
ATOM 2944 N N . MET A 1 389 ? 21.094 2.487 -52.884 1.00 95.12 389 MET A N 1
ATOM 2945 C CA . MET A 1 389 ? 22.358 2.546 -52.140 1.00 95.12 389 MET A CA 1
ATOM 2946 C C . MET A 1 389 ? 22.479 1.414 -51.111 1.00 95.12 389 MET A C 1
ATOM 2948 O O . MET A 1 389 ? 23.523 0.771 -51.023 1.00 95.12 389 MET A O 1
ATOM 2952 N N . LEU A 1 390 ? 21.408 1.101 -50.376 1.00 95.31 390 LEU A N 1
ATOM 2953 C CA . LEU A 1 390 ? 21.419 -0.023 -49.431 1.00 95.31 390 LEU A CA 1
ATOM 2954 C C . LEU A 1 390 ? 21.454 -1.390 -50.131 1.00 95.31 390 LEU A C 1
ATOM 2956 O O . LEU A 1 390 ? 22.047 -2.334 -49.605 1.00 95.31 390 LEU A O 1
ATOM 2960 N N . ALA A 1 391 ? 20.899 -1.502 -51.341 1.00 96.56 391 ALA A N 1
ATOM 2961 C CA . ALA A 1 391 ? 21.051 -2.696 -52.169 1.00 96.56 391 ALA A CA 1
ATOM 2962 C C . ALA A 1 391 ? 22.512 -2.948 -52.564 1.00 96.56 391 ALA A C 1
ATOM 2964 O O . ALA A 1 391 ? 22.940 -4.099 -52.572 1.00 96.56 391 ALA A O 1
ATOM 2965 N N . GLU A 1 392 ? 23.303 -1.899 -52.810 1.00 96.06 392 GLU A N 1
ATOM 2966 C CA . GLU A 1 392 ? 24.744 -2.042 -53.062 1.00 96.06 392 GLU A CA 1
ATOM 2967 C C . GLU A 1 392 ? 25.488 -2.600 -51.839 1.00 96.06 392 GLU A C 1
ATOM 2969 O O . GLU A 1 392 ? 26.424 -3.383 -51.993 1.00 96.06 392 GLU A O 1
ATOM 2974 N N . PHE A 1 393 ? 25.063 -2.252 -50.618 1.00 95.19 393 PHE A N 1
ATOM 2975 C CA . PHE A 1 393 ? 25.679 -2.767 -49.386 1.00 95.19 393 PHE A CA 1
ATOM 2976 C C . PHE A 1 393 ? 25.372 -4.252 -49.204 1.00 95.19 393 PHE A C 1
ATOM 2978 O O . PHE A 1 393 ? 26.245 -5.034 -48.819 1.00 95.19 393 PHE A O 1
ATOM 2985 N N . ALA A 1 394 ? 24.128 -4.639 -49.491 1.00 95.56 394 ALA A N 1
ATOM 2986 C CA . ALA A 1 394 ? 23.696 -6.028 -49.456 1.00 95.56 394 ALA A CA 1
ATOM 2987 C C . ALA A 1 394 ? 24.393 -6.860 -50.542 1.00 95.56 394 ALA A C 1
ATOM 2989 O O . ALA A 1 394 ? 24.902 -7.939 -50.251 1.00 95.56 394 ALA A O 1
ATOM 2990 N N . GLN A 1 395 ? 24.497 -6.332 -51.765 1.00 95.25 395 GLN A N 1
ATOM 2991 C CA . GLN A 1 395 ? 25.208 -6.969 -52.875 1.00 95.25 395 GLN A CA 1
ATOM 2992 C C . GLN A 1 395 ? 26.693 -7.186 -52.562 1.00 95.25 395 GLN A C 1
ATOM 2994 O O . GLN A 1 395 ? 27.240 -8.236 -52.891 1.00 95.25 395 GLN A O 1
ATOM 2999 N N . ALA A 1 396 ? 27.337 -6.216 -51.909 1.00 94.19 396 ALA A N 1
ATOM 3000 C CA . ALA A 1 396 ? 28.727 -6.322 -51.471 1.00 94.19 396 ALA A CA 1
ATOM 3001 C C . ALA A 1 396 ? 28.920 -7.241 -50.247 1.00 94.19 396 ALA A C 1
ATOM 3003 O O . ALA A 1 396 ? 30.052 -7.491 -49.839 1.00 94.19 396 ALA A O 1
ATOM 3004 N N . GLY A 1 397 ? 27.833 -7.751 -49.655 1.00 93.88 397 GLY A N 1
ATOM 3005 C CA . GLY A 1 397 ? 27.884 -8.660 -48.515 1.00 93.88 397 GLY A CA 1
ATOM 3006 C C . GLY A 1 397 ? 28.279 -7.984 -47.202 1.00 93.88 397 GLY A C 1
ATOM 3007 O O . GLY A 1 397 ? 28.849 -8.642 -46.336 1.00 93.88 397 GLY A O 1
ATOM 3008 N N . PHE A 1 398 ? 28.003 -6.688 -47.031 1.00 94.56 398 PHE A N 1
ATOM 3009 C CA . PHE A 1 398 ? 28.398 -5.952 -45.822 1.00 94.56 398 PHE A CA 1
ATOM 3010 C C . PHE A 1 398 ? 27.380 -6.042 -44.683 1.00 94.56 398 PHE A C 1
ATOM 3012 O O . PHE A 1 398 ? 27.754 -5.910 -43.521 1.00 94.56 398 PHE A O 1
ATOM 3019 N N . VAL A 1 399 ? 26.102 -6.270 -44.992 1.00 95.38 399 VAL A N 1
ATOM 3020 C CA . VAL A 1 399 ? 24.989 -6.081 -44.049 1.00 95.38 399 VAL A CA 1
ATOM 3021 C C . VAL A 1 399 ? 24.144 -7.341 -43.856 1.00 95.38 399 VAL A C 1
ATOM 3023 O O . VAL A 1 399 ? 24.039 -8.205 -44.729 1.00 95.38 399 VAL A O 1
ATOM 3026 N N . ASN A 1 400 ? 23.525 -7.433 -42.683 1.00 95.75 400 ASN A N 1
ATOM 3027 C CA . ASN A 1 400 ? 22.533 -8.441 -42.311 1.00 95.75 400 ASN A CA 1
ATOM 3028 C C . ASN A 1 400 ? 21.152 -7.828 -42.087 1.00 95.75 400 ASN A C 1
ATOM 3030 O O . ASN A 1 400 ? 20.146 -8.455 -42.403 1.00 95.75 400 ASN A O 1
ATOM 3034 N N . ILE A 1 401 ? 21.120 -6.618 -41.527 1.00 95.50 401 ILE A N 1
ATOM 3035 C CA . ILE A 1 401 ? 19.907 -5.867 -41.213 1.00 95.50 401 ILE A CA 1
ATOM 3036 C C . ILE A 1 401 ? 20.055 -4.485 -41.844 1.00 95.50 401 ILE A C 1
ATOM 3038 O O . ILE A 1 401 ? 21.069 -3.816 -41.648 1.00 95.50 401 ILE A O 1
ATOM 3042 N N . VAL A 1 402 ? 19.050 -4.048 -42.593 1.00 94.94 402 VAL A N 1
ATOM 3043 C CA . VAL A 1 402 ? 19.009 -2.709 -43.187 1.00 94.94 402 VAL A CA 1
ATOM 3044 C C . VAL A 1 402 ? 17.721 -2.000 -42.804 1.00 94.94 402 VAL A C 1
ATOM 3046 O O . VAL A 1 402 ? 16.695 -2.644 -42.593 1.00 94.94 402 VAL A O 1
ATOM 3049 N N . GLY A 1 403 ? 17.769 -0.678 -42.725 1.00 93.69 403 GLY A N 1
ATOM 3050 C CA . GLY A 1 403 ? 16.602 0.143 -42.432 1.00 93.69 403 GLY A CA 1
ATOM 3051 C C . GLY A 1 403 ? 16.829 1.601 -42.796 1.00 93.69 403 GLY A C 1
ATOM 3052 O O . GLY A 1 403 ? 17.734 1.925 -43.562 1.00 93.69 403 GLY A O 1
ATOM 3053 N N . GLY A 1 404 ? 16.011 2.472 -42.218 1.00 91.81 404 GLY A N 1
ATOM 3054 C CA . GLY A 1 404 ? 16.085 3.913 -42.409 1.00 91.81 404 GLY A CA 1
ATOM 3055 C C . GLY A 1 404 ? 16.085 4.672 -41.085 1.00 91.81 404 GLY A C 1
ATOM 3056 O O . GLY A 1 404 ? 15.590 4.174 -40.073 1.00 91.81 404 GLY A O 1
ATOM 3057 N N . CYS A 1 405 ? 16.673 5.866 -41.090 1.00 90.88 405 CYS A N 1
ATOM 3058 C CA . CYS A 1 405 ? 16.671 6.809 -39.975 1.00 90.88 405 CYS A CA 1
ATOM 3059 C C . CYS A 1 405 ? 15.941 8.105 -40.385 1.00 90.88 405 CYS A C 1
ATOM 3061 O O . CYS A 1 405 ? 14.884 8.041 -41.017 1.00 90.88 405 CYS A O 1
ATOM 3063 N N . CYS A 1 406 ? 16.446 9.286 -40.023 1.00 88.88 406 CYS A N 1
ATOM 3064 C CA . CYS A 1 406 ? 15.776 10.553 -40.313 1.00 88.88 406 CYS A CA 1
ATOM 3065 C C . CYS A 1 406 ? 15.566 10.755 -41.825 1.00 88.88 406 CYS A C 1
ATOM 3067 O O . CYS A 1 406 ? 16.424 10.405 -42.636 1.00 88.88 406 CYS A O 1
ATOM 3069 N N . GLY A 1 407 ? 14.406 11.295 -42.199 1.00 88.38 407 GLY A N 1
ATOM 3070 C CA . GLY A 1 407 ? 14.016 11.505 -43.597 1.00 88.38 407 GLY A CA 1
ATOM 3071 C C . GLY A 1 407 ? 13.458 10.271 -44.307 1.00 88.38 407 GLY A C 1
ATOM 3072 O O . GLY A 1 407 ? 12.872 10.411 -45.374 1.00 88.38 407 GLY A O 1
ATOM 3073 N N . THR A 1 408 ? 13.573 9.073 -43.723 1.00 90.88 408 THR A N 1
ATOM 3074 C CA . THR A 1 408 ? 12.977 7.867 -44.315 1.00 90.88 408 THR A CA 1
ATOM 3075 C C . THR A 1 408 ? 11.501 7.721 -43.942 1.00 90.88 408 THR A C 1
ATOM 3077 O O . THR A 1 408 ? 11.090 7.985 -42.812 1.00 90.88 408 THR A O 1
ATOM 3080 N N . THR A 1 409 ? 10.698 7.293 -44.912 1.00 92.69 409 THR A N 1
ATOM 3081 C CA . THR A 1 409 ? 9.242 7.095 -44.800 1.00 92.69 409 THR A CA 1
ATOM 3082 C C . THR A 1 409 ? 8.883 5.612 -44.981 1.00 92.69 409 THR A C 1
ATOM 3084 O O . THR A 1 409 ? 9.751 4.820 -45.365 1.00 92.69 409 THR A O 1
ATOM 3087 N N . PRO A 1 410 ? 7.624 5.187 -44.759 1.00 95.56 410 PRO A N 1
ATOM 3088 C CA . PRO A 1 410 ? 7.195 3.825 -45.087 1.00 95.56 410 PRO A CA 1
ATOM 3089 C C . PRO A 1 410 ? 7.518 3.409 -46.531 1.00 95.56 410 PRO A C 1
ATOM 3091 O O . PRO A 1 410 ? 7.922 2.269 -46.759 1.00 95.56 410 PRO A O 1
ATOM 3094 N N . GLU A 1 411 ? 7.428 4.333 -47.490 1.00 95.56 411 GLU A N 1
ATOM 3095 C CA . GLU A 1 411 ? 7.793 4.100 -48.893 1.00 95.56 411 GLU A CA 1
ATOM 3096 C C . GLU A 1 411 ? 9.290 3.803 -49.045 1.00 95.56 411 GLU A C 1
ATOM 3098 O O . GLU A 1 411 ? 9.660 2.882 -49.774 1.00 95.56 411 GLU A O 1
ATOM 3103 N N . HIS A 1 412 ? 10.154 4.512 -48.306 1.00 95.69 412 HIS A N 1
ATOM 3104 C CA . HIS A 1 412 ? 11.588 4.208 -48.269 1.00 95.69 412 HIS A CA 1
ATOM 3105 C C . HIS A 1 412 ? 11.833 2.795 -47.743 1.00 95.69 412 HIS A C 1
ATOM 3107 O O . HIS A 1 412 ? 12.566 2.027 -48.360 1.00 95.69 412 HIS A O 1
ATOM 3113 N N . ILE A 1 413 ? 11.204 2.428 -46.623 1.00 97.06 413 ILE A N 1
ATOM 3114 C CA . ILE A 1 413 ? 11.378 1.100 -46.020 1.00 97.06 413 ILE A CA 1
ATOM 3115 C C . ILE A 1 413 ? 10.890 -0.005 -46.966 1.00 97.06 413 ILE A C 1
ATOM 3117 O O . ILE A 1 413 ? 11.578 -1.016 -47.127 1.00 97.06 413 ILE A O 1
ATOM 3121 N N . ALA A 1 414 ? 9.751 0.194 -47.634 1.00 96.88 414 ALA A N 1
ATOM 3122 C CA . ALA A 1 414 ? 9.227 -0.749 -48.620 1.00 96.88 414 ALA A CA 1
ATOM 3123 C C . ALA A 1 414 ? 10.186 -0.932 -49.809 1.00 96.88 414 ALA A C 1
ATOM 3125 O O . ALA A 1 414 ? 10.456 -2.064 -50.220 1.00 96.88 414 ALA A O 1
ATOM 3126 N N . GLU A 1 415 ? 10.749 0.160 -50.329 1.00 97.81 415 GLU A N 1
ATOM 3127 C CA . GLU A 1 415 ? 11.683 0.118 -51.457 1.00 97.81 415 GLU A CA 1
ATOM 3128 C C . GLU A 1 415 ? 13.038 -0.504 -51.078 1.00 97.81 415 GLU A C 1
ATOM 3130 O O . GLU A 1 415 ? 13.590 -1.303 -51.843 1.00 97.81 415 GLU A O 1
ATOM 3135 N N . ILE A 1 416 ? 13.547 -0.220 -49.872 1.00 97.00 416 ILE A N 1
ATOM 3136 C CA . ILE A 1 416 ? 14.733 -0.883 -49.306 1.00 97.00 416 ILE A CA 1
ATOM 3137 C C . ILE A 1 416 ? 14.492 -2.391 -49.222 1.00 97.00 416 ILE A C 1
ATOM 3139 O O . ILE A 1 416 ? 15.299 -3.166 -49.736 1.00 97.00 416 ILE A O 1
ATOM 3143 N N . ALA A 1 417 ? 13.373 -2.816 -48.626 1.00 96.56 417 ALA A N 1
ATOM 3144 C CA . ALA A 1 417 ? 13.036 -4.230 -48.482 1.00 96.56 417 ALA A CA 1
ATOM 3145 C C . ALA A 1 417 ? 12.931 -4.932 -49.845 1.00 96.56 417 ALA A C 1
ATOM 3147 O O . ALA A 1 417 ? 13.507 -6.006 -50.034 1.00 96.56 417 ALA A O 1
ATOM 3148 N N . ARG A 1 418 ? 12.263 -4.298 -50.820 1.00 97.50 418 ARG A N 1
ATOM 3149 C CA . ARG A 1 418 ? 12.104 -4.828 -52.181 1.00 97.50 418 ARG A CA 1
ATOM 3150 C C . ARG A 1 418 ? 13.447 -5.054 -52.876 1.00 97.50 418 ARG A C 1
ATOM 3152 O O . ARG A 1 418 ? 13.619 -6.075 -53.538 1.00 97.50 418 ARG A O 1
ATOM 3159 N N . ARG A 1 419 ? 14.387 -4.110 -52.760 1.00 96.19 419 ARG A N 1
ATOM 3160 C CA . ARG A 1 419 ? 15.691 -4.194 -53.443 1.00 96.19 419 ARG A CA 1
ATOM 3161 C C . ARG A 1 419 ? 16.701 -5.067 -52.716 1.00 96.19 419 ARG A C 1
ATOM 3163 O O . ARG A 1 419 ? 17.468 -5.766 -53.367 1.00 96.19 419 ARG A O 1
ATOM 3170 N N . VAL A 1 420 ? 16.734 -5.015 -51.388 1.00 95.75 420 VAL A N 1
ATOM 3171 C CA . VAL A 1 420 ? 17.696 -5.786 -50.590 1.00 95.75 420 VAL A CA 1
ATOM 3172 C C . VAL A 1 420 ? 17.288 -7.257 -50.500 1.00 95.75 420 VAL A C 1
ATOM 3174 O O . VAL A 1 420 ? 18.161 -8.120 -50.468 1.00 95.75 420 VAL A O 1
ATOM 3177 N N . GLY A 1 421 ? 15.987 -7.564 -50.554 1.00 92.25 421 GLY A N 1
ATOM 3178 C CA . GLY A 1 421 ? 15.462 -8.929 -50.452 1.00 92.25 421 GLY A CA 1
ATOM 3179 C C . GLY A 1 421 ? 15.952 -9.914 -51.524 1.00 92.25 421 GLY A C 1
ATOM 3180 O O . GLY A 1 421 ? 15.841 -11.120 -51.324 1.00 92.25 421 GLY A O 1
ATOM 3181 N N . SER A 1 422 ? 16.527 -9.440 -52.638 1.00 91.19 422 SER A N 1
ATOM 3182 C CA . SER A 1 422 ? 17.144 -10.305 -53.656 1.00 91.19 422 SER A CA 1
ATOM 3183 C C . SER A 1 422 ? 18.547 -10.803 -53.293 1.00 91.19 422 SER A C 1
ATOM 3185 O O . SER A 1 422 ? 19.078 -11.674 -53.981 1.00 91.19 422 SER A O 1
ATOM 3187 N N . TYR A 1 423 ? 19.171 -10.253 -52.249 1.00 94.38 423 TYR A N 1
ATOM 3188 C CA . TYR A 1 423 ? 20.536 -10.585 -51.848 1.00 94.38 423 TYR A CA 1
ATOM 3189 C C . TYR A 1 423 ? 20.552 -11.446 -50.589 1.00 94.38 423 TYR A C 1
ATOM 3191 O O . TYR A 1 423 ? 19.707 -11.324 -49.702 1.00 94.38 423 TYR A O 1
ATOM 3199 N N . ARG A 1 424 ? 21.551 -12.328 -50.493 1.00 91.75 424 ARG A N 1
ATOM 3200 C CA . ARG A 1 424 ? 21.772 -13.103 -49.271 1.00 91.75 424 ARG A CA 1
ATOM 3201 C C . ARG A 1 424 ? 22.376 -12.193 -48.194 1.00 91.75 424 ARG A C 1
ATOM 3203 O O . ARG A 1 424 ? 23.330 -11.480 -48.503 1.00 91.75 424 ARG A O 1
ATOM 3210 N N . PRO A 1 425 ? 21.885 -12.243 -46.943 1.00 93.00 425 PRO A N 1
ATOM 3211 C CA . PRO A 1 425 ? 22.540 -11.568 -45.829 1.00 93.00 425 PRO A CA 1
ATOM 3212 C C . PRO A 1 425 ? 24.000 -12.010 -45.689 1.00 93.00 425 PRO A C 1
ATOM 3214 O O . PRO A 1 425 ? 24.326 -13.172 -45.949 1.00 93.00 425 PRO A O 1
ATOM 3217 N N . ARG A 1 426 ? 24.863 -11.102 -45.222 1.00 91.12 426 ARG A N 1
ATOM 3218 C CA . ARG A 1 426 ? 26.277 -11.385 -44.930 1.00 91.12 426 ARG A CA 1
ATOM 3219 C C . ARG A 1 426 ? 26.442 -12.656 -44.084 1.00 91.12 426 ARG A C 1
ATOM 3221 O O . ARG A 1 426 ? 25.819 -12.792 -43.031 1.00 91.12 426 ARG A O 1
ATOM 3228 N N . SER A 1 427 ? 27.325 -13.567 -44.483 1.00 83.31 427 SER A N 1
ATOM 3229 C CA . SER A 1 427 ? 27.715 -14.693 -43.628 1.00 83.31 427 SER A CA 1
ATOM 3230 C C . SER A 1 427 ? 28.634 -14.210 -42.508 1.00 83.31 427 SER A C 1
ATOM 3232 O O . SER A 1 427 ? 29.586 -13.475 -42.771 1.00 83.31 427 SER A O 1
ATOM 3234 N N . LYS A 1 428 ? 28.397 -14.658 -41.271 1.00 78.12 428 LYS A N 1
ATOM 3235 C CA . LYS A 1 428 ? 29.417 -14.548 -40.221 1.00 78.12 428 LYS A CA 1
ATOM 3236 C C . LYS A 1 428 ? 30.625 -15.380 -40.646 1.00 78.12 428 LYS A C 1
ATOM 3238 O O . LYS A 1 428 ? 30.446 -16.466 -41.198 1.00 78.12 428 LYS A O 1
ATOM 3243 N N . ALA A 1 429 ? 31.828 -14.872 -40.423 1.00 66.62 429 ALA A N 1
ATOM 3244 C CA . ALA A 1 429 ? 33.039 -15.629 -40.680 1.00 66.62 429 ALA A CA 1
ATOM 3245 C C . ALA A 1 429 ? 33.054 -16.862 -39.758 1.00 66.62 429 ALA A C 1
ATOM 3247 O O . ALA A 1 429 ? 32.955 -16.727 -38.538 1.00 66.62 429 ALA A O 1
ATOM 3248 N N . ASP A 1 430 ? 33.132 -18.060 -40.341 1.00 52.94 430 ASP A N 1
ATOM 3249 C CA . ASP A 1 430 ? 33.357 -19.290 -39.583 1.00 52.94 430 ASP A CA 1
ATOM 3250 C C . ASP A 1 430 ? 34.820 -19.279 -39.101 1.00 52.94 430 ASP A C 1
ATOM 3252 O O . ASP A 1 430 ? 35.729 -19.171 -39.941 1.00 52.94 430 ASP A O 1
ATOM 3256 N N . PRO A 1 431 ? 35.089 -19.359 -37.783 1.00 52.66 431 PRO A N 1
ATOM 3257 C CA . PRO A 1 431 ? 36.450 -19.361 -37.253 1.00 52.66 431 PRO A CA 1
ATOM 3258 C C . PRO A 1 431 ? 37.365 -20.403 -37.915 1.00 52.66 431 PRO A C 1
ATOM 3260 O O . PRO A 1 431 ? 38.557 -20.144 -38.069 1.00 52.66 431 PRO A O 1
ATOM 3263 N N . LEU A 1 432 ? 36.820 -21.548 -38.355 1.00 48.41 432 LEU A N 1
ATOM 3264 C CA . LEU A 1 432 ? 37.582 -22.623 -39.004 1.00 48.41 432 LEU A CA 1
ATOM 3265 C C . LEU A 1 432 ? 38.020 -22.280 -40.435 1.00 48.41 432 LEU A C 1
ATOM 3267 O O . LEU A 1 432 ? 39.123 -22.641 -40.840 1.00 48.41 432 LEU A O 1
ATOM 3271 N N . PHE A 1 433 ? 37.193 -21.567 -41.202 1.00 49.06 433 PHE A N 1
ATOM 3272 C CA . PHE A 1 433 ? 37.480 -21.249 -42.610 1.00 49.06 433 PHE A CA 1
ATOM 3273 C C . PHE A 1 433 ? 38.223 -19.921 -42.791 1.00 49.06 433 PHE A C 1
ATOM 3275 O O . PHE A 1 433 ? 38.910 -19.722 -43.792 1.00 49.06 433 PHE A O 1
ATOM 3282 N N . SER A 1 434 ? 38.147 -19.035 -41.798 1.00 46.66 434 SER A N 1
ATOM 3283 C CA . SER A 1 434 ? 38.827 -17.733 -41.810 1.00 46.66 434 SER A CA 1
ATOM 3284 C C . SER A 1 434 ? 40.357 -17.865 -41.841 1.00 46.66 434 SER A C 1
ATOM 3286 O O . SER A 1 434 ? 41.029 -17.058 -42.476 1.00 46.66 434 SER A O 1
ATOM 3288 N N . GLY A 1 435 ? 40.910 -18.906 -41.204 1.00 41.72 435 GLY A N 1
ATOM 3289 C CA . GLY A 1 435 ? 42.350 -19.195 -41.217 1.00 41.72 435 GLY A CA 1
ATOM 3290 C C . GLY A 1 435 ? 42.876 -19.768 -42.540 1.00 41.72 435 GLY A C 1
ATOM 3291 O O . GLY A 1 435 ? 44.065 -19.658 -42.811 1.00 41.72 435 GLY A O 1
ATOM 3292 N N . LEU A 1 436 ? 42.002 -20.338 -43.376 1.00 40.41 436 LEU A N 1
ATOM 3293 C CA . LEU A 1 436 ? 42.351 -20.925 -44.679 1.00 40.41 436 LEU A CA 1
ATOM 3294 C C . LEU A 1 436 ? 42.358 -19.901 -45.824 1.00 40.41 436 LEU A C 1
ATOM 3296 O O . LEU A 1 436 ? 42.989 -20.144 -46.841 1.00 40.41 436 LEU A O 1
ATOM 3300 N N . LEU A 1 437 ? 41.666 -18.768 -45.665 1.00 38.75 437 LEU A N 1
ATOM 3301 C CA . LEU A 1 437 ? 41.659 -17.660 -46.633 1.00 38.75 437 LEU A CA 1
ATOM 3302 C C . LEU A 1 437 ? 42.815 -16.664 -46.422 1.00 38.75 437 LEU A C 1
ATOM 3304 O O . LEU A 1 437 ? 43.038 -15.803 -47.269 1.00 38.75 437 LEU A O 1
ATOM 3308 N N . ALA A 1 438 ? 43.515 -16.757 -45.287 1.00 39.94 438 ALA A N 1
ATOM 3309 C CA . ALA A 1 438 ? 44.649 -15.905 -44.923 1.00 39.94 438 ALA A CA 1
ATOM 3310 C C . ALA A 1 438 ? 46.024 -16.587 -45.110 1.00 39.94 438 ALA A C 1
ATOM 3312 O O . ALA A 1 438 ? 47.046 -15.971 -44.802 1.00 39.94 438 ALA A O 1
ATOM 3313 N N . ALA A 1 439 ? 46.041 -17.834 -45.592 1.00 36.72 439 ALA A N 1
ATOM 3314 C CA . ALA A 1 439 ? 47.224 -18.602 -45.989 1.00 36.72 439 ALA A CA 1
ATOM 3315 C C . ALA A 1 439 ? 47.245 -18.747 -47.514 1.00 36.72 439 ALA A C 1
ATOM 3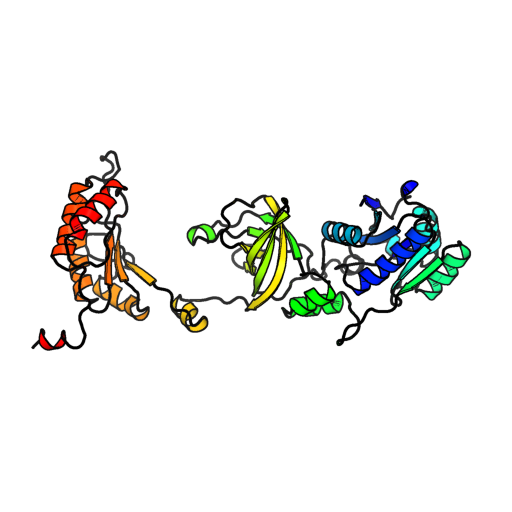317 O O . ALA A 1 439 ? 48.362 -18.740 -48.080 1.00 36.72 439 ALA A O 1
#

Mean predicted aligned error: 13.46 Å

pLDDT: mean 88.76, std 11.94, range [36.72, 98.56]

Nearest PDB structures (foldseek):
  4uze-assembly1_A  TM=8.993E-01  e=9.214E-29  Corynebacterium ammoniagenes
  5fo1-assembly1_A  TM=9.019E-01  e=1.905E-28  Corynebacterium ammoniagenes
  5fnz-assembly1_A  TM=8.916E-01  e=5.330E-28  Corynebacterium ammoniagenes
  4uzf-assembly1_A  TM=8.953E-01  e=6.016E-28  Corynebacterium ammoniagenes
  4uze-assembly1_B  TM=8.809E-01  e=5.663E-28  Corynebacterium ammoniagenes

Sequence (439 aa):
MERLDGNALIPDAFRGGVVALGNFDGVHAGHQAVIGKAVALARARGVPALVATFDPHPIRHFAPDAPPFRLTTLDQRQHYLAQAGADAMVVFHFSNTLANVTAEAFVTDWLGGHLGASGVVTGEDFTFGKGRGGNITVLREIAGKLGMSCDAVGPVCDDDGPISSSRIRKALQSGDCETATRLLTRPFAVEGPVQHGDKNGRKLGFPTANIDMGNYLRPRYGIYAVRGLLPDGRFLNGAANLGIRPTFDPPKELLEPHFFDFKEDLYEQVIEVEFHSFIRPEKKFDSLDELMEQTGERLPVIISGTVTDASGRILSGQTVPAFWNSVRHARPLAVGLNCALGAAVMRPYIEELAKVAGDTFISCYPNAGLPNPMAETGFDETPEVTGRMLAEFAQAGFVNIVGGCCGTTPEHIAEIARRVGSYRPRSKADPLFSGLLAA

Foldseek 3Di:
DAEAELVAAGDPLQAQAEEEEDQCFLVWPQNLVLQLVRQVVRVVVVHFREYEHEPPHQVCAVPVPDAQQGLDDPVVSQVVSVVSPGPYYYYYYDDPVQLQFAPLCCLCCRVCNRRVYQEYEYAQPDFGGHPSPDGQVNNCVNCVVSNHYYYHDYFDADPVGGQDSVVLLVCQQVQNQVVNCNRSVHFRKDKAFFADDPCPVVVVVFDWGKGACPRHRHGHFAKFFKWKQFPVGDIFTWIWGQDWDVPDVVIGGIIITTTPPDDDDRGRTIMMIGGRGGDDHDDDDPDPVSVCVVVVHQDADEEEFEQADLVCATPVRDHLLRVCVVCCVSVHQEYEYEENAALVSCVVSLQVNLVNQLQHFYEYAYELGHQDPPDPQRHDHDLQRSLVSLLVCLVVQSHQHYYYDRNDDPSNRVSNCVSSVVGDHHDRDDPVCVVVVVD

Radius of gyration: 33.79 Å; Cα contacts (8 Å, |Δi|>4): 888; chains: 1; bounding box: 80×46×91 Å